Protein AF-0000000067829869 (afdb_homodimer)

Structure (mmCIF, N/CA/C/O backbone):
data_AF-0000000067829869-model_v1
#
loop_
_entity.id
_entity.type
_entity.pdbx_description
1 polymer "5'-deoxynucleotidase"
#
loop_
_atom_site.group_PDB
_atom_site.id
_atom_site.type_symbol
_atom_site.label_atom_id
_atom_site.label_alt_id
_atom_site.label_comp_id
_atom_site.label_asym_id
_atom_site.label_entity_id
_atom_site.label_seq_id
_atom_site.pdbx_PDB_ins_code
_atom_site.Cartn_x
_atom_site.Cartn_y
_atom_site.Cartn_z
_atom_site.occupancy
_atom_site.B_iso_or_equiv
_atom_site.auth_seq_id
_atom_site.auth_comp_id
_atom_site.auth_asym_id
_atom_site.auth_atom_id
_atom_site.pdbx_PDB_model_num
ATOM 1 N N . MET A 1 1 ? 13.711 -28.328 4.07 1 34.31 1 MET A N 1
ATOM 2 C CA . MET A 1 1 ? 12.359 -27.984 3.637 1 34.31 1 MET A CA 1
ATOM 3 C C . MET A 1 1 ? 11.445 -27.75 4.836 1 34.31 1 MET A C 1
ATOM 5 O O . MET A 1 1 ? 11.117 -28.703 5.562 1 34.31 1 MET A O 1
ATOM 9 N N . ASN A 1 2 ? 11.695 -26.797 5.629 1 39.78 2 ASN A N 1
ATOM 10 C CA . ASN A 1 2 ? 10.938 -26.672 6.867 1 39.78 2 ASN A CA 1
ATOM 11 C C . ASN A 1 2 ? 9.438 -26.859 6.633 1 39.78 2 ASN A C 1
ATOM 13 O O . ASN A 1 2 ? 8.836 -26.156 5.832 1 39.78 2 ASN A O 1
ATOM 17 N N . ASN A 1 3 ? 8.984 -28.031 6.754 1 41.53 3 ASN A N 1
ATOM 18 C CA . ASN A 1 3 ? 7.652 -28.609 6.645 1 41.53 3 ASN A CA 1
ATOM 19 C C . ASN A 1 3 ? 6.617 -27.797 7.41 1 41.53 3 ASN A C 1
ATOM 21 O O . ASN A 1 3 ? 6.512 -27.922 8.633 1 41.53 3 ASN A O 1
ATOM 25 N N . TYR A 1 4 ? 6.582 -26.484 7.191 1 51.41 4 TYR A N 1
ATOM 26 C CA . TYR A 1 4 ? 5.484 -25.828 7.891 1 51.41 4 TYR A CA 1
ATOM 27 C C . TYR A 1 4 ? 4.188 -26.609 7.719 1 51.41 4 TYR A C 1
ATOM 29 O O . TYR A 1 4 ? 3.9 -27.109 6.629 1 51.41 4 TYR A O 1
ATOM 37 N N . ASN A 1 5 ? 3.955 -27.406 8.695 1 52.59 5 ASN A N 1
ATOM 38 C CA . ASN A 1 5 ? 2.75 -28.219 8.773 1 52.59 5 ASN A CA 1
ATOM 39 C C . ASN A 1 5 ? 1.517 -27.453 8.32 1 52.59 5 ASN A C 1
ATOM 41 O O . ASN A 1 5 ? 0.865 -26.781 9.125 1 52.59 5 ASN A O 1
ATOM 45 N N . TYR A 1 6 ? 1.631 -26.828 7.129 1 61.5 6 TYR A N 1
ATOM 46 C CA . TYR A 1 6 ? 0.429 -26.234 6.566 1 61.5 6 TYR A CA 1
ATOM 47 C C . TYR A 1 6 ? -0.666 -27.266 6.367 1 61.5 6 TYR A C 1
ATOM 49 O O . TYR A 1 6 ? -0.431 -28.312 5.758 1 61.5 6 TYR A O 1
ATOM 57 N N . THR A 1 7 ? -1.593 -27.234 7.301 1 67.88 7 THR A N 1
ATOM 58 C CA . THR A 1 7 ? -2.803 -28 7.016 1 67.88 7 THR A CA 1
ATOM 59 C C . THR A 1 7 ? -3.465 -27.516 5.73 1 67.88 7 THR A C 1
ATOM 61 O O . THR A 1 7 ? -3.756 -26.312 5.594 1 67.88 7 THR A O 1
ATOM 64 N N . SER A 1 8 ? -3.633 -28.406 4.875 1 79.75 8 SER A N 1
ATOM 65 C CA . SER A 1 8 ? -4.156 -28.094 3.545 1 79.75 8 SER A CA 1
ATOM 66 C C . SER A 1 8 ? -5.539 -27.469 3.625 1 79.75 8 SER A C 1
ATOM 68 O O . SER A 1 8 ? -6.406 -27.953 4.355 1 79.75 8 SER A O 1
ATOM 70 N N . LEU A 1 9 ? -5.703 -26.312 3.033 1 87.19 9 LEU A N 1
ATOM 71 C CA . LEU A 1 9 ? -7.004 -25.656 2.918 1 87.19 9 LEU A CA 1
ATOM 72 C C . LEU A 1 9 ? -7.891 -26.375 1.912 1 87.19 9 LEU A C 1
ATOM 74 O O . LEU A 1 9 ? -7.391 -27.016 0.982 1 87.19 9 LEU A O 1
ATOM 78 N N . ASN A 1 10 ? -9.164 -26.391 2.234 1 89.56 10 ASN A N 1
ATOM 79 C CA . ASN A 1 10 ? -10.047 -26.969 1.231 1 89.56 10 ASN A CA 1
ATOM 80 C C . ASN A 1 10 ? -10.055 -26.141 -0.053 1 89.56 10 ASN A C 1
ATOM 82 O O . ASN A 1 10 ? -9.703 -24.969 -0.039 1 89.56 10 ASN A O 1
ATOM 86 N N . SER A 1 11 ? -10.484 -26.766 -1.114 1 91.06 11 SER A N 1
ATOM 87 C CA . SER A 1 11 ? -10.406 -26.188 -2.453 1 91.06 11 SER A CA 1
ATOM 88 C C . SER A 1 11 ? -11.25 -24.922 -2.561 1 91.06 11 SER A C 1
ATOM 90 O O . SER A 1 11 ? -10.836 -23.953 -3.184 1 91.06 11 SER A O 1
ATOM 92 N N . ASP A 1 12 ? -12.406 -24.922 -1.951 1 93.31 12 ASP A N 1
ATOM 93 C CA . ASP A 1 12 ? -13.289 -23.75 -2.01 1 93.31 12 ASP A CA 1
ATOM 94 C C . ASP A 1 12 ? -12.656 -22.547 -1.316 1 93.31 12 ASP A C 1
ATOM 96 O O . ASP A 1 12 ? -12.773 -21.422 -1.795 1 93.31 12 ASP A O 1
ATOM 100 N N . THR A 1 13 ? -12.031 -22.828 -0.239 1 93.88 13 THR A N 1
ATOM 101 C CA . THR A 1 13 ? -11.367 -21.75 0.497 1 93.88 13 THR A CA 1
ATOM 102 C C . THR A 1 13 ? -10.234 -21.156 -0.329 1 93.88 13 THR A C 1
ATOM 104 O O . THR A 1 13 ? -10.07 -19.938 -0.368 1 93.88 13 THR A O 1
ATOM 107 N N . ILE A 1 14 ? -9.453 -22 -0.963 1 95.44 14 ILE A N 1
ATOM 108 C CA . ILE A 1 14 ? -8.352 -21.531 -1.79 1 95.44 14 ILE A CA 1
ATOM 109 C C . ILE A 1 14 ? -8.891 -20.672 -2.934 1 95.44 14 ILE A C 1
ATOM 111 O O . ILE A 1 14 ? -8.336 -19.609 -3.232 1 95.44 14 ILE A O 1
ATOM 115 N N . LYS A 1 15 ? -9.961 -21.094 -3.559 1 95.38 15 LYS A N 1
ATOM 116 C CA . LYS A 1 15 ? -10.594 -20.344 -4.641 1 95.38 15 LYS A CA 1
ATOM 117 C C . LYS A 1 15 ? -11.07 -18.984 -4.152 1 95.38 15 LYS A C 1
ATOM 119 O O . LYS A 1 15 ? -10.891 -17.969 -4.84 1 95.38 15 LYS A O 1
ATOM 124 N N . ASN A 1 16 ? -11.695 -18.969 -2.992 1 95.25 16 ASN A N 1
ATOM 125 C CA . ASN A 1 16 ? -12.188 -17.719 -2.426 1 95.25 16 ASN A CA 1
ATOM 126 C C . ASN A 1 16 ? -11.047 -16.766 -2.094 1 95.25 16 ASN A C 1
ATOM 128 O O . ASN A 1 16 ? -11.18 -15.547 -2.25 1 95.25 16 ASN A O 1
ATOM 132 N N . ILE A 1 17 ? -9.922 -17.281 -1.606 1 96.94 17 ILE A N 1
ATOM 133 C CA . ILE A 1 17 ? -8.742 -16.484 -1.309 1 96.94 17 ILE A CA 1
ATOM 134 C C . ILE A 1 17 ? -8.211 -15.844 -2.594 1 96.94 17 ILE A C 1
ATOM 136 O O . ILE A 1 17 ? -7.895 -14.656 -2.621 1 96.94 17 ILE A O 1
ATOM 140 N N . VAL A 1 18 ? -8.164 -16.609 -3.662 1 97.81 18 VAL A N 1
ATOM 141 C CA . VAL A 1 18 ? -7.684 -16.109 -4.945 1 97.81 18 VAL A CA 1
ATOM 142 C C . VAL A 1 18 ? -8.602 -15.008 -5.445 1 97.81 18 VAL A C 1
ATOM 144 O O . VAL A 1 18 ? -8.133 -13.961 -5.906 1 97.81 18 VAL A O 1
ATOM 147 N N . GLN A 1 19 ? -9.906 -15.18 -5.316 1 96.12 19 GLN A N 1
ATOM 148 C CA . GLN A 1 19 ? -10.859 -14.148 -5.727 1 96.12 19 GLN A CA 1
ATOM 149 C C . GLN A 1 19 ? -10.703 -12.883 -4.883 1 96.12 19 GLN A C 1
ATOM 151 O O . GLN A 1 19 ? -10.828 -11.773 -5.398 1 96.12 19 GLN A O 1
ATOM 156 N N . PHE A 1 20 ? -10.438 -13.102 -3.646 1 97.38 20 PHE A N 1
ATOM 157 C CA . PHE A 1 20 ? -10.203 -11.977 -2.75 1 97.38 20 PHE A CA 1
ATOM 158 C C . PHE A 1 20 ? -8.969 -11.195 -3.184 1 97.38 20 PHE A C 1
ATOM 160 O O . PHE A 1 20 ? -8.945 -9.969 -3.117 1 97.38 20 PHE A O 1
ATOM 167 N N . PHE A 1 21 ? -7.918 -11.898 -3.643 1 98.5 21 PHE A N 1
ATOM 168 C CA . PHE A 1 21 ? -6.703 -11.242 -4.113 1 98.5 21 PHE A CA 1
ATOM 169 C C . PHE A 1 21 ? -6.984 -10.43 -5.371 1 98.5 21 PHE A C 1
ATOM 171 O O . PHE A 1 21 ? -6.473 -9.312 -5.52 1 98.5 21 PHE A O 1
ATOM 178 N N . PHE A 1 22 ? -7.762 -10.969 -6.262 1 97.69 22 PHE A N 1
ATOM 179 C CA . PHE A 1 22 ? -8.148 -10.203 -7.441 1 97.69 22 PHE A CA 1
ATOM 180 C C . PHE A 1 22 ? -8.914 -8.953 -7.043 1 97.69 22 PHE A C 1
ATOM 182 O O . PHE A 1 22 ? -8.672 -7.871 -7.59 1 97.69 22 PHE A O 1
ATOM 189 N N . GLU A 1 23 ? -9.852 -9.133 -6.113 1 96.56 23 GLU A N 1
ATOM 190 C CA . GLU A 1 23 ? -10.641 -8 -5.625 1 96.56 23 GLU A CA 1
ATOM 191 C C . GLU A 1 23 ? -9.734 -6.926 -5.02 1 96.56 23 GLU A C 1
ATOM 193 O O . GLU A 1 23 ? -9.898 -5.738 -5.305 1 96.56 23 GLU A O 1
ATOM 198 N N . ALA A 1 24 ? -8.766 -7.312 -4.184 1 97.56 24 ALA A N 1
ATOM 199 C CA . ALA A 1 24 ? -7.828 -6.375 -3.578 1 97.56 24 ALA A CA 1
ATOM 200 C C . ALA A 1 24 ? -7.078 -5.582 -4.645 1 97.56 24 ALA A C 1
ATOM 202 O O . ALA A 1 24 ? -6.805 -4.391 -4.469 1 97.56 24 ALA A O 1
ATOM 203 N N . GLY A 1 25 ? -6.766 -6.23 -5.754 1 97.31 25 GLY A N 1
ATOM 204 C CA . GLY A 1 25 ? -6.031 -5.598 -6.836 1 97.31 25 GLY A CA 1
ATOM 205 C C . GLY A 1 25 ? -6.82 -4.512 -7.543 1 97.31 25 GLY A C 1
ATOM 206 O O . GLY A 1 25 ? -6.246 -3.664 -8.227 1 97.31 25 GLY A O 1
ATOM 207 N N . MET A 1 26 ? -8.125 -4.426 -7.34 1 96.94 26 MET A N 1
ATOM 208 C CA . MET A 1 26 ? -8.984 -3.461 -8.016 1 96.94 26 MET A CA 1
ATOM 209 C C . MET A 1 26 ? -8.773 -2.059 -7.461 1 96.94 26 MET A C 1
ATOM 211 O O . MET A 1 26 ? -9.109 -1.069 -8.117 1 96.94 26 MET A O 1
ATOM 215 N N . LEU A 1 27 ? -8.18 -1.945 -6.297 1 97.69 27 LEU A N 1
ATOM 216 C CA . LEU A 1 27 ? -8.023 -0.64 -5.664 1 97.69 27 LEU A CA 1
ATOM 217 C C . LEU A 1 27 ? -7.051 0.232 -6.445 1 97.69 27 LEU A C 1
ATOM 219 O O . LEU A 1 27 ? -7.055 1.457 -6.305 1 97.69 27 LEU A O 1
ATOM 223 N N . ARG A 1 28 ? -6.164 -0.368 -7.277 1 97.56 28 ARG A N 1
ATOM 224 C CA . ARG A 1 28 ? -5.258 0.421 -8.109 1 97.56 28 ARG A CA 1
ATOM 225 C C . ARG A 1 28 ? -6.02 1.126 -9.227 1 97.56 28 ARG A C 1
ATOM 227 O O . ARG A 1 28 ? -5.492 2.051 -9.852 1 97.56 28 ARG A O 1
ATOM 234 N N . TYR A 1 29 ? -7.312 0.741 -9.461 1 96.38 29 TYR A N 1
ATOM 235 C CA . TYR A 1 29 ? -8.117 1.323 -10.523 1 96.38 29 TYR A CA 1
ATOM 236 C C . TYR A 1 29 ? -9.188 2.252 -9.961 1 96.38 29 TYR A C 1
ATOM 238 O O . TYR A 1 29 ? -9.969 2.84 -10.711 1 96.38 29 TYR A O 1
ATOM 246 N N . ILE A 1 30 ? -9.281 2.422 -8.664 1 96.69 30 ILE A N 1
ATOM 247 C CA . ILE A 1 30 ? -10.258 3.301 -8.031 1 96.69 30 ILE A CA 1
ATOM 248 C C . ILE A 1 30 ? -9.602 4.645 -7.707 1 96.69 30 ILE A C 1
ATOM 250 O O . ILE A 1 30 ? -8.875 4.766 -6.719 1 96.69 30 ILE A O 1
ATOM 254 N N . PRO A 1 31 ? -9.938 5.664 -8.508 1 96.38 31 PRO A N 1
ATOM 255 C CA . PRO A 1 31 ? -9.359 6.98 -8.227 1 96.38 31 PRO A CA 1
ATOM 256 C C . PRO A 1 31 ? -9.914 7.605 -6.949 1 96.38 31 PRO A C 1
ATOM 258 O O . PRO A 1 31 ? -11.102 7.441 -6.641 1 96.38 31 PRO A O 1
ATOM 261 N N . ARG A 1 32 ? -9.078 8.305 -6.199 1 96.44 32 ARG A N 1
ATOM 262 C CA . ARG A 1 32 ? -9.586 9.172 -5.137 1 96.44 32 ARG A CA 1
ATOM 263 C C . ARG A 1 32 ? -10.438 10.297 -5.711 1 96.44 32 ARG A C 1
ATOM 265 O O . ARG A 1 32 ? -9.977 11.07 -6.551 1 96.44 32 ARG A O 1
ATOM 272 N N . SER A 1 33 ? -11.602 10.469 -5.277 1 95 33 SER A N 1
ATOM 273 C CA . SER A 1 33 ? -12.641 11.234 -5.965 1 95 33 SER A CA 1
ATOM 274 C C . SER A 1 33 ? -12.562 12.719 -5.605 1 95 33 SER A C 1
ATOM 276 O O . SER A 1 33 ? -13.25 13.539 -6.215 1 95 33 SER A O 1
ATOM 278 N N . GLY A 1 34 ? -11.703 13.086 -4.707 1 92.62 34 GLY A N 1
ATOM 279 C CA . GLY A 1 34 ? -11.555 14.484 -4.328 1 92.62 34 GLY A CA 1
ATOM 280 C C . GLY A 1 34 ? -10.727 15.281 -5.32 1 92.62 34 GLY A C 1
ATOM 281 O O . GLY A 1 34 ? -10.906 16.5 -5.438 1 92.62 34 GLY A O 1
ATOM 282 N N . TYR A 1 35 ? -9.891 14.625 -6.09 1 94.06 35 TYR A N 1
ATOM 283 C CA . TYR A 1 35 ? -8.906 15.312 -6.918 1 94.06 35 TYR A CA 1
ATOM 284 C C . TYR A 1 35 ? -9.578 16.094 -8.031 1 94.06 35 TYR A C 1
ATOM 286 O O . TYR A 1 35 ? -9.133 17.188 -8.383 1 94.06 35 TYR A O 1
ATOM 294 N N . PRO A 1 36 ? -10.68 15.617 -8.602 1 92.56 36 PRO A N 1
ATOM 295 C CA . PRO A 1 36 ? -11.383 16.438 -9.594 1 92.56 36 PRO A CA 1
ATOM 296 C C . PRO A 1 36 ? -11.852 17.781 -9.016 1 92.56 36 PRO A C 1
ATOM 298 O O . PRO A 1 36 ? -11.891 18.781 -9.727 1 92.56 36 PRO A O 1
ATOM 301 N N . PHE A 1 37 ? -12.148 17.859 -7.762 1 91.25 37 PHE A N 1
ATOM 302 C CA . PHE A 1 37 ? -12.578 19.078 -7.109 1 91.25 37 PHE A CA 1
ATOM 303 C C . PHE A 1 37 ? -11.391 19.969 -6.77 1 91.25 37 PHE A C 1
ATOM 305 O O . PHE A 1 37 ? -11.5 21.188 -6.746 1 91.25 37 PHE A O 1
ATOM 312 N N . LEU A 1 38 ? -10.281 19.312 -6.508 1 92.81 38 LEU A N 1
ATOM 313 C CA . LEU A 1 38 ? -9.047 20.062 -6.277 1 92.81 38 LEU A CA 1
ATOM 314 C C . LEU A 1 38 ? -8.547 20.688 -7.57 1 92.81 38 LEU A C 1
ATOM 316 O O . LEU A 1 38 ? -7.93 21.766 -7.539 1 92.81 38 LEU A O 1
ATOM 320 N N . GLY A 1 39 ? -8.805 20.031 -8.688 1 93.69 39 GLY A N 1
ATOM 321 C CA . GLY A 1 39 ? -8.492 20.578 -9.992 1 93.69 39 GLY A CA 1
ATOM 322 C C . GLY A 1 39 ? -7.195 20.047 -10.578 1 93.69 39 GLY A C 1
ATOM 323 O O . GLY A 1 39 ? -6.98 20.109 -11.789 1 93.69 39 GLY A O 1
ATOM 324 N N . THR A 1 40 ? -6.281 19.594 -9.75 1 94.62 40 THR A N 1
ATOM 325 C CA . THR A 1 40 ? -5.023 19.016 -10.203 1 94.62 40 THR A CA 1
ATOM 326 C C . THR A 1 40 ? -4.66 17.797 -9.359 1 94.62 40 THR A C 1
ATOM 328 O O . THR A 1 40 ? -5.234 17.578 -8.289 1 94.62 40 THR A O 1
ATOM 331 N N . GLY A 1 41 ? -3.707 17 -9.938 1 94.12 41 GLY A N 1
ATOM 332 C CA . GLY A 1 41 ? -3.232 15.844 -9.211 1 94.12 41 GLY A CA 1
ATOM 333 C C . GLY A 1 41 ? -4.113 14.617 -9.406 1 94.12 41 GLY A C 1
ATOM 334 O O . GLY A 1 41 ? -5.18 14.711 -10.016 1 94.12 41 GLY A O 1
ATOM 335 N N . LYS A 1 42 ? -3.631 13.453 -9.039 1 95.12 42 LYS A N 1
ATOM 336 C CA . LYS A 1 42 ? -4.344 12.18 -9.055 1 95.12 42 LYS A CA 1
ATOM 337 C C . LYS A 1 42 ? -3.693 11.172 -8.117 1 95.12 42 LYS A C 1
ATOM 339 O O . LYS A 1 42 ? -2.494 11.25 -7.848 1 95.12 42 LYS A O 1
ATOM 344 N N . GLU A 1 43 ? -4.488 10.398 -7.629 1 96.94 43 GLU A N 1
ATOM 345 C CA . GLU A 1 43 ? -4.102 9.289 -6.766 1 96.94 43 GLU A CA 1
ATOM 346 C C . GLU A 1 43 ? -5.172 8.195 -6.75 1 96.94 43 GLU A C 1
ATOM 348 O O . GLU A 1 43 ? -6.367 8.5 -6.754 1 96.94 43 GLU A O 1
ATOM 353 N N . ASN A 1 44 ? -4.75 6.91 -6.793 1 98.19 44 ASN A N 1
ATOM 354 C CA . ASN A 1 44 ? -5.738 5.859 -6.578 1 98.19 44 ASN A CA 1
ATOM 355 C C . ASN A 1 44 ? -5.676 5.312 -5.156 1 98.19 44 ASN A C 1
ATOM 357 O O . ASN A 1 44 ? -4.812 5.711 -4.371 1 98.19 44 ASN A O 1
ATOM 361 N N . VAL A 1 45 ? -6.613 4.457 -4.773 1 98.62 45 VAL A N 1
ATOM 362 C CA . VAL A 1 45 ? -6.801 4.035 -3.389 1 98.62 45 VAL A CA 1
ATOM 363 C C . VAL A 1 45 ? -5.637 3.145 -2.961 1 98.62 45 VAL A C 1
ATOM 365 O O . VAL A 1 45 ? -5.211 3.184 -1.805 1 98.62 45 VAL A O 1
ATOM 368 N N . ALA A 1 46 ? -5.062 2.314 -3.844 1 98.69 46 ALA A N 1
ATOM 369 C CA . ALA A 1 46 ? -3.922 1.47 -3.5 1 98.69 46 ALA A CA 1
ATOM 370 C C . ALA A 1 46 ? -2.695 2.314 -3.172 1 98.69 46 ALA A C 1
ATOM 372 O O . ALA A 1 46 ? -2.002 2.055 -2.186 1 98.69 46 ALA A O 1
ATOM 373 N N . GLU A 1 47 ? -2.41 3.359 -3.998 1 98.56 47 GLU A N 1
ATOM 374 C CA . GLU A 1 47 ? -1.316 4.297 -3.76 1 98.56 47 GLU A CA 1
ATOM 375 C C . GLU A 1 47 ? -1.464 4.984 -2.406 1 98.56 47 GLU A C 1
ATOM 377 O O . GLU A 1 47 ? -0.511 5.047 -1.626 1 98.56 47 GLU A O 1
ATOM 382 N N . HIS A 1 48 ? -2.645 5.438 -2.18 1 98.69 48 HIS A N 1
ATOM 383 C CA . HIS A 1 48 ? -2.973 6.102 -0.925 1 98.69 48 HIS A CA 1
ATOM 384 C C . HIS A 1 48 ? -2.75 5.176 0.265 1 98.69 48 HIS A C 1
ATOM 386 O O . HIS A 1 48 ? -2.107 5.559 1.244 1 98.69 48 HIS A O 1
ATOM 392 N N . SER A 1 49 ? -3.277 3.971 0.179 1 98.81 49 SER A N 1
ATOM 393 C CA . SER A 1 49 ? -3.219 3.018 1.283 1 98.81 49 SER A CA 1
ATOM 394 C C . SER A 1 49 ? -1.784 2.586 1.566 1 98.81 49 SER A C 1
ATOM 396 O O . SER A 1 49 ? -1.424 2.328 2.717 1 98.81 49 SER A O 1
ATOM 398 N N . TYR A 1 50 ? -0.983 2.535 0.529 1 98.75 50 TYR A N 1
ATOM 399 C CA . TYR A 1 50 ? 0.422 2.182 0.701 1 98.75 50 TYR A CA 1
ATOM 400 C C . TYR A 1 50 ? 1.135 3.197 1.587 1 98.75 50 TYR A C 1
ATOM 402 O O . TYR A 1 50 ? 1.702 2.838 2.621 1 98.75 50 TYR A O 1
ATOM 410 N N . ARG A 1 51 ? 1.145 4.484 1.209 1 98.81 51 ARG A N 1
ATOM 411 C CA . ARG A 1 51 ? 1.859 5.488 1.988 1 98.81 51 ARG A CA 1
ATOM 412 C C . ARG A 1 51 ? 1.228 5.668 3.365 1 98.81 51 ARG A C 1
ATOM 414 O O . ARG A 1 51 ? 1.931 5.898 4.352 1 98.81 51 ARG A O 1
ATOM 421 N N . THR A 1 52 ? -0.129 5.504 3.438 1 98.88 52 THR A N 1
ATOM 422 C CA . THR A 1 52 ? -0.805 5.574 4.727 1 98.88 52 THR A CA 1
ATOM 423 C C . THR A 1 52 ? -0.248 4.527 5.688 1 98.88 52 THR A C 1
ATOM 425 O O . THR A 1 52 ? -0.018 4.816 6.863 1 98.88 52 THR A O 1
ATOM 428 N N . ALA A 1 53 ? -0.028 3.33 5.145 1 98.88 53 ALA A N 1
ATOM 429 C CA . ALA A 1 53 ? 0.486 2.244 5.977 1 98.88 53 ALA A CA 1
ATOM 430 C C . ALA A 1 53 ? 1.899 2.549 6.465 1 98.88 53 ALA A C 1
ATOM 432 O O . ALA A 1 53 ? 2.248 2.24 7.605 1 98.88 53 ALA A O 1
ATOM 433 N N . ILE A 1 54 ? 2.744 3.184 5.656 1 98.62 54 ILE A N 1
ATOM 434 C CA . ILE A 1 54 ? 4.098 3.584 6.027 1 98.62 54 ILE A CA 1
ATOM 435 C C . ILE A 1 54 ? 4.039 4.645 7.125 1 98.62 54 ILE A C 1
ATOM 437 O O . ILE A 1 54 ? 4.742 4.543 8.133 1 98.62 54 I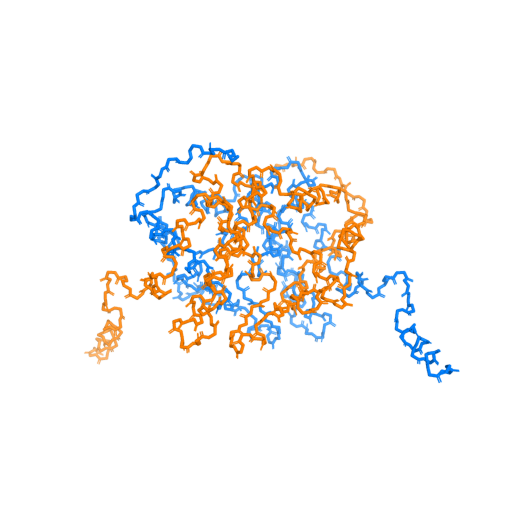LE A O 1
ATOM 441 N N . ILE A 1 55 ? 3.195 5.637 6.977 1 98.75 55 ILE A N 1
ATOM 442 C CA . ILE A 1 55 ? 3.035 6.719 7.941 1 98.75 55 ILE A CA 1
ATOM 443 C C . ILE A 1 55 ? 2.553 6.156 9.273 1 98.75 55 ILE A C 1
ATOM 445 O O . ILE A 1 55 ? 3.094 6.492 10.336 1 98.75 55 ILE A O 1
ATOM 449 N N . GLY A 1 56 ? 1.541 5.266 9.203 1 98.75 56 GLY A N 1
ATOM 450 C CA . GLY A 1 56 ? 1.01 4.66 10.414 1 98.75 56 GLY A CA 1
ATOM 451 C C . GLY A 1 56 ? 2.051 3.891 11.203 1 98.75 56 GLY A C 1
ATOM 452 O O . GLY A 1 56 ? 2.088 3.967 12.43 1 98.75 56 GLY A O 1
ATOM 453 N N . TYR A 1 57 ? 2.883 3.182 10.484 1 98.56 57 TYR A N 1
ATOM 454 C CA . TYR A 1 57 ? 3.963 2.436 11.117 1 98.56 57 TYR A CA 1
ATOM 455 C C . TYR A 1 57 ? 4.867 3.361 11.922 1 98.56 57 TYR A C 1
ATOM 457 O O . TYR A 1 57 ? 5.172 3.082 13.086 1 98.56 57 TYR A O 1
ATOM 465 N N . ILE A 1 58 ? 5.289 4.465 11.344 1 97.31 58 ILE A N 1
ATOM 466 C CA . ILE A 1 58 ? 6.242 5.379 11.961 1 97.31 58 ILE A CA 1
ATOM 467 C C . ILE A 1 58 ? 5.582 6.09 13.141 1 97.31 58 ILE A C 1
ATOM 469 O O . ILE A 1 58 ? 6.176 6.199 14.219 1 97.31 58 ILE A O 1
ATOM 473 N N . LEU A 1 59 ? 4.344 6.57 13.016 1 96.88 59 LEU A N 1
ATOM 474 C CA . LEU A 1 59 ? 3.619 7.234 14.094 1 96.88 59 LEU A CA 1
ATOM 475 C C . LEU A 1 59 ? 3.531 6.34 15.32 1 96.88 59 LEU A C 1
ATOM 477 O O . LEU A 1 59 ? 3.877 6.762 16.422 1 96.88 59 LEU A O 1
ATOM 481 N N . ALA A 1 60 ? 3.066 5.121 15.062 1 97.44 60 ALA A N 1
ATOM 482 C CA . ALA A 1 60 ? 2.867 4.188 16.172 1 97.44 60 ALA A CA 1
ATOM 483 C C . ALA A 1 60 ? 4.195 3.842 16.844 1 97.44 60 ALA A C 1
ATOM 485 O O . ALA A 1 60 ? 4.273 3.77 18.062 1 97.44 60 ALA A O 1
ATOM 486 N N . LYS A 1 61 ? 5.223 3.633 16.031 1 95.5 61 LYS A N 1
ATOM 487 C CA . LYS A 1 61 ? 6.531 3.264 16.562 1 95.5 61 LYS A CA 1
ATOM 488 C C . LYS A 1 61 ? 7.102 4.383 17.422 1 95.5 61 LYS A C 1
ATOM 490 O O . LYS A 1 61 ? 7.645 4.125 18.5 1 95.5 61 LYS A O 1
ATOM 495 N N . GLU A 1 62 ? 6.984 5.625 17.016 1 94.06 62 GLU A N 1
ATOM 496 C CA . GLU A 1 62 ? 7.508 6.781 17.734 1 94.06 62 GLU A CA 1
ATOM 497 C C . GLU A 1 62 ? 6.73 7.016 19.031 1 94.06 62 GLU A C 1
ATOM 499 O O . GLU A 1 62 ? 7.27 7.562 19.984 1 94.06 62 GLU A O 1
ATOM 504 N N . CYS A 1 63 ? 5.484 6.512 19.125 1 94.69 63 CYS A N 1
ATOM 505 C CA . CYS A 1 63 ? 4.617 6.863 20.234 1 94.69 63 CYS A CA 1
ATOM 506 C C . CYS A 1 63 ? 4.387 5.664 21.156 1 94.69 63 CYS A C 1
ATOM 508 O O . CYS A 1 63 ? 3.561 5.719 22.062 1 94.69 63 CYS A O 1
ATOM 510 N N . GLY A 1 64 ? 5.004 4.566 20.891 1 92.62 64 GLY A N 1
ATOM 511 C CA . GLY A 1 64 ? 4.996 3.43 21.797 1 92.62 64 GLY A CA 1
ATOM 512 C C . GLY A 1 64 ? 3.785 2.533 21.625 1 92.62 64 GLY A C 1
ATOM 513 O O . GLY A 1 64 ? 3.424 1.783 22.531 1 92.62 64 GLY A O 1
ATOM 514 N N . ALA A 1 65 ? 3.016 2.691 20.531 1 96.38 65 ALA A N 1
ATOM 515 C CA . ALA A 1 65 ? 1.95 1.757 20.188 1 96.38 65 ALA A CA 1
ATOM 516 C C . ALA A 1 65 ? 2.484 0.611 19.328 1 96.38 65 ALA A C 1
ATOM 518 O O . ALA A 1 65 ? 3.684 0.545 19.047 1 96.38 65 ALA A O 1
ATOM 519 N N . ASN A 1 66 ? 1.643 -0.387 19.031 1 97.81 66 ASN A N 1
ATOM 520 C CA . ASN A 1 66 ? 2.039 -1.502 18.172 1 97.81 66 ASN A CA 1
ATOM 521 C C . ASN A 1 66 ? 2.146 -1.078 16.703 1 97.81 66 ASN A C 1
ATOM 523 O O . ASN A 1 66 ? 1.133 -0.921 16.031 1 97.81 66 ASN A O 1
ATOM 527 N N . PRO A 1 67 ? 3.369 -0.923 16.234 1 97.69 67 PRO A N 1
ATOM 528 C CA . PRO A 1 67 ? 3.529 -0.344 14.906 1 97.69 67 PRO A CA 1
ATOM 529 C C . PRO A 1 67 ? 3.059 -1.28 13.797 1 97.69 67 PRO A C 1
ATOM 531 O O . PRO A 1 67 ? 2.459 -0.83 12.812 1 97.69 67 PRO A O 1
ATOM 534 N N . GLU A 1 68 ? 3.305 -2.578 13.93 1 98.31 68 GLU A N 1
ATOM 535 C CA . GLU A 1 68 ? 2.891 -3.529 12.906 1 98.31 68 GLU A CA 1
ATOM 536 C C . GLU A 1 68 ? 1.369 -3.598 12.797 1 98.31 68 GLU A C 1
ATOM 538 O O . GLU A 1 68 ? 0.821 -3.627 11.695 1 98.31 68 GLU A O 1
ATOM 543 N N . HIS A 1 69 ? 0.703 -3.609 13.922 1 98.5 69 HIS A N 1
ATOM 544 C CA . HIS A 1 69 ? -0.756 -3.631 13.945 1 98.5 69 HIS A CA 1
ATOM 545 C C . HIS A 1 69 ? -1.335 -2.352 13.352 1 98.5 69 HIS A C 1
ATOM 547 O O . HIS A 1 69 ? -2.303 -2.398 12.586 1 98.5 69 HIS A O 1
ATOM 553 N N . THR A 1 70 ? -0.734 -1.224 13.68 1 98.69 70 THR A N 1
ATOM 554 C CA . THR A 1 70 ? -1.183 0.059 13.156 1 98.69 70 THR A CA 1
ATOM 555 C C . THR A 1 70 ? -1.065 0.087 11.633 1 98.69 70 THR A C 1
ATOM 557 O O . THR A 1 70 ? -1.983 0.534 10.938 1 98.69 70 THR A O 1
ATOM 560 N N . SER A 1 71 ? 0.084 -0.384 11.133 1 98.69 71 SER A N 1
ATOM 561 C CA . SER A 1 71 ? 0.288 -0.455 9.688 1 98.69 71 SER A CA 1
ATOM 562 C C . SER A 1 71 ? -0.772 -1.324 9.023 1 98.69 71 SER A C 1
ATOM 564 O O . SER A 1 71 ? -1.244 -1.009 7.93 1 98.69 71 SER A O 1
ATOM 566 N N . LEU A 1 72 ? -1.15 -2.395 9.648 1 98.62 72 LEU A N 1
ATOM 567 C CA . LEU A 1 72 ? -2.156 -3.303 9.109 1 98.62 72 LEU A CA 1
ATOM 568 C C . LEU A 1 72 ? -3.527 -2.637 9.07 1 98.62 72 LEU A C 1
ATOM 570 O O . LEU A 1 72 ? -4.281 -2.805 8.109 1 98.62 72 LEU A O 1
ATOM 574 N N . LEU A 1 73 ? -3.873 -1.915 10.125 1 98.69 73 LEU A N 1
ATOM 575 C CA . LEU A 1 73 ? -5.113 -1.146 10.117 1 98.69 73 LEU A CA 1
ATOM 576 C C . LEU A 1 73 ? -5.16 -0.212 8.906 1 98.69 73 LEU A C 1
ATOM 578 O O . LEU A 1 73 ? -6.188 -0.112 8.234 1 98.69 73 LEU A O 1
ATOM 582 N N . CYS A 1 74 ? -4.039 0.453 8.641 1 98.75 74 CYS A N 1
ATOM 583 C CA . CYS A 1 74 ? -3.938 1.386 7.523 1 98.75 74 CYS A CA 1
ATOM 584 C C . CYS A 1 74 ? -4.125 0.666 6.195 1 98.75 74 CYS A C 1
ATOM 586 O O . CYS A 1 74 ? -4.77 1.192 5.285 1 98.75 74 CYS A O 1
ATOM 588 N N . LEU A 1 75 ? -3.611 -0.511 6.062 1 98.31 75 LEU A N 1
ATOM 589 C CA . LEU A 1 75 ? -3.656 -1.278 4.824 1 98.31 75 LEU A CA 1
ATOM 590 C C . LEU A 1 75 ? -5.094 -1.633 4.453 1 98.31 75 LEU A C 1
ATOM 592 O O . LEU A 1 75 ? -5.445 -1.667 3.273 1 98.31 75 LEU A O 1
ATOM 596 N N . PHE A 1 76 ? -5.945 -1.902 5.422 1 98.38 76 PHE A N 1
ATOM 597 C CA . PHE A 1 76 ? -7.273 -2.438 5.145 1 98.38 76 PHE A CA 1
ATOM 598 C C . PHE A 1 76 ? -8.328 -1.348 5.266 1 98.38 76 PHE A C 1
ATOM 600 O O . PHE A 1 76 ? -9.5 -1.573 4.945 1 98.38 76 PHE A O 1
ATOM 607 N N . HIS A 1 77 ? -7.965 -0.133 5.688 1 98.31 77 HIS A N 1
ATOM 608 C CA . HIS A 1 77 ? -8.961 0.853 6.098 1 98.31 77 HIS A CA 1
ATOM 609 C C . HIS A 1 77 ? -9.898 1.196 4.945 1 98.31 77 HIS A C 1
ATOM 611 O O . HIS A 1 77 ? -11.102 1.374 5.152 1 98.31 77 HIS A O 1
ATOM 617 N N . ASP A 1 78 ? -9.391 1.236 3.777 1 98.19 78 ASP A N 1
ATOM 618 C CA . ASP A 1 78 ? -10.195 1.65 2.631 1 98.19 78 ASP A CA 1
ATOM 619 C C . ASP A 1 78 ? -10.523 0.46 1.733 1 98.19 78 ASP A C 1
ATOM 621 O O . ASP A 1 78 ? -11.008 0.637 0.614 1 98.19 78 ASP A O 1
ATOM 625 N N . PHE A 1 79 ? -10.258 -0.798 2.172 1 98.12 79 PHE A N 1
ATOM 626 C CA . PHE A 1 79 ? -10.492 -1.976 1.342 1 98.12 79 PHE A CA 1
ATOM 627 C C . PHE A 1 79 ? -11.93 -2.012 0.838 1 98.12 79 PHE A C 1
ATOM 629 O O . PHE A 1 79 ? -12.172 -2.334 -0.325 1 98.12 79 PHE A O 1
ATOM 636 N N . PRO A 1 80 ? -12.969 -1.634 1.611 1 97.19 80 PRO A N 1
ATOM 637 C CA . PRO A 1 80 ? -14.352 -1.735 1.139 1 97.19 80 PRO A CA 1
ATOM 638 C C . PRO A 1 80 ? -14.625 -0.868 -0.088 1 97.19 80 PRO A C 1
ATOM 640 O O . PRO A 1 80 ? -15.648 -1.036 -0.755 1 97.19 80 PRO A O 1
ATOM 643 N N . GLU A 1 81 ? -13.727 0.059 -0.373 1 97.31 81 GLU A N 1
ATOM 644 C CA . GLU A 1 81 ? -13.945 0.976 -1.488 1 97.31 81 GLU A CA 1
ATOM 645 C C . GLU A 1 81 ? -13.891 0.242 -2.824 1 97.31 81 GLU A C 1
ATOM 647 O O . GLU A 1 81 ? -14.328 0.773 -3.85 1 97.31 81 GLU A O 1
ATOM 652 N N . VAL A 1 82 ? -13.383 -0.98 -2.77 1 96.62 82 VAL A N 1
ATOM 653 C CA . VAL A 1 82 ? -13.43 -1.79 -3.982 1 96.62 82 VAL A CA 1
ATOM 654 C C . VAL A 1 82 ? -14.875 -1.974 -4.426 1 96.62 82 VAL A C 1
ATOM 656 O O . VAL A 1 82 ? -15.172 -1.981 -5.625 1 96.62 82 VAL A O 1
ATOM 659 N N . ARG A 1 83 ? -15.766 -2.092 -3.506 1 94.62 83 ARG A N 1
ATOM 660 C CA . ARG A 1 83 ? -17.156 -2.406 -3.824 1 94.62 83 ARG A CA 1
ATOM 661 C C . ARG A 1 83 ? -18.031 -1.156 -3.762 1 94.62 83 ARG A C 1
ATOM 663 O O . ARG A 1 83 ? -18.953 -1.003 -4.555 1 94.62 83 ARG A O 1
ATOM 670 N N . ILE A 1 84 ? -17.688 -0.165 -2.955 1 95.25 84 ILE A N 1
ATOM 671 C CA . ILE A 1 84 ? -18.609 0.951 -2.758 1 95.25 84 ILE A CA 1
ATOM 672 C C . ILE A 1 84 ? -18.078 2.189 -3.477 1 95.25 84 ILE A C 1
ATOM 674 O O . ILE A 1 84 ? -18.781 3.193 -3.596 1 95.25 84 ILE A O 1
ATOM 678 N N . GLY A 1 85 ? -16.828 2.072 -3.965 1 95.5 85 GLY A N 1
ATOM 679 C CA . GLY A 1 85 ? -16.188 3.248 -4.531 1 95.5 85 GLY A CA 1
ATOM 680 C C . GLY A 1 85 ? -15.68 4.215 -3.48 1 95.5 85 GLY A C 1
ATOM 681 O O . GLY A 1 85 ? -16 4.082 -2.299 1 95.5 85 GLY A O 1
ATOM 682 N N . ASP A 1 86 ? -14.82 5.121 -3.9 1 96.38 86 ASP A N 1
ATOM 683 C CA . ASP A 1 86 ? -14.383 6.215 -3.039 1 96.38 86 ASP A CA 1
ATOM 684 C C . ASP A 1 86 ? -15.391 7.363 -3.049 1 96.38 86 ASP A C 1
ATOM 686 O O . ASP A 1 86 ? -15.477 8.109 -4.027 1 96.38 86 ASP A O 1
ATOM 690 N N . LEU A 1 87 ? -16.094 7.52 -2.004 1 93.94 87 LEU A N 1
ATOM 691 C CA . LEU A 1 87 ? -17.109 8.562 -1.905 1 93.94 87 LEU A CA 1
ATOM 692 C C . LEU A 1 87 ? -16.547 9.805 -1.222 1 93.94 87 LEU A C 1
ATOM 694 O O . LEU A 1 87 ? -16.141 9.75 -0.063 1 93.94 87 LEU A O 1
ATOM 698 N N . ASN A 1 88 ? -16.609 10.875 -1.921 1 90.12 88 ASN A N 1
ATOM 699 C CA . ASN A 1 88 ? -16.156 12.125 -1.322 1 90.12 88 ASN A CA 1
ATOM 700 C C . ASN A 1 88 ? -17.266 12.82 -0.539 1 90.12 88 ASN A C 1
ATOM 702 O O . ASN A 1 88 ? -18.359 12.273 -0.402 1 90.12 88 ASN A O 1
ATOM 706 N N . TYR A 1 89 ? -16.922 13.922 -0.024 1 86.25 89 TYR A N 1
ATOM 707 C CA . TYR A 1 89 ? -17.828 14.641 0.873 1 86.25 89 TYR A CA 1
ATOM 708 C C . TYR A 1 89 ? -19.141 14.969 0.177 1 86.25 89 TYR A C 1
ATOM 710 O O . TYR A 1 89 ? -20.203 14.922 0.795 1 86.25 89 TYR A O 1
ATOM 718 N N . ILE A 1 90 ? -19.109 15.352 -1.102 1 87.88 90 ILE A N 1
ATOM 719 C CA . ILE A 1 90 ? -20.312 15.695 -1.855 1 87.88 90 ILE A CA 1
ATOM 720 C C . ILE A 1 90 ? -21.156 14.445 -2.08 1 87.88 90 ILE A C 1
ATOM 722 O O . ILE A 1 90 ? -22.391 14.484 -1.919 1 87.88 90 ILE A O 1
ATOM 726 N N . ASN A 1 91 ? -20.516 13.352 -2.426 1 91.62 91 ASN A N 1
ATOM 727 C CA . ASN A 1 91 ? -21.234 12.094 -2.631 1 91.62 91 ASN A CA 1
ATOM 728 C C . ASN A 1 91 ? -22 11.664 -1.375 1 91.62 91 ASN A C 1
ATOM 730 O O . ASN A 1 91 ? -23.109 11.172 -1.462 1 91.62 91 ASN A O 1
ATOM 734 N N . HIS A 1 92 ? -21.312 11.906 -0.253 1 91.25 92 HIS A N 1
ATOM 735 C CA . HIS A 1 92 ? -21.875 11.453 1.013 1 91.25 92 HIS A CA 1
ATOM 736 C C . HIS A 1 92 ? -23.188 12.164 1.327 1 91.25 92 HIS A C 1
ATOM 738 O O . HIS A 1 92 ? -24.016 11.648 2.084 1 91.25 92 HIS A O 1
ATOM 744 N N . ILE A 1 93 ? -23.391 13.305 0.784 1 91.69 93 ILE A N 1
ATOM 745 C CA . ILE A 1 93 ? -24.641 14.055 0.968 1 91.69 93 ILE A CA 1
ATOM 746 C C . ILE A 1 93 ? -25.797 13.297 0.332 1 91.69 93 ILE A C 1
ATOM 748 O O . ILE A 1 93 ? -26.922 13.344 0.829 1 91.69 93 ILE A O 1
ATOM 752 N N . TYR A 1 94 ? -25.547 12.508 -0.635 1 92 94 TYR A N 1
ATOM 753 C CA . TYR A 1 94 ? -26.625 11.961 -1.464 1 92 94 TYR A CA 1
ATOM 754 C C . TYR A 1 94 ? -26.594 10.438 -1.456 1 92 94 TYR A C 1
ATOM 756 O O . TYR A 1 94 ? -27.562 9.797 -1.865 1 92 94 TYR A O 1
ATOM 764 N N . VAL A 1 95 ? -25.484 9.891 -1 1 90.69 95 VAL A N 1
ATOM 765 C CA . VAL A 1 95 ? -25.297 8.445 -1.09 1 90.69 95 VAL A CA 1
ATOM 766 C C . VAL A 1 95 ? -24.938 7.879 0.285 1 90.69 95 VAL A C 1
ATOM 768 O O . VAL A 1 95 ? -24.062 8.398 0.97 1 90.69 95 VAL A O 1
ATOM 771 N N . LYS A 1 96 ? -25.641 6.867 0.694 1 92.12 96 LYS A N 1
ATOM 772 C CA . LYS A 1 96 ? -25.312 6.117 1.903 1 92.12 96 LYS A CA 1
ATOM 773 C C . LYS A 1 96 ? -24.766 4.73 1.562 1 92.12 96 LYS A C 1
ATOM 775 O O . LYS A 1 96 ? -25.453 3.941 0.904 1 92.12 96 LYS A O 1
ATOM 780 N N . ALA A 1 97 ? -23.578 4.496 1.982 1 92.31 97 ALA A N 1
ATOM 781 C CA . ALA A 1 97 ? -22.953 3.205 1.704 1 92.31 97 ALA A CA 1
ATOM 782 C C . ALA A 1 97 ? -23.031 2.287 2.922 1 92.31 97 ALA A C 1
ATOM 784 O O . ALA A 1 97 ? -22.875 2.742 4.059 1 92.31 97 ALA A O 1
ATOM 785 N N . ASN A 1 98 ? -23.328 1.019 2.695 1 94.75 98 ASN A N 1
ATOM 786 C CA . ASN A 1 98 ? -23.172 -0.001 3.725 1 94.75 98 ASN A CA 1
ATOM 787 C C . ASN A 1 98 ? -21.766 -0.62 3.682 1 94.75 98 ASN A C 1
ATOM 789 O O . ASN A 1 98 ? -21.609 -1.757 3.238 1 94.75 98 ASN A O 1
ATOM 793 N N . THR A 1 99 ? -20.859 0.084 4.242 1 95.44 99 THR A N 1
ATOM 794 C CA . THR A 1 99 ? -19.438 -0.215 4.125 1 95.44 99 THR A CA 1
ATOM 795 C C . THR A 1 99 ? -19.109 -1.553 4.781 1 95.44 99 THR A C 1
ATOM 797 O O . THR A 1 99 ? -18.375 -2.367 4.215 1 95.44 99 THR A O 1
ATOM 800 N N . ARG A 1 100 ? -19.625 -1.763 5.973 1 95.69 100 ARG A N 1
ATOM 801 C CA . ARG A 1 100 ? -19.328 -2.99 6.703 1 95.69 100 ARG A CA 1
ATOM 802 C C . ARG A 1 100 ? -19.875 -4.211 5.977 1 95.69 100 ARG A C 1
ATOM 804 O O . ARG A 1 100 ? -19.234 -5.262 5.945 1 95.69 100 ARG A O 1
ATOM 811 N N . LYS A 1 101 ? -21.062 -4.117 5.418 1 95.69 101 LYS A N 1
ATOM 812 C CA . LYS A 1 101 ? -21.641 -5.211 4.641 1 95.69 101 LYS A CA 1
ATOM 813 C C . LYS A 1 101 ? -20.781 -5.52 3.414 1 95.69 101 LYS A C 1
ATOM 815 O O . LYS A 1 101 ? -20.578 -6.688 3.074 1 95.69 101 LYS A O 1
ATOM 820 N N . ALA A 1 102 ? -20.328 -4.461 2.744 1 95.25 102 ALA A N 1
ATOM 821 C CA . ALA A 1 102 ? -19.469 -4.645 1.579 1 95.25 102 ALA A CA 1
ATOM 822 C C . ALA A 1 102 ? -18.219 -5.465 1.938 1 95.25 102 ALA A C 1
ATOM 824 O O . ALA A 1 102 ? -17.844 -6.375 1.2 1 95.25 102 ALA A O 1
ATOM 825 N N . LEU A 1 103 ? -17.625 -5.148 3.092 1 96.44 103 LEU A N 1
ATOM 826 C CA . LEU A 1 103 ? -16.438 -5.879 3.529 1 96.44 103 LEU A CA 1
ATOM 827 C C . LEU A 1 103 ? -16.797 -7.316 3.895 1 96.44 103 LEU A C 1
ATOM 829 O O . LEU A 1 103 ? -16.062 -8.25 3.543 1 96.44 103 LEU A O 1
ATOM 833 N N . LYS A 1 104 ? -17.875 -7.48 4.602 1 95.38 104 LYS A N 1
ATOM 834 C CA . LYS A 1 104 ? -18.312 -8.82 4.988 1 95.38 104 LYS A CA 1
ATOM 835 C C . LYS A 1 104 ? -18.5 -9.711 3.762 1 95.38 104 LYS A C 1
ATOM 837 O O . LYS A 1 104 ? -18.125 -10.883 3.781 1 95.38 104 LYS A O 1
ATOM 842 N N . ASP A 1 105 ? -19.062 -9.18 2.727 1 93.88 105 ASP A N 1
ATOM 843 C CA . ASP A 1 105 ? -19.266 -9.938 1.492 1 93.88 105 ASP A CA 1
ATOM 844 C C . ASP A 1 105 ? -17.922 -10.273 0.833 1 93.88 105 ASP A C 1
ATOM 846 O O . ASP A 1 105 ? -17.766 -11.359 0.275 1 93.88 105 ASP A O 1
ATOM 850 N N . SER A 1 106 ? -16.984 -9.359 0.854 1 94.44 106 SER A N 1
ATOM 851 C CA . SER A 1 106 ? -15.68 -9.547 0.236 1 94.44 106 SER A CA 1
ATOM 852 C C . SER A 1 106 ? -14.93 -10.703 0.886 1 94.44 106 SER A C 1
ATOM 854 O O . SER A 1 106 ? -14.18 -11.422 0.217 1 94.44 106 SER A O 1
ATOM 856 N N . ILE A 1 107 ? -15.141 -10.859 2.201 1 95.06 107 ILE A N 1
ATOM 857 C CA . ILE A 1 107 ? -14.312 -11.812 2.934 1 95.06 107 ILE A CA 1
ATOM 858 C C . ILE A 1 107 ? -15.078 -13.117 3.129 1 95.06 107 ILE A C 1
ATOM 860 O O . ILE A 1 107 ? -14.602 -14.023 3.824 1 95.06 107 ILE A O 1
ATOM 864 N N . SER A 1 108 ? -16.219 -13.18 2.543 1 91.38 108 SER A N 1
ATOM 865 C CA . SER A 1 108 ? -17.031 -14.375 2.68 1 91.38 108 SER A CA 1
ATOM 866 C C . SER A 1 108 ? -16.297 -15.602 2.141 1 91.38 108 SER A C 1
ATOM 868 O O . SER A 1 108 ? -15.766 -15.578 1.033 1 91.38 108 SER A O 1
ATOM 870 N N . GLY A 1 109 ? -16.219 -16.703 2.932 1 90.38 109 GLY A N 1
ATOM 871 C CA . GLY A 1 109 ? -15.625 -17.953 2.496 1 90.38 109 GLY A CA 1
ATOM 872 C C . GLY A 1 109 ? -14.125 -18.016 2.713 1 90.38 109 GLY A C 1
ATOM 873 O O . GLY A 1 109 ? -13.477 -19 2.316 1 90.38 109 GLY A O 1
ATOM 874 N N . ILE A 1 110 ? -13.586 -16.953 3.295 1 91.62 110 ILE A N 1
ATOM 875 C CA . ILE A 1 110 ? -12.172 -16.953 3.65 1 91.62 110 ILE A CA 1
ATOM 876 C C . ILE A 1 110 ? -12.016 -17.188 5.152 1 91.62 110 ILE A C 1
ATOM 878 O O . ILE A 1 110 ? -12.734 -16.594 5.957 1 91.62 110 ILE A O 1
ATOM 882 N N . ASN A 1 111 ? -11.156 -18.078 5.605 1 88.56 111 ASN A N 1
ATOM 883 C CA . ASN A 1 111 ? -11.016 -18.484 7.004 1 88.56 111 ASN A CA 1
ATOM 884 C C . ASN A 1 111 ? -10.68 -17.281 7.895 1 88.56 111 ASN A C 1
ATOM 886 O O . ASN A 1 111 ? -11.188 -17.172 9.016 1 88.56 111 ASN A O 1
ATOM 890 N N . ILE A 1 112 ? -9.914 -16.422 7.328 1 87.81 112 ILE A N 1
ATOM 891 C CA . ILE A 1 112 ? -9.406 -15.32 8.148 1 87.81 112 ILE A CA 1
ATOM 892 C C . ILE A 1 112 ? -10.281 -14.086 7.965 1 87.81 112 ILE A C 1
ATOM 894 O O . ILE A 1 112 ? -9.898 -12.984 8.367 1 87.81 112 ILE A O 1
ATOM 898 N N . GLY A 1 113 ? -11.398 -14.258 7.43 1 92.94 113 GLY A N 1
ATOM 899 C CA . GLY A 1 113 ? -12.281 -13.148 7.109 1 92.94 113 GLY A CA 1
ATOM 900 C C . GLY A 1 113 ? -12.703 -12.352 8.328 1 92.94 113 GLY A C 1
ATOM 901 O O . GLY A 1 113 ? -12.727 -11.117 8.297 1 92.94 113 GLY A O 1
ATOM 902 N N . GLU A 1 114 ? -12.969 -13.008 9.383 1 93.19 114 GLU A N 1
ATOM 903 C CA . GLU A 1 114 ? -13.406 -12.344 10.609 1 93.19 114 GLU A CA 1
ATOM 904 C C . GLU A 1 114 ? -12.297 -11.453 11.172 1 93.19 114 GLU A C 1
ATOM 906 O O . GLU A 1 114 ? -12.578 -10.406 11.758 1 93.19 114 GLU A O 1
ATOM 911 N N . SER A 1 115 ? -11.117 -11.859 11.008 1 95.69 115 SER A N 1
ATOM 912 C CA . SER A 1 115 ? -9.992 -11.039 11.453 1 95.69 115 SER A CA 1
ATOM 913 C C . SER A 1 115 ? -9.93 -9.734 10.68 1 95.69 115 SER A C 1
ATOM 915 O O . SER A 1 115 ? -9.633 -8.68 11.25 1 95.69 115 SER A O 1
ATOM 917 N N . ILE A 1 116 ? -10.219 -9.781 9.414 1 96.5 116 ILE A N 1
ATOM 918 C CA . ILE A 1 116 ? -10.188 -8.594 8.57 1 96.5 116 ILE A CA 1
ATOM 919 C C . ILE A 1 116 ? -11.328 -7.656 8.945 1 96.5 116 ILE A C 1
ATOM 921 O O . ILE A 1 116 ? -11.148 -6.441 9.031 1 96.5 116 ILE A O 1
ATOM 925 N N . LEU A 1 117 ? -12.461 -8.281 9.172 1 96.75 117 LEU A N 1
ATOM 926 C CA . LEU A 1 117 ? -13.609 -7.492 9.602 1 96.75 117 LEU A CA 1
ATOM 927 C C . LEU A 1 117 ? -13.32 -6.789 10.922 1 96.75 117 LEU A C 1
ATOM 929 O O . LEU A 1 117 ? -13.672 -5.617 11.102 1 96.75 117 LEU A O 1
ATOM 933 N N . SER A 1 118 ? -12.695 -7.473 11.805 1 97.31 118 SER A N 1
ATOM 934 C CA . SER A 1 118 ? -12.336 -6.914 13.109 1 97.31 118 SER A CA 1
ATOM 935 C C . SER A 1 118 ? -11.344 -5.77 12.961 1 97.31 118 SER A C 1
ATOM 937 O O . SER A 1 118 ? -11.391 -4.793 13.719 1 97.31 118 SER A O 1
ATOM 939 N N . LEU A 1 119 ? -10.375 -5.922 12.078 1 97.75 119 LEU A N 1
ATOM 940 C CA . LEU A 1 119 ? -9.438 -4.84 11.805 1 97.75 119 LEU A CA 1
ATOM 941 C C . LEU A 1 119 ? -10.172 -3.582 11.359 1 97.75 119 LEU A C 1
ATOM 943 O O . LEU A 1 119 ? -9.898 -2.486 11.852 1 97.75 119 LEU A O 1
ATOM 947 N N . TRP A 1 120 ? -11.086 -3.758 10.453 1 97.5 120 TRP A N 1
ATOM 948 C CA . TRP A 1 120 ? -11.828 -2.615 9.93 1 97.5 120 TRP A CA 1
ATOM 949 C C . TRP A 1 120 ? -12.703 -1.986 11.008 1 97.5 120 TRP A C 1
ATOM 951 O O . TRP A 1 120 ? -12.812 -0.761 11.086 1 97.5 120 TRP A O 1
ATOM 961 N N . ASP A 1 121 ? -13.359 -2.822 11.867 1 98 121 ASP A N 1
ATOM 962 C CA . ASP A 1 121 ? -14.148 -2.328 12.992 1 98 121 ASP A CA 1
ATOM 963 C C . ASP A 1 121 ? -13.289 -1.5 13.945 1 98 121 ASP A C 1
ATOM 965 O O . ASP A 1 121 ? -13.727 -0.45 14.422 1 98 121 ASP A O 1
ATOM 969 N N . GLU A 1 122 ? -12.156 -1.978 14.227 1 98.38 122 GLU A N 1
ATOM 970 C CA . GLU A 1 122 ? -11.242 -1.258 15.109 1 98.38 122 GLU A CA 1
ATOM 971 C C . GLU A 1 122 ? -10.875 0.106 14.531 1 98.38 122 GLU A C 1
ATOM 973 O O . GLU A 1 122 ? -10.906 1.115 15.242 1 98.38 122 GLU A O 1
ATOM 978 N N . TYR A 1 123 ? -10.547 0.118 13.289 1 98.38 123 TYR A N 1
ATOM 979 C CA . TYR A 1 123 ? -10.227 1.38 12.633 1 98.38 123 TYR A CA 1
ATOM 980 C C . TYR A 1 123 ? -11.406 2.34 12.688 1 98.38 123 TYR A C 1
ATOM 982 O O . TYR A 1 123 ? -11.25 3.51 13.047 1 98.38 123 TYR A O 1
ATOM 990 N N . SER A 1 124 ? -12.555 1.839 12.312 1 96.81 124 SER A N 1
ATOM 991 C CA . SER A 1 124 ? -13.766 2.645 12.188 1 96.81 124 SER A CA 1
ATOM 992 C C . SER A 1 124 ? -14.18 3.223 13.539 1 96.81 124 SER A C 1
ATOM 994 O O . SER A 1 124 ? -14.688 4.344 13.609 1 96.81 124 SER A O 1
ATOM 996 N N . ASN A 1 125 ? -13.992 2.457 14.586 1 96.75 125 ASN A N 1
ATOM 997 C CA . ASN A 1 125 ? -14.367 2.893 15.93 1 96.75 125 ASN A CA 1
ATOM 998 C C . ASN A 1 125 ? -13.375 3.914 16.484 1 96.75 125 ASN A C 1
ATOM 1000 O O . ASN A 1 125 ? -13.719 4.715 17.344 1 96.75 125 ASN A O 1
ATOM 1004 N N . CYS A 1 126 ? -12.109 3.83 16.062 1 97.12 126 CYS A N 1
ATOM 1005 C CA . CYS A 1 126 ? -11.055 4.785 16.391 1 97.12 126 CYS A CA 1
ATOM 1006 C C . CYS A 1 126 ? -10.93 4.961 17.906 1 97.12 126 CYS A C 1
ATOM 1008 O O . CYS A 1 126 ? -10.875 6.086 18.391 1 97.12 126 CYS A O 1
ATOM 1010 N N . GLN A 1 127 ? -10.867 3.828 18.656 1 96.5 127 GLN A N 1
ATOM 1011 C CA . GLN A 1 127 ? -10.844 3.877 20.109 1 96.5 127 GLN A CA 1
ATOM 1012 C C . GLN A 1 127 ? -9.484 3.449 20.656 1 96.5 127 GLN A C 1
ATOM 1014 O O . GLN A 1 127 ? -9.094 3.85 21.75 1 96.5 127 GLN A O 1
ATOM 1019 N N . THR A 1 128 ? -8.742 2.57 19.938 1 97.5 128 THR A N 1
ATOM 1020 C CA . THR A 1 128 ? -7.402 2.156 20.344 1 97.5 128 THR A CA 1
ATOM 1021 C C . THR A 1 128 ? -6.359 3.166 19.875 1 97.5 128 THR A C 1
ATOM 1023 O O . THR A 1 128 ? -6.605 3.943 18.953 1 97.5 128 THR A O 1
ATOM 1026 N N . LEU A 1 129 ? -5.215 3.176 20.547 1 97.12 129 LEU A N 1
ATOM 1027 C CA . LEU A 1 129 ? -4.117 4.031 20.109 1 97.12 129 LEU A CA 1
ATOM 1028 C C . LEU A 1 129 ? -3.756 3.75 18.641 1 97.12 129 LEU A C 1
ATOM 1030 O O . LEU A 1 129 ? -3.525 4.676 17.875 1 97.12 129 LEU A O 1
ATOM 1034 N N . GLU A 1 130 ? -3.674 2.518 18.312 1 98.5 130 GLU A N 1
ATOM 1035 C CA . GLU A 1 130 ? -3.34 2.105 16.953 1 98.5 130 GLU A CA 1
ATOM 1036 C C . GLU A 1 130 ? -4.336 2.664 15.938 1 98.5 130 GLU A C 1
ATOM 1038 O O . GLU A 1 130 ? -3.947 3.137 14.867 1 98.5 130 GLU A O 1
ATOM 1043 N N . ALA A 1 131 ? -5.605 2.615 16.297 1 98.62 131 ALA A N 1
ATOM 1044 C CA . ALA A 1 131 ? -6.637 3.129 15.398 1 98.62 131 ALA A CA 1
ATOM 1045 C C . ALA A 1 131 ? -6.539 4.645 15.266 1 98.62 131 ALA A C 1
ATOM 1047 O O . ALA A 1 131 ? -6.781 5.195 14.188 1 98.62 131 ALA A O 1
ATOM 1048 N N . ILE A 1 132 ? -6.207 5.309 16.297 1 98.38 132 ILE A N 1
ATOM 1049 C CA . ILE A 1 132 ? -6.031 6.758 16.281 1 98.38 132 ILE A CA 1
ATOM 1050 C C . ILE A 1 132 ? -4.859 7.121 15.367 1 98.38 132 ILE A C 1
ATOM 1052 O O . ILE A 1 132 ? -4.969 8.023 14.539 1 98.38 132 ILE A O 1
ATOM 1056 N N . PHE A 1 133 ? -3.75 6.41 15.484 1 98.5 133 PHE A N 1
ATOM 1057 C CA . PHE A 1 133 ? -2.592 6.668 14.641 1 98.5 133 PHE A CA 1
ATOM 1058 C C . PHE A 1 133 ? -2.896 6.328 13.188 1 98.5 133 PHE A C 1
ATOM 1060 O O . PHE A 1 133 ? -2.404 6.988 12.273 1 98.5 133 PHE A O 1
ATOM 1067 N N . ALA A 1 134 ? -3.676 5.266 12.961 1 98.81 134 ALA A N 1
ATOM 1068 C CA . ALA A 1 134 ? -4.086 4.941 11.602 1 98.81 134 ALA A CA 1
ATOM 1069 C C . ALA A 1 134 ? -4.953 6.051 11.008 1 98.81 134 ALA A C 1
ATOM 1071 O O . ALA A 1 134 ? -4.797 6.41 9.836 1 98.81 134 ALA A O 1
ATOM 1072 N N . HIS A 1 135 ? -5.867 6.59 11.805 1 98.56 135 HIS A N 1
ATOM 1073 C CA . HIS A 1 135 ? -6.676 7.73 11.391 1 98.56 135 HIS A CA 1
ATOM 1074 C C . HIS A 1 135 ? -5.797 8.93 11.039 1 98.56 135 HIS A C 1
ATOM 1076 O O . HIS A 1 135 ? -5.98 9.555 9.992 1 98.56 135 HIS A O 1
ATOM 1082 N N . ASP A 1 136 ? -4.902 9.266 11.914 1 98.69 136 ASP A N 1
ATOM 1083 C CA . ASP A 1 136 ? -4 10.391 11.68 1 98.69 136 ASP A CA 1
ATOM 1084 C C . ASP A 1 136 ? -3.145 10.164 10.438 1 98.69 136 ASP A C 1
ATOM 1086 O O . ASP A 1 136 ? -2.863 11.094 9.688 1 98.69 136 ASP A O 1
ATOM 1090 N N . ALA A 1 137 ? -2.67 8.898 10.25 1 98.88 137 ALA A N 1
ATOM 1091 C CA . ALA A 1 137 ? -1.884 8.555 9.062 1 98.88 137 ALA A CA 1
ATOM 1092 C C . ALA A 1 137 ? -2.666 8.836 7.785 1 98.88 137 ALA A C 1
ATOM 1094 O O . ALA A 1 137 ? -2.109 9.352 6.812 1 98.88 137 ALA A O 1
ATOM 1095 N N . ASP A 1 138 ? -3.928 8.477 7.762 1 98.69 138 ASP A N 1
ATOM 1096 C CA . ASP A 1 138 ? -4.816 8.734 6.629 1 98.69 138 ASP A CA 1
ATOM 1097 C C . ASP A 1 138 ? -4.891 10.227 6.316 1 98.69 138 ASP A C 1
ATOM 1099 O O . ASP A 1 138 ? -4.82 10.625 5.152 1 98.69 138 ASP A O 1
ATOM 1103 N N . GLN A 1 139 ? -4.945 11.062 7.285 1 98.31 139 GLN A N 1
ATOM 1104 C CA . GLN A 1 139 ? -5.008 12.508 7.125 1 98.31 139 GLN A CA 1
ATOM 1105 C C . GLN A 1 139 ? -3.664 13.07 6.676 1 98.31 139 GLN A C 1
ATOM 1107 O O . GLN A 1 139 ? -3.613 13.992 5.852 1 98.31 139 GLN A O 1
ATOM 1112 N N . LEU A 1 140 ? -2.633 12.555 7.242 1 98.75 140 LEU A N 1
ATOM 1113 C CA . LEU A 1 140 ? -1.304 13.055 6.906 1 98.75 140 LEU A CA 1
ATOM 1114 C C . LEU A 1 140 ? -0.944 12.719 5.465 1 98.75 140 LEU A C 1
ATOM 1116 O O . LEU A 1 140 ? -0.259 13.5 4.797 1 98.75 140 LEU A O 1
ATOM 1120 N N . ASP A 1 141 ? -1.35 11.523 4.973 1 98.75 141 ASP A N 1
ATOM 1121 C CA . ASP A 1 141 ? -1.141 11.227 3.559 1 98.75 141 ASP A CA 1
ATOM 1122 C C . ASP A 1 141 ? -1.782 12.289 2.672 1 98.75 141 ASP A C 1
ATOM 1124 O O . ASP A 1 141 ? -1.178 12.742 1.697 1 98.75 141 ASP A O 1
ATOM 1128 N N . LEU A 1 142 ? -3.01 12.656 2.994 1 97.88 142 LEU A N 1
ATOM 1129 C CA . LEU A 1 142 ? -3.691 13.711 2.25 1 97.88 142 LEU A CA 1
ATOM 1130 C C . LEU A 1 142 ? -2.926 15.023 2.346 1 97.88 142 LEU A C 1
ATOM 1132 O O . LEU A 1 142 ? -2.758 15.727 1.345 1 97.88 142 LEU A O 1
ATOM 1136 N N . ALA A 1 143 ? -2.459 15.352 3.514 1 98.44 143 ALA A N 1
ATOM 1137 C CA . ALA A 1 143 ? -1.712 16.594 3.707 1 98.44 143 ALA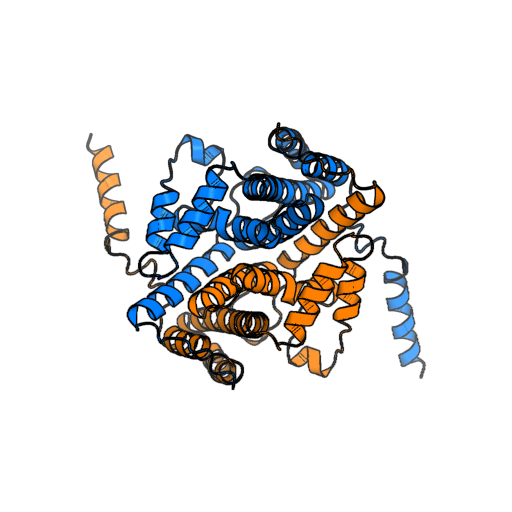 A CA 1
ATOM 1138 C C . ALA A 1 143 ? -0.475 16.625 2.814 1 98.44 143 ALA A C 1
ATOM 1140 O O . ALA A 1 143 ? -0.176 17.656 2.203 1 98.44 143 ALA A O 1
ATOM 1141 N N . LEU A 1 144 ? 0.23 15.555 2.785 1 98.62 144 LEU A N 1
ATOM 1142 C CA . LEU A 1 144 ? 1.439 15.461 1.975 1 98.62 144 LEU A CA 1
ATOM 1143 C C . LEU A 1 144 ? 1.121 15.672 0.499 1 98.62 144 LEU A C 1
ATOM 1145 O O . LEU A 1 144 ? 1.838 16.391 -0.197 1 98.62 144 LEU A O 1
ATOM 1149 N N . ASN A 1 145 ? 0.084 15.031 -0.009 1 97.88 145 ASN A N 1
ATOM 1150 C CA . ASN A 1 145 ? -0.323 15.203 -1.4 1 97.88 145 ASN A CA 1
ATOM 1151 C C . ASN A 1 145 ? -0.755 16.641 -1.687 1 97.88 145 ASN A C 1
ATOM 1153 O O . ASN A 1 145 ? -0.439 17.188 -2.742 1 97.88 145 ASN A O 1
ATOM 1157 N N . LEU A 1 146 ? -1.531 17.203 -0.771 1 97.69 146 LEU A N 1
ATOM 1158 C CA . LEU A 1 146 ? -1.976 18.578 -0.928 1 97.69 146 LEU A CA 1
ATOM 1159 C C . LEU A 1 146 ? -0.789 19.547 -0.934 1 97.69 146 LEU A C 1
ATOM 1161 O O . LEU A 1 146 ? -0.785 20.531 -1.672 1 97.69 146 LEU A O 1
ATOM 1165 N N . LYS A 1 147 ? 0.165 19.234 -0.1 1 97.94 147 LYS A N 1
ATOM 1166 C CA . LYS A 1 147 ? 1.36 20.078 -0.07 1 97.94 147 LYS A CA 1
ATOM 1167 C C . LYS A 1 147 ? 2.088 20.047 -1.41 1 97.94 147 LYS A C 1
ATOM 1169 O O . LYS A 1 147 ? 2.59 21.078 -1.874 1 97.94 147 LYS A O 1
ATOM 1174 N N . VAL A 1 148 ? 2.209 18.891 -2.01 1 97.62 148 VAL A N 1
ATOM 1175 C CA . VAL A 1 148 ? 2.803 18.781 -3.338 1 97.62 148 VAL A CA 1
ATOM 1176 C C . VAL A 1 148 ? 2.043 19.656 -4.324 1 97.62 148 VAL A C 1
ATOM 1178 O O . VAL A 1 148 ? 2.65 20.422 -5.078 1 97.62 148 VAL A O 1
ATOM 1181 N N . GLU A 1 149 ? 0.692 19.609 -4.281 1 97.12 149 GLU A N 1
ATOM 1182 C CA . GLU A 1 149 ? -0.137 20.406 -5.172 1 97.12 149 GLU A CA 1
ATOM 1183 C C . GLU A 1 149 ? 0.049 21.906 -4.906 1 97.12 149 GLU A C 1
ATOM 1185 O O . GLU A 1 149 ? 0.056 22.703 -5.84 1 97.12 149 GLU A O 1
ATOM 1190 N N . GLN A 1 150 ? 0.145 22.25 -3.658 1 96.62 150 GLN A N 1
ATOM 1191 C CA . GLN A 1 150 ? 0.413 23.641 -3.303 1 96.62 150 GLN A CA 1
ATOM 1192 C C . GLN A 1 150 ? 1.762 24.109 -3.848 1 96.62 150 GLN A C 1
ATOM 1194 O O . GLN A 1 150 ? 1.871 25.188 -4.414 1 96.62 150 GLN A O 1
ATOM 1199 N N . ASN A 1 151 ? 2.777 23.266 -3.652 1 96.56 151 ASN A N 1
ATOM 1200 C CA . ASN A 1 151 ? 4.109 23.578 -4.156 1 96.56 151 ASN A CA 1
ATOM 1201 C C . ASN A 1 151 ? 4.109 23.75 -5.672 1 96.56 151 ASN A C 1
ATOM 1203 O O . ASN A 1 151 ? 4.887 24.547 -6.215 1 96.56 151 ASN A O 1
ATOM 1207 N N . LEU A 1 152 ? 3.17 23.141 -6.344 1 96.25 152 LEU A N 1
ATOM 1208 C CA . LEU A 1 152 ? 3.084 23.172 -7.797 1 96.25 152 LEU A CA 1
ATOM 1209 C C . LEU A 1 152 ? 2.207 24.344 -8.258 1 96.25 152 LEU A C 1
ATOM 1211 O O . LEU A 1 152 ? 1.977 24.516 -9.453 1 96.25 152 LEU A O 1
ATOM 1215 N N . GLY A 1 153 ? 1.656 25.062 -7.301 1 95.44 153 GLY A N 1
ATOM 1216 C CA . GLY A 1 153 ? 1.02 26.328 -7.648 1 95.44 153 GLY A CA 1
ATOM 1217 C C . GLY A 1 153 ? -0.493 26.281 -7.527 1 95.44 153 GLY A C 1
ATOM 1218 O O . GLY A 1 153 ? -1.176 27.25 -7.879 1 95.44 153 GLY A O 1
ATOM 1219 N N . ASN A 1 154 ? -1.072 25.156 -7.035 1 95.88 154 ASN A N 1
ATOM 1220 C CA . ASN A 1 154 ? -2.518 25.094 -6.844 1 95.88 154 ASN A CA 1
ATOM 1221 C C . ASN A 1 154 ? -2.955 25.859 -5.598 1 95.88 154 ASN A C 1
ATOM 1223 O O . ASN A 1 154 ? -2.721 25.406 -4.477 1 95.88 154 ASN A O 1
ATOM 1227 N N . PRO A 1 155 ? -3.66 26.922 -5.785 1 93.75 155 PRO A N 1
ATOM 1228 C CA . PRO A 1 155 ? -4.023 27.734 -4.617 1 93.75 155 PRO A CA 1
ATOM 1229 C C . PRO A 1 155 ? -5.117 27.078 -3.771 1 93.75 155 PRO A C 1
ATOM 1231 O O . PRO A 1 155 ? -5.254 27.406 -2.586 1 93.75 155 PRO A O 1
ATOM 1234 N N . TYR A 1 156 ? -5.863 26.188 -4.344 1 92.75 156 TYR A N 1
ATOM 1235 C CA . TYR A 1 156 ? -6.977 25.578 -3.631 1 92.75 156 TYR A CA 1
ATOM 1236 C C . TYR A 1 156 ? -6.477 24.594 -2.58 1 92.75 156 TYR A C 1
ATOM 1238 O O . TYR A 1 156 ? -7.18 24.297 -1.615 1 92.75 156 TYR A O 1
ATOM 1246 N N . ALA A 1 157 ? -5.238 24.047 -2.789 1 95.69 157 ALA A N 1
ATOM 1247 C CA . ALA A 1 157 ? -4.656 23.078 -1.853 1 95.69 157 ALA A CA 1
ATOM 1248 C C . ALA A 1 157 ? -4.516 23.688 -0.46 1 95.69 157 ALA A C 1
ATOM 1250 O O . ALA A 1 157 ? -4.688 23 0.546 1 95.69 157 ALA A O 1
ATOM 1251 N N . LYS A 1 158 ? -4.27 24.969 -0.437 1 93.19 158 LYS A N 1
ATOM 1252 C CA . LYS A 1 158 ? -4.055 25.641 0.836 1 93.19 158 LYS A CA 1
ATOM 1253 C C . LYS A 1 158 ? -5.289 25.547 1.727 1 93.19 158 LYS A C 1
ATOM 1255 O O . LYS A 1 158 ? -5.184 25.25 2.914 1 93.19 158 LYS A O 1
ATOM 1260 N N . ASN A 1 159 ? -6.438 25.875 1.186 1 91.19 159 ASN A N 1
ATOM 1261 C CA . ASN A 1 159 ? -7.676 25.828 1.958 1 91.19 159 ASN A CA 1
ATOM 1262 C C . ASN A 1 159 ? -7.945 24.422 2.496 1 91.19 159 ASN A C 1
ATOM 1264 O O . ASN A 1 159 ? -8.375 24.266 3.641 1 91.19 159 ASN A O 1
ATOM 1268 N N . TRP A 1 160 ? -7.758 23.406 1.699 1 93.38 160 TRP A N 1
ATOM 1269 C CA . TRP A 1 160 ? -7.945 22.016 2.129 1 93.38 160 TRP A CA 1
ATOM 1270 C C . TRP A 1 160 ? -6.992 21.672 3.264 1 93.38 160 TRP A C 1
ATOM 1272 O O . TRP A 1 160 ? -7.379 21 4.227 1 93.38 160 TRP A O 1
ATOM 1282 N N . LEU A 1 161 ? -5.73 22.094 3.07 1 95.56 161 LEU A N 1
ATOM 1283 C CA . LEU A 1 161 ? -4.715 21.844 4.09 1 95.56 161 LEU A CA 1
ATOM 1284 C C . LEU A 1 161 ? -5.125 22.453 5.426 1 95.56 161 LEU A C 1
ATOM 1286 O O . LEU A 1 161 ? -5.004 21.812 6.469 1 95.56 161 LEU A O 1
ATOM 1290 N N . GLU A 1 162 ? -5.602 23.656 5.438 1 93.31 162 GLU A N 1
ATOM 1291 C CA . GLU A 1 162 ? -5.969 24.344 6.664 1 93.31 162 GLU A CA 1
ATOM 1292 C C . GLU A 1 162 ? -7.105 23.641 7.387 1 93.31 162 GLU A C 1
ATOM 1294 O O . GLU A 1 162 ? -7.137 23.594 8.617 1 93.31 162 GLU A O 1
ATOM 1299 N N . ASN A 1 163 ? -7.984 23.031 6.676 1 92.5 163 ASN A N 1
ATOM 1300 C CA . ASN A 1 163 ? -9.133 22.344 7.262 1 92.5 163 ASN A CA 1
ATOM 1301 C C . ASN A 1 163 ? -8.75 20.969 7.816 1 92.5 163 ASN A C 1
ATOM 1303 O O . ASN A 1 163 ? -9.422 20.438 8.695 1 92.5 163 ASN A O 1
ATOM 1307 N N . LEU A 1 164 ? -7.688 20.484 7.324 1 95.19 164 LEU A N 1
ATOM 1308 C CA . LEU A 1 164 ? -7.266 19.141 7.68 1 95.19 164 LEU A CA 1
ATOM 1309 C C . LEU A 1 164 ? -6.77 19.094 9.125 1 95.19 164 LEU A C 1
ATOM 1311 O O . LEU A 1 164 ? -6.891 18.062 9.789 1 95.19 164 LEU A O 1
ATOM 1315 N N . PHE A 1 165 ? -6.285 20.188 9.68 1 94.56 165 PHE A N 1
ATOM 1316 C CA . PHE A 1 165 ? -5.668 20.234 11 1 94.56 165 PHE A CA 1
ATOM 1317 C C . PHE A 1 165 ? -6.645 19.766 12.078 1 94.56 165 PHE A C 1
ATOM 1319 O O . PHE A 1 165 ? -6.266 19.031 12.984 1 94.56 165 PHE A O 1
ATOM 1326 N N . SER A 1 166 ? -7.887 20.188 11.992 1 95.56 166 SER A N 1
ATOM 1327 C CA . SER A 1 166 ? -8.891 19.906 13.016 1 95.56 166 SER A CA 1
ATOM 1328 C C . SER A 1 166 ? -9.219 18.422 13.086 1 95.56 166 SER A C 1
ATOM 1330 O O . SER A 1 166 ? -9.805 17.953 14.062 1 95.56 166 SER A O 1
ATOM 1332 N N . ARG A 1 167 ? -8.797 17.641 12.109 1 95.62 167 ARG A N 1
ATOM 1333 C CA . ARG A 1 167 ? -9.102 16.219 12.062 1 95.62 167 ARG A CA 1
ATOM 1334 C C . ARG A 1 167 ? -8.016 15.398 12.75 1 95.62 167 ARG A C 1
ATOM 1336 O O . ARG A 1 167 ? -8.219 14.227 13.062 1 95.62 167 ARG A O 1
ATOM 1343 N N . LEU A 1 168 ? -6.848 15.992 12.906 1 97.25 168 LEU A N 1
ATOM 1344 C CA . LEU A 1 168 ? -5.734 15.281 13.531 1 97.25 168 LEU A CA 1
ATOM 1345 C C . LEU A 1 168 ? -5.973 15.109 15.031 1 97.25 168 LEU A C 1
ATOM 1347 O O . LEU A 1 168 ? -6.488 16.016 15.688 1 97.25 168 LEU A O 1
ATOM 1351 N N . LYS A 1 169 ? -5.598 14 15.562 1 97 169 LYS A N 1
ATOM 1352 C CA . LYS A 1 169 ? -5.938 13.664 16.938 1 97 169 LYS A CA 1
ATOM 1353 C C . LYS A 1 169 ? -4.691 13.641 17.828 1 97 169 LYS A C 1
ATOM 1355 O O . LYS A 1 169 ? -4.727 14.094 18.969 1 97 169 LYS A O 1
ATOM 1360 N N . SER A 1 170 ? -3.59 13.086 17.406 1 96.06 170 SER A N 1
ATOM 1361 C CA . SER A 1 170 ? -2.406 12.906 18.234 1 96.06 170 SER A CA 1
ATOM 1362 C C . SER A 1 170 ? -1.477 14.109 18.141 1 96.06 170 SER A C 1
ATOM 1364 O O . SER A 1 170 ? -1.449 14.805 17.125 1 96.06 170 SER A O 1
ATOM 1366 N N . SER A 1 171 ? -0.694 14.336 19.156 1 95.69 171 SER A N 1
ATOM 1367 C CA . SER A 1 171 ? 0.246 15.453 19.203 1 95.69 171 SER A CA 1
ATOM 1368 C C . SER A 1 171 ? 1.322 15.32 18.141 1 95.69 171 SER A C 1
ATOM 1370 O O . SER A 1 171 ? 1.687 16.297 17.484 1 95.69 171 SER A O 1
ATOM 1372 N N . LEU A 1 172 ? 1.852 14.148 17.953 1 96.06 172 LEU A N 1
ATOM 1373 C CA . LEU A 1 172 ? 2.891 13.961 16.953 1 96.06 172 LEU A CA 1
ATOM 1374 C C . LEU A 1 172 ? 2.354 14.25 15.555 1 96.06 172 LEU A C 1
ATOM 1376 O O . LEU A 1 172 ? 3.039 14.867 14.734 1 96.06 172 LEU A O 1
ATOM 1380 N N . ALA A 1 173 ? 1.154 13.766 15.258 1 97.69 173 ALA A N 1
ATOM 1381 C CA . ALA A 1 173 ? 0.568 14.031 13.945 1 97.69 173 ALA A CA 1
ATOM 1382 C C . ALA A 1 173 ? 0.435 15.539 13.703 1 97.69 173 ALA A C 1
ATOM 1384 O O . ALA A 1 173 ? 0.688 16.016 12.594 1 97.69 173 ALA A O 1
ATOM 1385 N N . LYS A 1 174 ? 0.046 16.25 14.727 1 97 174 LYS A N 1
ATOM 1386 C CA . LYS A 1 174 ? -0.093 17.703 14.617 1 97 174 LYS A CA 1
ATOM 1387 C C . LYS A 1 174 ? 1.262 18.359 14.391 1 97 174 LYS A C 1
ATOM 1389 O O . LYS A 1 174 ? 1.371 19.312 13.609 1 97 174 LYS A O 1
ATOM 1394 N N . GLU A 1 175 ? 2.221 17.906 15.047 1 96.81 175 GLU A N 1
ATOM 1395 C CA . GLU A 1 175 ? 3.568 18.422 14.836 1 96.81 175 GLU A CA 1
ATOM 1396 C C . GLU A 1 175 ? 4.059 18.141 13.422 1 96.81 175 GLU A C 1
ATOM 1398 O O . GLU A 1 175 ? 4.633 19.016 12.773 1 96.81 175 GLU A O 1
ATOM 1403 N N . LEU A 1 176 ? 3.91 16.922 12.984 1 97.88 176 LEU A N 1
ATOM 1404 C CA . LEU A 1 176 ? 4.285 16.562 11.617 1 97.88 176 LEU A CA 1
ATOM 1405 C C . LEU A 1 176 ? 3.551 17.422 10.602 1 97.88 176 LEU A C 1
ATOM 1407 O O . LEU A 1 176 ? 4.145 17.875 9.617 1 97.88 176 LEU A O 1
ATOM 1411 N N . TYR A 1 177 ? 2.273 17.672 10.883 1 97.94 177 TYR A N 1
ATOM 1412 C CA . TYR A 1 177 ? 1.445 18.516 10.023 1 97.94 177 TYR A CA 1
ATOM 1413 C C . TYR A 1 177 ? 2.049 19.906 9.875 1 97.94 177 TYR A C 1
ATOM 1415 O O . TYR A 1 177 ? 2.148 20.422 8.758 1 97.94 177 TYR A O 1
ATOM 1423 N N . HIS A 1 178 ? 2.469 20.516 10.891 1 97.5 178 HIS A N 1
ATOM 1424 C CA . HIS A 1 178 ? 3.053 21.844 10.836 1 97.5 178 HIS A CA 1
ATOM 1425 C C . HIS A 1 178 ? 4.348 21.859 10.031 1 97.5 178 HIS A C 1
ATOM 1427 O O . HIS A 1 178 ? 4.617 22.797 9.289 1 97.5 178 HIS A O 1
ATOM 1433 N N . VAL A 1 179 ? 5.129 20.828 10.18 1 97.88 179 VAL A N 1
ATOM 1434 C CA . VAL A 1 179 ? 6.371 20.719 9.414 1 97.88 179 VAL A CA 1
ATOM 1435 C C . VAL A 1 179 ? 6.051 20.516 7.938 1 97.88 179 VAL A C 1
ATOM 1437 O O . VAL A 1 179 ? 6.727 21.062 7.066 1 97.88 179 VAL A O 1
ATOM 1440 N N . ILE A 1 180 ? 5.02 19.703 7.633 1 98.19 180 ILE A N 1
ATOM 1441 C CA . ILE A 1 180 ? 4.59 19.5 6.25 1 98.19 180 ILE A CA 1
ATOM 1442 C C . ILE A 1 180 ? 4.234 20.844 5.617 1 98.19 180 ILE A C 1
ATOM 1444 O O . ILE A 1 180 ? 4.629 21.125 4.484 1 98.19 180 ILE A O 1
ATOM 1448 N N . LEU A 1 181 ? 3.604 21.75 6.355 1 97 181 LEU A N 1
ATOM 1449 C CA . LEU A 1 181 ? 3.127 23.031 5.84 1 97 181 LEU A CA 1
ATOM 1450 C C . LEU A 1 181 ? 4.293 23.891 5.352 1 97 181 LEU A C 1
ATOM 1452 O O . LEU A 1 181 ? 4.141 24.672 4.41 1 97 181 LEU A O 1
ATOM 1456 N N . ILE A 1 182 ? 5.422 23.719 5.91 1 96.44 182 ILE A N 1
ATOM 1457 C CA . ILE A 1 182 ? 6.523 24.625 5.598 1 96.44 182 ILE A CA 1
ATOM 1458 C C . ILE A 1 182 ? 7.605 23.875 4.82 1 96.44 182 ILE A C 1
ATOM 1460 O O . ILE A 1 182 ? 8.719 24.391 4.656 1 96.44 182 ILE A O 1
ATOM 1464 N N . SER A 1 183 ? 7.363 22.672 4.43 1 95.75 183 SER A N 1
ATOM 1465 C CA . SER A 1 183 ? 8.336 21.844 3.732 1 95.75 183 SER A CA 1
ATOM 1466 C C . SER A 1 183 ? 8.25 22.031 2.223 1 95.75 183 SER A C 1
ATOM 1468 O O . SER A 1 183 ? 7.242 22.516 1.71 1 95.75 183 SER A O 1
ATOM 1470 N N . ASP A 1 184 ? 9.352 21.781 1.571 1 95.38 184 ASP A N 1
ATOM 1471 C CA . ASP A 1 184 ? 9.391 21.531 0.134 1 95.38 184 ASP A CA 1
ATOM 1472 C C . ASP A 1 184 ? 9.508 20.031 -0.156 1 95.38 184 ASP A C 1
ATOM 1474 O O . ASP A 1 184 ? 10.445 19.375 0.306 1 95.38 184 ASP A O 1
ATOM 1478 N N . HIS A 1 185 ? 8.555 19.531 -0.92 1 94.75 185 HIS A N 1
ATOM 1479 C CA . HIS A 1 185 ? 8.445 18.094 -1.123 1 94.75 185 HIS A CA 1
ATOM 1480 C C . HIS A 1 185 ? 9.641 17.547 -1.891 1 94.75 185 HIS A C 1
ATOM 1482 O O . HIS A 1 185 ? 9.852 16.328 -1.949 1 94.75 185 HIS A O 1
ATOM 1488 N N . THR A 1 186 ? 10.523 18.422 -2.502 1 92.94 186 THR A N 1
ATOM 1489 C CA . THR A 1 186 ? 11.648 17.984 -3.316 1 92.94 186 THR A CA 1
ATOM 1490 C C . THR A 1 186 ? 12.938 17.969 -2.498 1 92.94 186 THR A C 1
ATOM 1492 O O . THR A 1 186 ? 13.977 17.531 -2.979 1 92.94 186 THR A O 1
ATOM 1495 N N . ASP A 1 187 ? 12.852 18.406 -1.271 1 91.06 187 ASP A N 1
ATOM 1496 C CA . ASP A 1 187 ? 14.062 18.641 -0.485 1 91.06 187 ASP A CA 1
ATOM 1497 C C . ASP A 1 187 ? 14.836 17.328 -0.282 1 91.06 187 ASP A C 1
ATOM 1499 O O . ASP A 1 187 ? 16.062 17.344 -0.246 1 91.06 187 ASP A O 1
ATOM 1503 N N . TRP A 1 188 ? 14.164 16.25 -0.148 1 89 188 TRP A N 1
ATOM 1504 C CA . TRP A 1 188 ? 14.836 14.992 0.203 1 89 188 TRP A CA 1
ATOM 1505 C C . TRP A 1 188 ? 15.805 14.57 -0.896 1 89 188 TRP A C 1
ATOM 1507 O O . TRP A 1 188 ? 16.828 13.938 -0.62 1 89 188 TRP A O 1
ATOM 1517 N N . TRP A 1 189 ? 15.547 14.93 -2.078 1 86.44 189 TRP A N 1
ATOM 1518 C CA . TRP A 1 189 ? 16.484 14.523 -3.127 1 86.44 189 TRP A CA 1
ATOM 1519 C C . TRP A 1 189 ? 17.219 15.734 -3.701 1 86.44 189 TRP A C 1
ATOM 1521 O O . TRP A 1 189 ? 18.344 15.617 -4.172 1 86.44 189 TRP A O 1
ATOM 1531 N N . TYR A 1 190 ? 16.578 16.906 -3.705 1 83.62 190 TYR A N 1
ATOM 1532 C CA . TYR A 1 190 ? 17.188 18.109 -4.293 1 83.62 190 TYR A CA 1
ATOM 1533 C C . TYR A 1 190 ? 18.312 18.641 -3.412 1 83.62 190 TYR A C 1
ATOM 1535 O O . TYR A 1 190 ? 19.328 19.109 -3.914 1 83.62 190 TYR A O 1
ATOM 1543 N N . LYS A 1 191 ? 18.156 18.547 -2.145 1 78.25 191 LYS A N 1
ATOM 1544 C CA . LYS A 1 191 ? 19.141 19.125 -1.221 1 78.25 191 LYS A CA 1
ATOM 1545 C C . LYS A 1 191 ? 20.219 18.094 -0.859 1 78.25 191 LYS A C 1
ATOM 1547 O O . LYS A 1 191 ? 21.078 18.359 -0.015 1 78.25 191 LYS A O 1
ATOM 1552 N N . GLN A 1 192 ? 20.062 16.938 -1.424 1 70.38 192 GLN A N 1
ATOM 1553 C CA . GLN A 1 192 ? 21.109 15.953 -1.142 1 70.38 192 GLN A CA 1
ATOM 1554 C C . GLN A 1 192 ? 22.484 16.516 -1.463 1 70.38 192 GLN A C 1
ATOM 1556 O O . GLN A 1 192 ? 22.625 17.391 -2.32 1 70.38 192 GLN A O 1
ATOM 1561 N N . LYS A 1 193 ? 23.375 16.266 -0.446 1 58.16 193 LYS A N 1
ATOM 1562 C CA . LYS A 1 193 ? 24.703 16.844 -0.312 1 58.16 193 LYS A CA 1
ATOM 1563 C C . LYS A 1 193 ? 25.344 17.094 -1.68 1 58.16 193 LYS A C 1
ATOM 1565 O O . LYS A 1 193 ? 26.109 18.047 -1.857 1 58.16 193 LYS A O 1
ATOM 1570 N N . ASN A 1 194 ? 25.359 16.047 -2.547 1 55.44 194 ASN A N 1
ATOM 1571 C CA . ASN A 1 194 ? 26.203 16.391 -3.691 1 55.44 194 ASN A CA 1
ATOM 1572 C C . ASN A 1 194 ? 25.453 17.266 -4.695 1 55.44 194 ASN A C 1
ATOM 1574 O O . ASN A 1 194 ? 24.703 16.75 -5.535 1 55.44 194 ASN A O 1
ATOM 1578 N N . LYS A 1 195 ? 25.234 18.5 -4.285 1 56.47 195 LYS A N 1
ATOM 1579 C CA . LYS A 1 195 ? 24.641 19.547 -5.121 1 56.47 195 LYS A CA 1
ATOM 1580 C C . LYS A 1 195 ? 24.938 19.312 -6.598 1 56.47 195 LYS A C 1
ATOM 1582 O O . LYS A 1 195 ? 24.234 19.812 -7.469 1 56.47 195 LYS A O 1
ATOM 1587 N N . ARG A 1 196 ? 26.031 18.766 -6.832 1 53.66 196 ARG A N 1
ATOM 1588 C CA . ARG A 1 196 ? 26.5 18.797 -8.211 1 53.66 196 ARG A CA 1
ATOM 1589 C C . ARG A 1 196 ? 26.016 17.562 -8.984 1 53.66 196 ARG A C 1
ATOM 1591 O O . ARG A 1 196 ? 26.719 17.062 -9.852 1 53.66 196 ARG A O 1
ATOM 1598 N N . TRP A 1 197 ? 24.953 17.016 -8.43 1 56.53 197 TRP A N 1
ATOM 1599 C CA . TRP A 1 197 ? 24.531 15.82 -9.164 1 56.53 197 TRP A CA 1
ATOM 1600 C C . TRP A 1 197 ? 24.25 16.156 -10.625 1 56.53 197 TRP A C 1
ATOM 1602 O O . TRP A 1 197 ? 24.422 15.312 -11.508 1 56.53 197 TRP A O 1
ATOM 1612 N N . TRP A 1 198 ? 23.797 17.344 -10.773 1 58.38 198 TRP A N 1
ATOM 1613 C CA . TRP A 1 198 ? 23.516 17.75 -12.148 1 58.38 198 TRP A CA 1
ATOM 1614 C C . TRP A 1 198 ? 24.797 18.172 -12.859 1 58.38 198 TRP A C 1
ATOM 1616 O O . TRP A 1 198 ? 24.828 18.234 -14.094 1 58.38 198 TRP A O 1
ATOM 1626 N N . GLU A 1 199 ? 25.703 18.562 -12.148 1 58.66 199 GLU A N 1
ATOM 1627 C CA . GLU A 1 199 ? 26.969 18.984 -12.758 1 58.66 199 GLU A CA 1
ATOM 1628 C C . GLU A 1 199 ? 27.781 17.781 -13.234 1 58.66 199 GLU A C 1
ATOM 1630 O O . GLU A 1 199 ? 28.469 17.844 -14.242 1 58.66 199 GLU A O 1
ATOM 1635 N N . THR A 1 200 ? 27.812 16.703 -12.508 1 52.31 200 THR A N 1
ATOM 1636 C CA . THR A 1 200 ? 28.703 15.578 -12.812 1 52.31 200 THR A CA 1
ATOM 1637 C C . THR A 1 200 ? 28.25 14.859 -14.078 1 52.31 200 THR A C 1
ATOM 1639 O O . THR A 1 200 ? 29 14.07 -14.656 1 52.31 200 THR A O 1
ATOM 1642 N N . ARG A 1 201 ? 27.062 14.93 -14.398 1 52.22 201 ARG A N 1
ATOM 1643 C CA . ARG A 1 201 ? 26.688 14.266 -15.648 1 52.22 201 ARG A CA 1
ATOM 1644 C C . ARG A 1 201 ? 27.531 14.781 -16.812 1 52.22 201 ARG A C 1
ATOM 1646 O O . ARG A 1 201 ? 27.859 14.016 -17.719 1 52.22 201 ARG A O 1
ATOM 1653 N N . GLU A 1 202 ? 27.891 15.992 -16.859 1 47.81 202 GLU A N 1
ATOM 1654 C CA . GLU A 1 202 ? 28.672 16.5 -17.969 1 47.81 202 GLU A CA 1
ATOM 1655 C C . GLU A 1 202 ? 30.109 15.977 -17.953 1 47.81 202 GLU A C 1
ATOM 1657 O O . GLU A 1 202 ? 30.719 15.758 -19 1 47.81 202 GLU A O 1
ATOM 1662 N N . LEU A 1 203 ? 30.641 15.727 -16.891 1 42.31 203 LEU A N 1
ATOM 1663 C CA . LEU A 1 203 ? 32.094 15.508 -16.891 1 42.31 203 LEU A CA 1
ATOM 1664 C C . LEU A 1 203 ? 32.406 14.078 -17.297 1 42.31 203 LEU A C 1
ATOM 1666 O O . LEU A 1 203 ? 33.469 13.836 -17.891 1 42.31 203 LEU A O 1
ATOM 1670 N N . LYS A 1 204 ? 31.594 13.094 -17.031 1 44.22 204 LYS A N 1
ATOM 1671 C CA . LYS A 1 204 ? 32.062 11.766 -17.422 1 44.22 204 LYS A CA 1
ATOM 1672 C C . LYS A 1 204 ? 31.812 11.523 -18.922 1 44.22 204 LYS A C 1
ATOM 1674 O O . LYS A 1 204 ? 32.25 10.523 -19.469 1 44.22 204 LYS A O 1
ATOM 1679 N N . LYS A 1 205 ? 30.938 12.156 -19.531 1 48.06 205 LYS A N 1
ATOM 1680 C CA . LYS A 1 205 ? 30.797 11.953 -20.969 1 48.06 205 LYS A CA 1
ATOM 1681 C C . LYS A 1 205 ? 32.031 12.453 -21.719 1 48.06 205 LYS A C 1
ATOM 1683 O O . LYS A 1 205 ? 32.375 11.938 -22.781 1 48.06 205 LYS A O 1
ATOM 1688 N N . ASP A 1 206 ? 32.562 13.43 -21.203 1 42.34 206 ASP A N 1
ATOM 1689 C CA . ASP A 1 206 ? 33.688 14.039 -21.938 1 42.34 206 ASP A CA 1
ATOM 1690 C C . ASP A 1 206 ? 34.938 13.195 -21.812 1 42.34 206 ASP A C 1
ATOM 1692 O O . ASP A 1 206 ? 35.781 13.203 -22.719 1 42.34 206 ASP A O 1
ATOM 1696 N N . ASP A 1 207 ? 35.062 12.406 -20.766 1 42.91 207 ASP A N 1
ATOM 1697 C CA . ASP A 1 207 ? 36.406 11.82 -20.688 1 42.91 207 ASP A CA 1
ATOM 1698 C C . ASP A 1 207 ? 36.5 10.539 -21.531 1 42.91 207 ASP A C 1
ATOM 1700 O O . ASP A 1 207 ? 37.562 9.977 -21.703 1 42.91 207 ASP A O 1
ATOM 1704 N N . SER A 1 208 ? 35.375 9.875 -21.891 1 42.38 208 SER A N 1
ATOM 1705 C CA . SER A 1 208 ? 35.562 8.648 -22.656 1 42.38 208 SER A CA 1
ATOM 1706 C C . SER A 1 208 ? 35.781 8.938 -24.125 1 42.38 208 SER A C 1
ATOM 1708 O O . SER A 1 208 ? 36.188 8.047 -24.891 1 42.38 208 SER A O 1
ATOM 1710 N N . HIS A 1 209 ? 35.375 10.078 -24.625 1 37.94 209 HIS A N 1
ATOM 1711 C CA . HIS A 1 209 ? 35.688 10.352 -26.031 1 37.94 209 HIS A CA 1
ATOM 1712 C C . HIS A 1 209 ? 37.062 11 -26.156 1 37.94 209 HIS A C 1
ATOM 1714 O O . HIS A 1 209 ? 37.5 11.289 -27.281 1 37.94 209 HIS A O 1
ATOM 1720 N N . LYS A 1 210 ? 37.719 11.344 -25.094 1 35.84 210 LYS A N 1
ATOM 1721 C CA . LYS A 1 210 ? 39.031 11.852 -25.406 1 35.84 210 LYS A CA 1
ATOM 1722 C C . LYS A 1 210 ? 40.062 10.727 -25.422 1 35.84 210 LYS A C 1
ATOM 1724 O O . LYS A 1 210 ? 41.281 10.984 -25.547 1 35.84 210 LYS A O 1
ATOM 1729 N N . LYS A 1 211 ? 39.562 9.445 -25.172 1 28.73 211 LYS A N 1
ATOM 1730 C CA . LYS A 1 211 ? 40.656 8.531 -25.531 1 28.73 211 LYS A CA 1
ATOM 1731 C C . LYS A 1 211 ? 40.406 7.906 -26.906 1 28.73 211 LYS A C 1
ATOM 1733 O O . LYS A 1 211 ? 39.25 7.637 -27.266 1 28.73 211 LYS A O 1
ATOM 1738 N N . MET B 1 1 ? -8.344 12.703 26.953 1 34.38 1 MET B N 1
ATOM 1739 C CA . MET B 1 1 ? -7.188 13.023 26.109 1 34.38 1 MET B CA 1
ATOM 1740 C C . MET B 1 1 ? -6.02 12.094 26.422 1 34.38 1 MET B C 1
ATOM 1742 O O . MET B 1 1 ? -5.422 12.18 27.5 1 34.38 1 MET B O 1
ATOM 1746 N N . ASN B 1 2 ? -6.16 10.844 26.234 1 39.56 2 ASN B N 1
ATOM 1747 C CA . ASN B 1 2 ? -5.133 9.922 26.703 1 39.56 2 ASN B CA 1
ATOM 1748 C C . ASN B 1 2 ? -3.732 10.414 26.344 1 39.56 2 ASN B C 1
ATOM 1750 O O . ASN B 1 2 ? -3.432 10.648 25.172 1 39.56 2 ASN B O 1
ATOM 1754 N N . ASN B 1 3 ? -3.141 11.109 27.203 1 41.38 3 ASN B N 1
ATOM 1755 C CA . ASN B 1 3 ? -1.825 11.734 27.266 1 41.38 3 ASN B CA 1
ATOM 1756 C C . ASN B 1 3 ? -0.723 10.773 26.828 1 41.38 3 ASN B C 1
ATOM 1758 O O . ASN B 1 3 ? -0.247 9.969 27.641 1 41.38 3 ASN B O 1
ATOM 1762 N N . TYR B 1 4 ? -0.905 10.086 25.703 1 51.25 4 TYR B N 1
ATOM 1763 C CA . TYR B 1 4 ? 0.261 9.281 25.344 1 51.25 4 TYR B CA 1
ATOM 1764 C C . TYR B 1 4 ? 1.544 10.094 25.484 1 51.25 4 TYR B C 1
ATOM 1766 O O . TYR B 1 4 ? 1.58 11.281 25.141 1 51.25 4 TYR B O 1
ATOM 1774 N N . ASN B 1 5 ? 2.121 9.898 26.625 1 52.59 5 ASN B N 1
ATOM 1775 C CA . ASN B 1 5 ? 3.391 10.523 26.969 1 52.59 5 ASN B CA 1
ATOM 1776 C C . ASN B 1 5 ? 4.363 10.516 25.797 1 52.59 5 ASN B C 1
ATOM 1778 O O . ASN B 1 5 ? 5.121 9.562 25.609 1 52.59 5 ASN B O 1
ATOM 1782 N N . TYR B 1 6 ? 3.873 10.992 24.641 1 61.84 6 TYR B N 1
ATOM 1783 C CA . TYR B 1 6 ? 4.809 11.164 23.547 1 61.84 6 TYR B CA 1
ATOM 1784 C C . TYR B 1 6 ? 5.926 12.133 23.922 1 61.84 6 TYR B C 1
ATOM 1786 O O . TYR B 1 6 ? 5.664 13.234 24.391 1 61.84 6 TYR B O 1
ATOM 1794 N N . THR B 1 7 ? 7.051 11.531 24.219 1 68 7 THR B N 1
ATOM 1795 C CA . THR B 1 7 ? 8.227 12.391 24.312 1 68 7 THR B CA 1
ATOM 1796 C C . THR B 1 7 ? 8.469 13.125 23 1 68 7 THR B C 1
ATOM 1798 O O . THR B 1 7 ? 8.562 12.5 21.938 1 68 7 THR B O 1
ATOM 1801 N N . SER B 1 8 ? 8.516 14.375 23.109 1 80.19 8 SER B N 1
ATOM 1802 C CA . SER B 1 8 ? 8.648 15.25 21.953 1 80.19 8 SER B CA 1
ATOM 1803 C C . SER B 1 8 ? 9.922 14.953 21.172 1 80.19 8 SER B C 1
ATOM 1805 O O . SER B 1 8 ? 11 14.82 21.766 1 80.19 8 SER B O 1
ATOM 1807 N N . LEU B 1 9 ? 9.789 14.664 19.906 1 87.31 9 LEU B N 1
ATOM 1808 C CA . LEU B 1 9 ? 10.93 14.484 19.016 1 87.31 9 LEU B CA 1
ATOM 1809 C C . LEU B 1 9 ? 11.617 15.82 18.734 1 87.31 9 LEU B C 1
ATOM 1811 O O . LEU B 1 9 ? 10.977 16.875 18.781 1 87.31 9 LEU B O 1
ATOM 1815 N N . ASN B 1 10 ? 12.914 15.742 18.625 1 89.56 10 ASN B N 1
ATOM 1816 C CA . ASN B 1 10 ? 13.586 16.984 18.234 1 89.56 10 ASN B CA 1
ATOM 1817 C C . ASN B 1 10 ? 13.164 17.422 16.828 1 89.56 10 ASN B C 1
ATOM 1819 O O . ASN B 1 10 ? 12.688 16.609 16.031 1 89.56 10 ASN B O 1
ATOM 1823 N N . SER B 1 11 ? 13.391 18.672 16.547 1 91 11 SER B N 1
ATOM 1824 C CA . SER B 1 11 ? 12.906 19.297 15.328 1 91 11 SER B CA 1
ATOM 1825 C C . SER B 1 11 ? 13.539 18.672 14.094 1 91 11 SER B C 1
ATOM 1827 O O . SER B 1 11 ? 12.867 18.453 13.086 1 91 11 SER B O 1
ATOM 1829 N N . ASP B 1 12 ? 14.797 18.328 14.156 1 93.31 12 ASP B N 1
ATOM 1830 C CA . ASP B 1 12 ? 15.492 17.734 13.023 1 93.31 12 ASP B CA 1
ATOM 1831 C C . ASP B 1 12 ? 14.914 16.359 12.688 1 93.31 12 ASP B C 1
ATOM 1833 O O . ASP B 1 12 ? 14.773 16.016 11.516 1 93.31 12 ASP B O 1
ATOM 1837 N N . THR B 1 13 ? 14.625 15.664 13.703 1 93.88 13 THR B N 1
ATOM 1838 C CA . THR B 1 13 ? 14.047 14.344 13.508 1 93.88 13 THR B CA 1
ATOM 1839 C C . THR B 1 13 ? 12.68 14.445 12.844 1 93.88 13 THR B C 1
ATOM 1841 O O . THR B 1 13 ? 12.359 13.664 11.938 1 93.88 13 THR B O 1
ATOM 1844 N N . ILE B 1 14 ? 11.867 15.367 13.297 1 95.44 14 ILE B N 1
ATOM 1845 C CA . ILE B 1 14 ? 10.539 15.555 12.719 1 95.44 14 ILE B CA 1
ATOM 1846 C C . ILE B 1 14 ? 10.664 15.938 11.25 1 95.44 14 ILE B C 1
ATOM 1848 O O . ILE B 1 14 ? 9.93 15.414 10.406 1 95.44 14 ILE B O 1
ATOM 1852 N N . LYS B 1 15 ? 11.586 16.812 10.922 1 95.38 15 LYS B N 1
ATOM 1853 C CA . LYS B 1 15 ? 11.82 17.219 9.539 1 95.38 15 LYS B CA 1
ATOM 1854 C C . LYS B 1 15 ? 12.242 16.031 8.68 1 95.38 15 LYS B C 1
ATOM 1856 O O . LYS B 1 15 ? 11.773 15.875 7.551 1 95.38 15 LYS B O 1
ATOM 1861 N N . ASN B 1 16 ? 13.133 15.219 9.219 1 95.25 16 ASN B N 1
ATOM 1862 C CA . ASN B 1 16 ? 13.602 14.047 8.492 1 95.25 16 ASN B CA 1
ATOM 1863 C C . ASN B 1 16 ? 12.477 13.039 8.258 1 95.25 16 ASN B C 1
ATOM 1865 O O . ASN B 1 16 ? 12.422 12.398 7.203 1 95.25 16 ASN B O 1
ATOM 1869 N N . ILE B 1 17 ? 11.586 12.875 9.227 1 96.94 17 ILE B N 1
ATOM 1870 C CA . ILE B 1 17 ? 10.438 11.992 9.086 1 96.94 17 ILE B CA 1
ATOM 1871 C C . ILE B 1 17 ? 9.531 12.492 7.973 1 96.94 17 ILE B C 1
ATOM 1873 O O . ILE B 1 17 ? 9.07 11.711 7.137 1 96.94 17 ILE B O 1
ATOM 1877 N N . VAL B 1 18 ? 9.297 13.797 7.93 1 97.81 18 VAL B N 1
ATOM 1878 C CA . VAL B 1 18 ? 8.445 14.383 6.902 1 97.81 18 VAL B CA 1
ATOM 1879 C C . VAL B 1 18 ? 9.07 14.156 5.527 1 97.81 18 VAL B C 1
ATOM 1881 O O . VAL B 1 18 ? 8.383 13.781 4.578 1 97.81 18 VAL B O 1
ATOM 1884 N N . GLN B 1 19 ? 10.375 14.328 5.398 1 96.12 19 GLN B N 1
ATOM 1885 C CA . GLN B 1 19 ? 11.062 14.094 4.133 1 96.12 19 GLN B CA 1
ATOM 1886 C C . GLN B 1 19 ? 10.977 12.625 3.725 1 96.12 19 GLN B C 1
ATOM 1888 O O . GLN B 1 19 ? 10.828 12.312 2.541 1 96.12 19 GLN B O 1
ATOM 1893 N N . PHE B 1 20 ? 11.07 11.797 4.703 1 97.38 20 PHE B N 1
ATOM 1894 C CA . PHE B 1 20 ? 10.93 10.367 4.449 1 97.38 20 PHE B CA 1
ATOM 1895 C C . PHE B 1 20 ? 9.539 10.039 3.912 1 97.38 20 PHE B C 1
ATOM 1897 O O . PHE B 1 20 ? 9.391 9.195 3.025 1 97.38 20 PHE B O 1
ATOM 1904 N N . PHE B 1 21 ? 8.5 10.711 4.434 1 98.5 21 PHE B N 1
ATOM 1905 C CA . PHE B 1 21 ? 7.141 10.5 3.959 1 98.5 21 PHE B CA 1
ATOM 1906 C C . PHE B 1 21 ? 6.988 10.961 2.514 1 98.5 21 PHE B C 1
ATOM 1908 O O . PHE B 1 21 ? 6.328 10.297 1.712 1 98.5 21 PHE B O 1
ATOM 1915 N N . PHE B 1 22 ? 7.578 12.078 2.191 1 97.69 22 PHE B N 1
ATOM 1916 C CA . PHE B 1 22 ? 7.559 12.531 0.804 1 97.69 22 PHE B CA 1
ATOM 1917 C C . PHE B 1 22 ? 8.242 11.508 -0.101 1 97.69 22 PHE B C 1
ATOM 1919 O O . PHE B 1 22 ? 7.742 11.203 -1.185 1 97.69 22 PHE B O 1
ATOM 1926 N N . GLU B 1 23 ? 9.398 11.031 0.361 1 96.56 23 GLU B N 1
ATOM 1927 C CA . GLU B 1 23 ? 10.141 10.031 -0.4 1 96.56 23 GLU B CA 1
ATOM 1928 C C . GLU B 1 23 ? 9.297 8.773 -0.614 1 96.56 23 GLU B C 1
ATOM 1930 O O . GLU B 1 23 ? 9.234 8.242 -1.726 1 96.56 23 GLU B O 1
ATOM 1935 N N . ALA B 1 24 ? 8.633 8.273 0.425 1 97.62 24 ALA B N 1
ATOM 1936 C CA . ALA B 1 24 ? 7.77 7.102 0.32 1 97.62 24 ALA B CA 1
ATOM 1937 C C . ALA B 1 24 ? 6.68 7.312 -0.73 1 97.62 24 ALA B C 1
ATOM 1939 O O . ALA B 1 24 ? 6.324 6.383 -1.456 1 97.62 24 ALA B O 1
ATOM 1940 N N . GLY B 1 25 ? 6.18 8.531 -0.826 1 97.31 25 GLY B N 1
ATOM 1941 C CA . GLY B 1 25 ? 5.121 8.852 -1.769 1 97.31 25 GLY B CA 1
ATOM 1942 C C . GLY B 1 25 ? 5.566 8.789 -3.217 1 97.31 25 GLY B C 1
ATOM 1943 O O . GLY B 1 25 ? 4.738 8.695 -4.125 1 97.31 25 GLY B O 1
ATOM 1944 N N . MET B 1 26 ? 6.859 8.734 -3.496 1 96.94 26 MET B N 1
ATOM 1945 C CA . MET B 1 26 ? 7.398 8.727 -4.855 1 96.94 26 MET B CA 1
ATOM 1946 C C . MET B 1 26 ? 7.16 7.379 -5.523 1 96.94 26 MET B C 1
ATOM 1948 O O . MET B 1 26 ? 7.188 7.281 -6.754 1 96.94 26 MET B O 1
ATOM 1952 N N . LEU B 1 27 ? 6.879 6.355 -4.754 1 97.75 27 LEU B N 1
ATOM 1953 C CA . LEU B 1 27 ? 6.73 5.02 -5.32 1 97.75 27 LEU B CA 1
ATOM 1954 C C . LEU B 1 27 ? 5.488 4.934 -6.199 1 97.75 27 LEU B C 1
ATOM 1956 O O . LEU B 1 27 ? 5.379 4.039 -7.043 1 97.75 27 LEU B O 1
ATOM 1960 N N . ARG B 1 28 ? 4.504 5.848 -6.027 1 97.5 28 ARG B N 1
ATOM 1961 C CA . ARG B 1 28 ? 3.33 5.859 -6.895 1 97.5 28 ARG B CA 1
ATOM 1962 C C . ARG B 1 28 ? 3.689 6.344 -8.297 1 97.5 28 ARG B C 1
ATOM 1964 O O . ARG B 1 28 ? 2.918 6.16 -9.234 1 97.5 28 ARG B O 1
ATOM 1971 N N . TYR B 1 29 ? 4.918 6.93 -8.469 1 96.38 29 TYR B N 1
ATOM 1972 C CA . TYR B 1 29 ? 5.348 7.461 -9.758 1 96.38 29 TYR B CA 1
ATOM 1973 C C . TYR B 1 29 ? 6.402 6.562 -10.391 1 96.38 29 TYR B C 1
ATOM 1975 O O . TYR B 1 29 ? 6.883 6.84 -11.492 1 96.38 29 TYR B O 1
ATOM 1983 N N . ILE B 1 30 ? 6.809 5.484 -9.758 1 96.69 30 ILE B N 1
ATOM 1984 C CA . ILE B 1 30 ? 7.801 4.555 -10.281 1 96.69 30 ILE B CA 1
ATOM 1985 C C . ILE B 1 30 ? 7.102 3.369 -10.945 1 96.69 30 ILE B C 1
ATOM 1987 O O . ILE B 1 30 ? 6.629 2.461 -10.258 1 96.69 30 ILE B O 1
ATOM 1991 N N . PRO B 1 31 ? 7.105 3.357 -12.289 1 96.38 31 PRO B N 1
ATOM 1992 C CA . PRO B 1 31 ? 6.469 2.229 -12.969 1 96.38 31 PRO B CA 1
ATOM 1993 C C . PRO B 1 31 ? 7.254 0.927 -12.812 1 96.38 31 PRO B C 1
ATOM 1995 O O . PRO B 1 31 ? 8.484 0.941 -12.797 1 96.38 31 PRO B O 1
ATOM 1998 N N . ARG B 1 32 ? 6.551 -0.19 -12.664 1 96.38 32 ARG B N 1
ATOM 1999 C CA . ARG B 1 32 ? 7.207 -1.485 -12.812 1 96.38 32 ARG B CA 1
ATOM 2000 C C . ARG B 1 32 ? 7.738 -1.669 -14.234 1 96.38 32 ARG B C 1
ATOM 2002 O O . ARG B 1 32 ? 6.984 -1.575 -15.203 1 96.38 32 ARG B O 1
ATOM 2009 N N . SER B 1 33 ? 8.953 -1.981 -14.414 1 95 33 SER B N 1
ATOM 2010 C CA . SER B 1 33 ? 9.672 -1.824 -15.672 1 95 33 SER B CA 1
ATOM 2011 C C . SER B 1 33 ? 9.523 -3.061 -16.547 1 95 33 SER B C 1
ATOM 2013 O O . SER B 1 33 ? 9.93 -3.055 -17.719 1 95 33 SER B O 1
ATOM 2015 N N . GLY B 1 34 ? 8.859 -4.078 -16.078 1 92.69 34 GLY B N 1
ATOM 2016 C CA . GLY B 1 34 ? 8.648 -5.285 -16.859 1 92.69 34 GLY B CA 1
ATOM 2017 C C . GLY B 1 34 ? 7.512 -5.152 -17.859 1 92.69 34 GLY B C 1
ATOM 2018 O O . GLY B 1 34 ? 7.508 -5.82 -18.906 1 92.69 34 GLY B O 1
ATOM 2019 N N . TYR B 1 35 ? 6.586 -4.246 -17.609 1 94.06 35 TYR B N 1
ATOM 2020 C CA . TYR B 1 35 ? 5.348 -4.184 -18.375 1 94.06 35 TYR B CA 1
ATOM 2021 C C . TYR B 1 35 ? 5.617 -3.76 -19.812 1 94.06 35 TYR B C 1
ATOM 2023 O O . TYR B 1 35 ? 4.973 -4.254 -20.75 1 94.06 35 TYR B O 1
ATOM 2031 N N . PRO B 1 36 ? 6.59 -2.885 -20.078 1 92.5 36 PRO B N 1
ATOM 2032 C CA . PRO B 1 36 ? 6.91 -2.582 -21.469 1 92.5 36 PRO B CA 1
ATOM 2033 C C . PRO B 1 36 ? 7.355 -3.812 -22.266 1 92.5 36 PRO B C 1
ATOM 2035 O O . PRO B 1 36 ? 7.082 -3.92 -23.453 1 92.5 36 PRO B O 1
ATOM 2038 N N . PHE B 1 37 ? 7.949 -4.777 -21.641 1 91.31 37 PHE B N 1
ATOM 2039 C CA . PHE B 1 37 ? 8.383 -6.004 -22.297 1 91.31 37 PHE B CA 1
ATOM 2040 C C . PHE B 1 37 ? 7.223 -6.973 -22.453 1 91.31 37 PHE B C 1
ATOM 2042 O O . PHE B 1 37 ? 7.191 -7.758 -23.406 1 91.31 37 PHE B O 1
ATOM 2049 N N . LEU B 1 38 ? 6.309 -6.906 -21.531 1 92.81 38 LEU B N 1
ATOM 2050 C CA . LEU B 1 38 ? 5.09 -7.703 -21.656 1 92.81 38 LEU B CA 1
ATOM 2051 C C . LEU B 1 38 ? 4.207 -7.188 -22.781 1 92.81 38 LEU B C 1
ATOM 2053 O O . LEU B 1 38 ? 3.496 -7.965 -23.422 1 92.81 38 LEU B O 1
ATOM 2057 N N . GLY B 1 39 ? 4.254 -5.875 -23 1 93.75 39 GLY B N 1
ATOM 2058 C CA . GLY B 1 39 ? 3.555 -5.266 -24.125 1 93.75 39 GLY B CA 1
ATOM 2059 C C . GLY B 1 39 ? 2.227 -4.645 -23.734 1 93.75 39 GLY B C 1
ATOM 2060 O O . GLY B 1 39 ? 1.702 -3.791 -24.453 1 93.75 39 GLY B O 1
ATOM 2061 N N . THR B 1 40 ? 1.616 -5.109 -22.672 1 94.69 40 THR B N 1
ATOM 2062 C CA . THR B 1 40 ? 0.364 -4.547 -22.172 1 94.69 40 THR B CA 1
ATOM 2063 C C . THR B 1 40 ? 0.376 -4.449 -20.656 1 94.69 40 THR B C 1
ATOM 2065 O O . THR B 1 40 ? 1.221 -5.062 -20 1 94.69 40 THR B O 1
ATOM 2068 N N . GLY B 1 41 ? -0.583 -3.615 -20.156 1 94.12 41 GLY B N 1
ATOM 2069 C CA . GLY B 1 41 ? -0.712 -3.475 -18.703 1 94.12 41 GLY B CA 1
ATOM 2070 C C . GLY B 1 41 ? 0.23 -2.438 -18.125 1 94.12 41 GLY B C 1
ATOM 2071 O O . GLY B 1 41 ? 1.09 -1.906 -18.828 1 94.12 41 GLY B O 1
ATOM 2072 N N . LYS B 1 42 ? -0.007 -2.008 -16.922 1 95.12 42 LYS B N 1
ATOM 2073 C CA . LYS B 1 42 ? 0.821 -1.084 -16.141 1 95.12 42 LYS B CA 1
ATOM 2074 C C . LYS B 1 42 ? 0.554 -1.222 -14.648 1 95.12 42 LYS B C 1
ATOM 2076 O O . LYS B 1 42 ? -0.538 -1.625 -14.242 1 95.12 42 LYS B O 1
ATOM 2081 N N . GLU B 1 43 ? 1.535 -1.004 -13.969 1 96.94 43 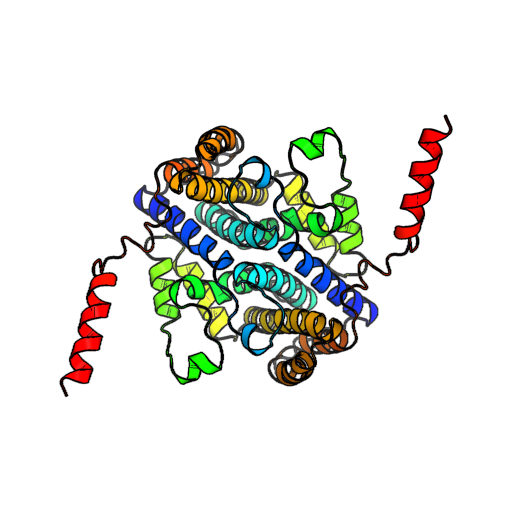GLU B N 1
ATOM 2082 C CA . GLU B 1 43 ? 1.51 -0.988 -12.508 1 96.94 43 GLU B CA 1
ATOM 2083 C C . GLU B 1 43 ? 2.67 -0.172 -11.945 1 96.94 43 GLU B C 1
ATOM 2085 O O . GLU B 1 43 ? 3.781 -0.214 -12.477 1 96.94 43 GLU B O 1
ATOM 2090 N N . ASN B 1 44 ? 2.408 0.633 -10.891 1 98.19 44 ASN B N 1
ATOM 2091 C CA . ASN B 1 44 ? 3.537 1.267 -10.219 1 98.19 44 ASN B CA 1
ATOM 2092 C C . ASN B 1 44 ? 3.906 0.533 -8.93 1 98.19 44 ASN B C 1
ATOM 2094 O O . ASN B 1 44 ? 3.229 -0.419 -8.539 1 98.19 44 ASN B O 1
ATOM 2098 N N . VAL B 1 45 ? 5 0.909 -8.289 1 98.62 45 VAL B N 1
ATOM 2099 C CA . VAL B 1 45 ? 5.582 0.155 -7.184 1 98.62 45 VAL B CA 1
ATOM 2100 C C . VAL B 1 45 ? 4.68 0.261 -5.957 1 98.62 45 VAL B C 1
ATOM 2102 O O . VAL B 1 45 ? 4.562 -0.691 -5.18 1 98.62 45 VAL B O 1
ATOM 2105 N N . ALA B 1 46 ? 4.004 1.394 -5.715 1 98.69 46 ALA B N 1
ATOM 2106 C CA . ALA B 1 46 ? 3.1 1.538 -4.578 1 98.69 46 ALA B CA 1
ATOM 2107 C C . ALA B 1 46 ? 1.903 0.599 -4.707 1 98.69 46 ALA B C 1
ATOM 2109 O O . ALA B 1 46 ? 1.519 -0.065 -3.74 1 98.69 46 ALA B O 1
ATOM 2110 N N . GLU B 1 47 ? 1.296 0.521 -5.918 1 98.56 47 GLU B N 1
ATOM 2111 C CA . GLU B 1 47 ? 0.193 -0.391 -6.203 1 98.56 47 GLU B CA 1
ATOM 2112 C C . GLU B 1 47 ? 0.596 -1.841 -5.949 1 98.56 47 GLU B C 1
ATOM 2114 O O . GLU B 1 47 ? -0.13 -2.584 -5.285 1 98.56 47 GLU B O 1
ATOM 2119 N N . HIS B 1 48 ? 1.728 -2.158 -6.465 1 98.69 48 HIS B N 1
ATOM 2120 C CA . HIS B 1 48 ? 2.281 -3.498 -6.297 1 98.69 48 HIS B CA 1
ATOM 2121 C C . HIS B 1 48 ? 2.48 -3.832 -4.824 1 98.69 48 HIS B C 1
ATOM 2123 O O . HIS B 1 48 ? 2.062 -4.898 -4.363 1 98.69 48 HIS B O 1
ATOM 2129 N N . SER B 1 49 ? 3.113 -2.93 -4.09 1 98.81 49 SER B N 1
ATOM 2130 C CA . SER B 1 49 ? 3.453 -3.164 -2.691 1 98.81 49 SER B CA 1
ATOM 2131 C C . SER B 1 49 ? 2.199 -3.27 -1.83 1 98.81 49 SER B C 1
ATOM 2133 O O . SER B 1 49 ? 2.174 -4.02 -0.851 1 98.81 49 SER B O 1
ATOM 2135 N N . TYR B 1 50 ? 1.177 -2.545 -2.211 1 98.75 50 TYR B N 1
ATOM 2136 C CA . TYR B 1 50 ? -0.086 -2.617 -1.485 1 98.75 50 TYR B CA 1
ATOM 2137 C C . TYR B 1 50 ? -0.667 -4.023 -1.538 1 98.75 50 TYR B C 1
ATOM 2139 O O . TYR B 1 50 ? -0.907 -4.645 -0.498 1 98.75 50 TYR B O 1
ATOM 2147 N N . ARG B 1 51 ? -0.919 -4.566 -2.732 1 98.81 51 ARG B N 1
ATOM 2148 C CA . ARG B 1 51 ? -1.528 -5.887 -2.844 1 98.81 51 ARG B CA 1
ATOM 2149 C C . ARG B 1 51 ? -0.594 -6.969 -2.311 1 98.81 51 ARG B C 1
ATOM 2151 O O . ARG B 1 51 ? -1.045 -7.945 -1.712 1 98.81 51 ARG B O 1
ATOM 2158 N N . THR B 1 52 ? 0.742 -6.754 -2.496 1 98.88 52 THR B N 1
ATOM 2159 C CA . THR B 1 52 ? 1.71 -7.695 -1.945 1 98.88 52 THR B CA 1
ATOM 2160 C C . THR B 1 52 ? 1.544 -7.82 -0.433 1 98.88 52 THR B C 1
ATOM 2162 O O . THR B 1 52 ? 1.588 -8.922 0.113 1 98.88 52 THR B O 1
ATOM 2165 N N . ALA B 1 53 ? 1.339 -6.668 0.202 1 98.88 53 ALA B N 1
ATOM 2166 C CA . ALA B 1 53 ? 1.188 -6.66 1.655 1 98.88 53 ALA B CA 1
ATOM 2167 C C . ALA B 1 53 ? -0.082 -7.395 2.078 1 98.88 53 ALA B C 1
ATOM 2169 O O . ALA B 1 53 ? -0.091 -8.102 3.09 1 98.88 53 ALA B O 1
ATOM 2170 N N . ILE B 1 54 ? -1.173 -7.293 1.337 1 98.62 54 ILE B N 1
ATOM 2171 C CA . ILE B 1 54 ? -2.424 -7.992 1.602 1 98.62 54 ILE B CA 1
ATOM 2172 C C . ILE B 1 54 ? -2.215 -9.5 1.445 1 98.62 54 ILE B C 1
ATOM 2174 O O . ILE B 1 54 ? -2.627 -10.281 2.307 1 98.62 54 ILE B O 1
ATOM 2178 N N . ILE B 1 55 ? -1.563 -9.922 0.385 1 98.75 55 ILE B N 1
ATOM 2179 C CA . ILE B 1 55 ? -1.295 -11.328 0.105 1 98.75 55 ILE B CA 1
ATOM 2180 C C . ILE B 1 55 ? -0.426 -11.914 1.214 1 98.75 55 ILE B C 1
ATOM 2182 O O . ILE B 1 55 ? -0.719 -12.992 1.733 1 98.75 55 ILE B O 1
ATOM 2186 N N . GLY B 1 56 ? 0.637 -11.172 1.587 1 98.75 56 GLY B N 1
ATOM 2187 C CA . GLY B 1 56 ? 1.528 -11.633 2.639 1 98.75 56 GLY B CA 1
ATOM 2188 C C . GLY B 1 56 ? 0.824 -11.859 3.963 1 98.75 56 GLY B C 1
ATOM 2189 O O . GLY B 1 56 ? 1.092 -12.844 4.656 1 98.75 56 GLY B O 1
ATOM 2190 N N . TYR B 1 57 ? -0.075 -10.961 4.281 1 98.56 57 TYR B N 1
ATOM 2191 C CA . TYR B 1 57 ? -0.859 -11.086 5.504 1 98.56 57 TYR B CA 1
ATOM 2192 C C . TYR B 1 57 ? -1.634 -12.398 5.52 1 98.56 57 TYR B C 1
ATOM 2194 O O . TYR B 1 57 ? -1.602 -13.133 6.508 1 98.56 57 TYR B O 1
ATOM 2202 N N . ILE B 1 58 ? -2.318 -12.719 4.445 1 97.31 58 ILE B N 1
ATOM 2203 C CA . ILE B 1 58 ? -3.189 -13.891 4.371 1 97.31 58 ILE B CA 1
ATOM 2204 C C . ILE B 1 58 ? -2.346 -15.164 4.371 1 97.31 58 ILE B C 1
ATOM 2206 O O . ILE B 1 58 ? -2.654 -16.109 5.09 1 97.31 58 ILE B O 1
ATOM 2210 N N . LEU B 1 59 ? -1.252 -15.227 3.611 1 96.81 59 LEU B N 1
ATOM 2211 C CA . LEU B 1 59 ? -0.366 -16.391 3.57 1 96.81 59 LEU B CA 1
ATOM 2212 C C . LEU B 1 59 ? 0.141 -16.734 4.965 1 96.81 59 LEU B C 1
ATOM 2214 O O . LEU B 1 59 ? 0.036 -17.875 5.402 1 96.81 59 LEU B O 1
ATOM 2218 N N . ALA B 1 60 ? 0.678 -15.688 5.617 1 97.44 60 ALA B N 1
ATOM 2219 C CA . ALA B 1 60 ? 1.263 -15.898 6.938 1 97.44 60 ALA B CA 1
ATOM 2220 C C . ALA B 1 60 ? 0.202 -16.344 7.941 1 97.44 60 ALA B C 1
ATOM 2222 O O . ALA B 1 60 ? 0.445 -17.234 8.758 1 97.44 60 ALA B O 1
ATOM 2223 N N . LYS B 1 61 ? -0.974 -15.719 7.871 1 95.44 61 LYS B N 1
ATOM 2224 C CA . LYS B 1 61 ? -2.045 -16.047 8.805 1 95.44 61 LYS B CA 1
ATOM 2225 C C . LYS B 1 61 ? -2.512 -17.484 8.633 1 95.44 61 LYS B C 1
ATOM 2227 O O . LYS B 1 61 ? -2.721 -18.203 9.609 1 95.44 61 LYS B O 1
ATOM 2232 N N . GLU B 1 62 ? -2.65 -17.953 7.406 1 94 62 GLU B N 1
ATOM 2233 C CA . GLU B 1 62 ? -3.104 -19.312 7.102 1 94 62 GLU B CA 1
ATOM 2234 C C . GLU B 1 62 ? -2.059 -20.344 7.504 1 94 62 GLU B C 1
ATOM 2236 O O . GLU B 1 62 ? -2.398 -21.484 7.82 1 94 62 GLU B O 1
ATOM 2241 N N . CYS B 1 63 ? -0.785 -19.953 7.621 1 94.62 63 CYS B N 1
ATOM 2242 C CA . CYS B 1 63 ? 0.29 -20.922 7.809 1 94.62 63 CYS B CA 1
ATOM 2243 C C . CYS B 1 63 ? 0.882 -20.812 9.203 1 94.62 63 CYS B C 1
ATOM 2245 O O . CYS B 1 63 ? 1.899 -21.438 9.508 1 94.62 63 CYS B O 1
ATOM 2247 N N . GLY B 1 64 ? 0.362 -19.984 10.039 1 92.5 64 GLY B N 1
ATOM 2248 C CA . GLY B 1 64 ? 0.733 -19.938 11.445 1 92.5 64 GLY B CA 1
ATOM 2249 C C . GLY B 1 64 ? 1.961 -19.078 11.711 1 92.5 64 GLY B C 1
ATOM 2250 O O . GLY B 1 64 ? 2.631 -19.25 12.734 1 92.5 64 GLY B O 1
ATOM 2251 N N . ALA B 1 65 ? 2.41 -18.266 10.742 1 96.31 65 ALA B N 1
ATOM 2252 C CA . ALA B 1 65 ? 3.459 -17.266 10.961 1 96.31 65 ALA B CA 1
ATOM 2253 C C . ALA B 1 65 ? 2.867 -15.953 11.445 1 96.31 65 ALA B C 1
ATOM 2255 O O . ALA B 1 65 ? 1.653 -15.836 11.633 1 96.31 65 ALA B O 1
ATOM 2256 N N . ASN B 1 66 ? 3.723 -14.977 11.812 1 97.81 66 ASN B N 1
ATOM 2257 C CA . ASN B 1 66 ? 3.26 -13.664 12.242 1 97.81 66 ASN B CA 1
ATOM 2258 C C . ASN B 1 66 ? 2.732 -12.844 11.062 1 97.81 66 ASN B C 1
ATOM 2260 O O . ASN B 1 66 ? 3.512 -12.312 10.273 1 97.81 66 ASN B O 1
ATOM 2264 N N . PRO B 1 67 ? 1.417 -12.734 10.977 1 97.69 67 PRO B N 1
ATOM 2265 C CA . PRO B 1 67 ? 0.852 -12.117 9.773 1 97.69 67 PRO B CA 1
ATOM 2266 C C . PRO B 1 67 ? 1.136 -10.617 9.695 1 97.69 67 PRO B C 1
ATOM 2268 O O . PRO B 1 67 ? 1.407 -10.102 8.609 1 97.69 67 PRO B O 1
ATOM 2271 N N . GLU B 1 68 ? 1.095 -9.914 10.82 1 98.31 68 GLU B N 1
ATOM 2272 C CA . GLU B 1 68 ? 1.345 -8.469 10.812 1 98.31 68 GLU B CA 1
ATOM 2273 C C . GLU B 1 68 ? 2.785 -8.164 10.414 1 98.31 68 GLU B C 1
ATOM 2275 O O . GLU B 1 68 ? 3.033 -7.246 9.625 1 98.31 68 GLU B O 1
ATOM 2280 N N . HIS B 1 69 ? 3.713 -8.93 10.93 1 98.5 69 HIS B N 1
ATOM 2281 C CA . HIS B 1 69 ? 5.121 -8.758 10.586 1 98.5 69 HIS B CA 1
ATOM 2282 C C . HIS B 1 69 ? 5.371 -9.062 9.117 1 98.5 69 HIS B C 1
ATOM 2284 O O . HIS B 1 69 ? 6.113 -8.344 8.445 1 98.5 69 HIS B O 1
ATOM 2290 N N . THR B 1 70 ? 4.746 -10.109 8.617 1 98.69 70 THR B N 1
ATOM 2291 C CA . THR B 1 70 ? 4.887 -10.477 7.211 1 98.69 70 THR B CA 1
ATOM 2292 C C . THR B 1 70 ? 4.383 -9.359 6.301 1 98.69 70 THR B C 1
ATOM 2294 O O . THR B 1 70 ? 5.031 -9.023 5.312 1 98.69 70 THR B O 1
ATOM 2297 N N . SER B 1 71 ? 3.205 -8.812 6.648 1 98.69 71 SER B N 1
ATOM 2298 C CA . SER B 1 71 ? 2.652 -7.703 5.883 1 98.69 71 SER B CA 1
ATOM 2299 C C . SER B 1 71 ? 3.607 -6.512 5.871 1 98.69 71 SER B C 1
ATOM 2301 O O . SER B 1 71 ? 3.744 -5.832 4.855 1 98.69 71 SER B O 1
ATOM 2303 N N . LEU B 1 72 ? 4.258 -6.25 6.969 1 98.62 72 LEU B N 1
ATOM 2304 C CA . LEU B 1 72 ? 5.195 -5.137 7.074 1 98.62 72 LEU B CA 1
ATOM 2305 C C . LEU B 1 72 ? 6.422 -5.375 6.199 1 98.62 72 LEU B C 1
ATOM 2307 O O . LEU B 1 72 ? 6.918 -4.449 5.555 1 98.62 72 LEU B O 1
ATOM 2311 N N . LEU B 1 73 ? 6.934 -6.598 6.191 1 98.69 73 LEU B N 1
ATOM 2312 C CA . LEU B 1 73 ? 8.023 -6.934 5.289 1 98.69 73 LEU B CA 1
ATOM 2313 C C . LEU B 1 73 ? 7.652 -6.617 3.844 1 98.69 73 LEU B C 1
ATOM 2315 O O . LEU B 1 73 ? 8.453 -6.055 3.098 1 98.69 73 LEU B O 1
ATOM 2319 N N . CYS B 1 74 ? 6.426 -6.977 3.469 1 98.75 74 CYS B N 1
ATOM 2320 C CA . CYS B 1 74 ? 5.93 -6.742 2.117 1 98.75 74 CYS B CA 1
ATOM 2321 C C . CYS B 1 74 ? 5.863 -5.25 1.812 1 98.75 74 CYS B C 1
ATOM 2323 O O . CYS B 1 74 ? 6.18 -4.824 0.7 1 98.75 74 CYS B O 1
ATOM 2325 N N . LEU B 1 75 ? 5.477 -4.449 2.75 1 98.38 75 LEU B N 1
ATOM 2326 C CA . LEU B 1 75 ? 5.297 -3.01 2.568 1 98.38 75 LEU B CA 1
ATOM 2327 C C . LEU B 1 75 ? 6.629 -2.334 2.254 1 98.38 75 LEU B C 1
ATOM 2329 O O . LEU B 1 75 ? 6.676 -1.394 1.457 1 98.38 75 LEU B O 1
ATOM 2333 N N . PHE B 1 76 ? 7.73 -2.807 2.822 1 98.44 76 PHE B N 1
ATOM 2334 C CA . PHE B 1 76 ? 9 -2.096 2.725 1 98.44 76 PHE B CA 1
ATOM 2335 C C . PHE B 1 76 ? 9.914 -2.758 1.701 1 98.44 76 PHE B C 1
ATOM 2337 O O . PHE B 1 76 ? 10.977 -2.229 1.38 1 98.44 76 PHE B O 1
ATOM 2344 N N . HIS B 1 77 ? 9.531 -3.902 1.139 1 98.31 77 HIS B N 1
ATOM 2345 C CA . HIS B 1 77 ? 10.469 -4.723 0.386 1 98.31 77 HIS B CA 1
ATOM 2346 C C . HIS B 1 77 ? 11.031 -3.961 -0.809 1 98.31 77 HIS B C 1
ATOM 2348 O O . HIS B 1 77 ? 12.219 -4.086 -1.128 1 98.31 77 HIS B O 1
ATOM 2354 N N . ASP B 1 78 ? 10.242 -3.158 -1.407 1 98.19 78 ASP B N 1
ATOM 2355 C CA . ASP B 1 78 ? 10.664 -2.459 -2.615 1 98.19 78 ASP B CA 1
ATOM 2356 C C . ASP B 1 78 ? 10.898 -0.975 -2.338 1 98.19 78 ASP B C 1
ATOM 2358 O O . ASP B 1 78 ? 11.062 -0.182 -3.268 1 98.19 78 ASP B O 1
ATOM 2362 N N . PHE B 1 79 ? 10.898 -0.532 -1.062 1 98.12 79 PHE B N 1
ATOM 2363 C CA . PHE B 1 79 ? 11.047 0.879 -0.728 1 98.12 79 PHE B CA 1
ATOM 2364 C C . PHE B 1 79 ? 12.305 1.458 -1.371 1 98.12 79 PHE B C 1
ATOM 2366 O O . PHE B 1 79 ? 12.281 2.576 -1.89 1 98.12 79 PHE B O 1
ATOM 2373 N N . PRO B 1 80 ? 13.453 0.761 -1.463 1 97.19 80 PRO B N 1
ATOM 2374 C CA . PRO B 1 80 ? 14.672 1.351 -2.023 1 97.19 80 PRO B CA 1
ATOM 2375 C C . PRO B 1 80 ? 14.516 1.754 -3.486 1 97.19 80 PRO B C 1
ATOM 2377 O O . PRO B 1 80 ? 15.344 2.488 -4.023 1 97.19 80 PRO B O 1
ATOM 2380 N N . GLU B 1 81 ? 13.469 1.263 -4.125 1 97.31 81 GLU B N 1
ATOM 2381 C CA . GLU B 1 81 ? 13.281 1.543 -5.547 1 97.31 81 GLU B CA 1
ATOM 2382 C C . GLU B 1 81 ? 12.977 3.02 -5.781 1 97.31 81 GLU B C 1
ATOM 2384 O O . GLU B 1 81 ? 13.07 3.504 -6.91 1 97.31 81 GLU B O 1
ATOM 2389 N N . VAL B 1 82 ? 12.648 3.701 -4.699 1 96.62 82 VAL B N 1
ATOM 2390 C CA . VAL B 1 82 ? 12.484 5.145 -4.824 1 96.62 82 VAL B CA 1
ATOM 2391 C C . VAL B 1 82 ? 13.789 5.77 -5.324 1 96.62 82 VAL B C 1
ATOM 2393 O O . VAL B 1 82 ? 13.766 6.715 -6.113 1 96.62 82 VAL B O 1
ATOM 2396 N N . ARG B 1 83 ? 14.875 5.262 -4.898 1 94.62 83 ARG B N 1
ATOM 2397 C CA . ARG B 1 83 ? 16.172 5.871 -5.207 1 94.62 83 ARG B CA 1
ATOM 2398 C C . ARG B 1 83 ? 16.875 5.129 -6.336 1 94.62 83 ARG B C 1
ATOM 2400 O O . ARG B 1 83 ? 17.547 5.742 -7.168 1 94.62 83 ARG B O 1
ATOM 2407 N N . ILE B 1 84 ? 16.641 3.836 -6.523 1 95.25 84 ILE B N 1
ATOM 2408 C CA . ILE B 1 84 ? 17.438 3.08 -7.48 1 95.25 84 ILE B CA 1
ATOM 2409 C C . ILE B 1 84 ? 16.594 2.764 -8.719 1 95.25 84 ILE B C 1
ATOM 2411 O O . ILE B 1 84 ? 17.125 2.289 -9.727 1 95.25 84 ILE B O 1
ATOM 2415 N N . GLY B 1 85 ? 15.289 3.07 -8.609 1 95.44 85 GLY B N 1
ATOM 2416 C CA . GLY B 1 85 ? 14.391 2.664 -9.68 1 95.44 85 GLY B CA 1
ATOM 2417 C C . GLY B 1 85 ? 14.055 1.184 -9.648 1 95.44 85 GLY B C 1
ATOM 2418 O O . GLY B 1 85 ? 14.68 0.416 -8.914 1 95.44 85 GLY B O 1
ATOM 2419 N N . ASP B 1 86 ? 13.008 0.817 -10.367 1 96.31 86 ASP B N 1
ATOM 2420 C CA . ASP B 1 86 ? 12.68 -0.591 -10.562 1 96.31 86 ASP B CA 1
ATOM 2421 C C . ASP B 1 86 ? 13.508 -1.199 -11.695 1 96.31 86 ASP B C 1
ATOM 2423 O O . ASP B 1 86 ? 13.266 -0.917 -12.867 1 96.31 86 ASP B O 1
ATOM 2427 N N . LEU B 1 87 ? 14.438 -2.018 -11.352 1 93.81 87 LEU B N 1
ATOM 2428 C CA . LEU B 1 87 ? 15.312 -2.637 -12.336 1 93.81 87 LEU B CA 1
ATOM 2429 C C . LEU B 1 87 ? 14.805 -4.02 -12.727 1 93.81 87 LEU B C 1
ATOM 2431 O O . LEU B 1 87 ? 14.703 -4.91 -11.883 1 93.81 87 LEU B O 1
ATOM 2435 N N . ASN B 1 88 ? 14.555 -4.176 -13.977 1 89.94 88 ASN B N 1
ATOM 2436 C CA . ASN B 1 88 ? 14.109 -5.484 -14.445 1 89.94 88 ASN B CA 1
ATOM 2437 C C . ASN B 1 88 ? 15.297 -6.391 -14.781 1 89.94 88 ASN B C 1
ATOM 2439 O O . ASN B 1 88 ? 16.453 -6.016 -14.57 1 89.94 88 ASN B O 1
ATOM 2443 N N . TYR B 1 89 ? 14.977 -7.52 -15.227 1 85.94 89 TYR B N 1
ATOM 2444 C CA . TYR B 1 89 ? 15.969 -8.555 -15.469 1 85.94 89 TYR B CA 1
ATOM 2445 C C . TYR B 1 89 ? 17.031 -8.078 -16.453 1 85.94 89 TYR B C 1
ATOM 2447 O O . TYR B 1 89 ? 18.203 -8.375 -16.312 1 85.94 89 TYR B O 1
ATOM 2455 N N . ILE B 1 90 ? 16.641 -7.363 -17.516 1 87.56 90 ILE B N 1
ATOM 2456 C CA . ILE B 1 90 ? 17.562 -6.867 -18.531 1 87.56 90 ILE B CA 1
ATOM 2457 C C . ILE B 1 90 ? 18.469 -5.793 -17.922 1 87.56 90 ILE B C 1
ATOM 2459 O O . ILE B 1 90 ? 19.672 -5.785 -18.156 1 87.56 90 ILE B O 1
ATOM 2463 N N . ASN B 1 91 ? 17.875 -4.91 -17.141 1 91.44 91 ASN B N 1
ATOM 2464 C CA . ASN B 1 91 ? 18.656 -3.865 -16.484 1 91.44 91 ASN B CA 1
ATOM 2465 C C . ASN B 1 91 ? 19.75 -4.453 -15.602 1 91.44 91 ASN B C 1
ATOM 2467 O O . ASN B 1 91 ? 20.875 -3.938 -15.562 1 91.44 91 ASN B O 1
ATOM 2471 N N . HIS B 1 92 ? 19.375 -5.539 -14.938 1 91.12 92 HIS B N 1
ATOM 2472 C CA . HIS B 1 92 ? 20.281 -6.137 -13.977 1 91.12 92 HIS B CA 1
ATOM 2473 C C . HIS B 1 92 ? 21.531 -6.676 -14.656 1 91.12 92 HIS B C 1
ATOM 2475 O O . HIS B 1 92 ? 22.578 -6.82 -14.023 1 91.12 92 HIS B O 1
ATOM 2481 N N . ILE B 1 93 ? 21.453 -6.969 -15.898 1 91.5 93 ILE B N 1
ATOM 2482 C CA . ILE B 1 93 ? 22.609 -7.445 -16.672 1 91.5 93 ILE B CA 1
ATOM 2483 C C . ILE B 1 93 ? 23.641 -6.34 -16.781 1 91.5 93 ILE B C 1
ATOM 2485 O O . ILE B 1 93 ? 24.844 -6.613 -16.797 1 91.5 93 ILE B O 1
ATOM 2489 N N . TYR B 1 94 ? 23.266 -5.125 -16.703 1 92.06 94 TYR B N 1
ATOM 2490 C CA . TYR B 1 94 ? 24.156 -4.023 -17.078 1 92.06 94 TYR B CA 1
ATOM 2491 C C . TYR B 1 94 ? 24.312 -3.047 -15.914 1 92.06 94 TYR B C 1
ATOM 2493 O O . TYR B 1 94 ? 25.219 -2.205 -15.922 1 92.06 94 TYR B O 1
ATOM 2501 N N . VAL B 1 95 ? 23.422 -3.178 -14.93 1 90.75 95 VAL B N 1
ATOM 2502 C CA . VAL B 1 95 ? 23.391 -2.199 -13.852 1 90.75 95 VAL B CA 1
ATOM 2503 C C . VAL B 1 95 ? 23.469 -2.916 -12.5 1 90.75 95 VAL B C 1
ATOM 2505 O O . VAL B 1 95 ? 22.734 -3.871 -12.258 1 90.75 95 VAL B O 1
ATOM 2508 N N . LYS B 1 96 ? 24.375 -2.482 -11.664 1 92.06 96 LYS B N 1
ATOM 2509 C CA . LYS B 1 96 ? 24.453 -2.953 -10.281 1 92.06 96 LYS B CA 1
ATOM 2510 C C . LYS B 1 96 ? 24.016 -1.867 -9.305 1 92.06 96 LYS B C 1
ATOM 2512 O O . LYS B 1 96 ? 24.594 -0.784 -9.266 1 92.06 96 LYS B O 1
ATOM 2517 N N . ALA B 1 97 ? 23 -2.182 -8.578 1 92.25 97 ALA B N 1
ATOM 2518 C CA . ALA B 1 97 ? 22.484 -1.216 -7.613 1 92.25 97 ALA B CA 1
ATOM 2519 C C . ALA B 1 97 ? 22.969 -1.536 -6.203 1 92.25 97 ALA B C 1
ATOM 2521 O O . ALA B 1 97 ? 23.062 -2.705 -5.82 1 92.25 97 ALA B O 1
ATOM 2522 N N . ASN B 1 98 ? 23.344 -0.504 -5.457 1 94.69 98 ASN B N 1
ATOM 2523 C CA . ASN B 1 98 ? 23.578 -0.648 -4.02 1 94.69 98 ASN B CA 1
ATOM 2524 C C . ASN B 1 98 ? 22.297 -0.39 -3.225 1 94.69 98 ASN B C 1
ATOM 2526 O O . ASN B 1 98 ? 22.156 0.656 -2.59 1 94.69 98 ASN B O 1
ATOM 2530 N N . THR B 1 99 ? 21.484 -1.379 -3.186 1 95.31 99 THR B N 1
ATOM 2531 C CA . THR B 1 99 ? 20.125 -1.276 -2.664 1 95.31 99 THR B CA 1
ATOM 2532 C C . THR B 1 99 ? 20.141 -0.957 -1.172 1 95.31 99 THR B C 1
ATOM 2534 O O . THR B 1 99 ? 19.391 -0.095 -0.709 1 95.31 99 THR B O 1
ATOM 2537 N N . ARG B 1 100 ? 20.953 -1.656 -0.435 1 95.69 100 ARG B N 1
ATOM 2538 C CA . ARG B 1 100 ? 21.016 -1.46 1.01 1 95.69 100 ARG B CA 1
ATOM 2539 C C . ARG B 1 100 ? 21.5 -0.056 1.355 1 95.69 100 ARG B C 1
ATOM 2541 O O . ARG B 1 100 ? 21 0.565 2.295 1 95.69 100 ARG B O 1
ATOM 2548 N N . LYS B 1 101 ? 22.484 0.447 0.643 1 95.62 101 LYS B N 1
ATOM 2549 C CA . LYS B 1 101 ? 22.969 1.808 0.858 1 95.62 101 LYS B CA 1
ATOM 2550 C C . LYS B 1 101 ? 21.875 2.832 0.573 1 95.62 101 LYS B C 1
ATOM 2552 O O . LYS B 1 101 ? 21.734 3.816 1.302 1 95.62 101 LYS B O 1
ATOM 2557 N N . ALA B 1 102 ? 21.125 2.6 -0.516 1 95.19 102 ALA B N 1
ATOM 2558 C CA . ALA B 1 102 ? 20.016 3.494 -0.855 1 95.19 102 ALA B CA 1
ATOM 2559 C C . ALA B 1 102 ? 19.031 3.598 0.297 1 95.19 102 ALA B C 1
ATOM 2561 O O . ALA B 1 102 ? 18.578 4.695 0.641 1 95.19 102 ALA B O 1
ATOM 2562 N N . LEU B 1 103 ? 18.719 2.453 0.905 1 96.38 103 LEU B N 1
ATOM 2563 C CA . LEU B 1 103 ? 17.781 2.445 2.023 1 96.38 103 LEU B CA 1
ATOM 2564 C C . LEU B 1 103 ? 18.391 3.137 3.242 1 96.38 103 LEU B C 1
ATOM 2566 O O . LEU B 1 103 ? 17.719 3.91 3.922 1 96.38 103 LEU B O 1
ATOM 2570 N N . LYS B 1 104 ? 19.625 2.84 3.525 1 95.38 104 LYS B N 1
ATOM 2571 C CA . LYS B 1 104 ? 20.297 3.463 4.656 1 95.38 104 LYS B CA 1
ATOM 2572 C C . LYS B 1 104 ? 20.266 4.984 4.547 1 95.38 104 LYS B C 1
ATOM 2574 O O . LYS B 1 104 ? 20.062 5.68 5.543 1 95.38 104 LYS B O 1
ATOM 2579 N N . ASP B 1 105 ? 20.484 5.492 3.367 1 93.88 105 ASP B N 1
ATOM 2580 C CA . ASP B 1 105 ? 20.453 6.934 3.145 1 93.88 105 ASP B CA 1
ATOM 2581 C C . ASP B 1 105 ? 19.047 7.488 3.348 1 93.88 105 ASP B C 1
ATOM 2583 O O . ASP B 1 105 ? 18.891 8.594 3.877 1 93.88 105 ASP B O 1
ATOM 2587 N N . SER B 1 106 ? 18.047 6.773 2.908 1 94.44 106 SER B N 1
ATOM 2588 C CA . SER B 1 106 ? 16.656 7.207 3.018 1 94.44 106 SER B CA 1
ATOM 2589 C C . SER B 1 106 ? 16.25 7.371 4.477 1 94.44 106 SER B C 1
ATOM 2591 O O . SER B 1 106 ? 15.445 8.25 4.809 1 94.44 106 SER B O 1
ATOM 2593 N N . ILE B 1 107 ? 16.797 6.5 5.324 1 95 107 ILE B N 1
ATOM 2594 C CA . ILE B 1 107 ? 16.297 6.457 6.699 1 95 107 ILE B CA 1
ATOM 2595 C C . ILE B 1 107 ? 17.25 7.238 7.609 1 95 107 ILE B C 1
ATOM 2597 O O . ILE B 1 107 ? 17.094 7.23 8.828 1 95 107 ILE B O 1
ATOM 2601 N N . SER B 1 108 ? 18.188 7.863 7.004 1 91.31 108 SER B N 1
ATOM 2602 C CA . SER B 1 108 ? 19.156 8.633 7.789 1 91.31 108 SER B CA 1
ATOM 2603 C C . SER B 1 108 ? 18.469 9.734 8.578 1 91.31 108 SER B C 1
ATOM 2605 O O . SER B 1 108 ? 17.672 10.492 8.031 1 91.31 108 SER B O 1
ATOM 2607 N N . GLY B 1 109 ? 18.719 9.82 9.906 1 90.31 109 GLY B N 1
ATOM 2608 C CA . GLY B 1 109 ? 18.203 10.891 10.742 1 90.31 109 GLY B CA 1
ATOM 2609 C C . GLY B 1 109 ? 16.828 10.594 11.312 1 90.31 109 GLY B C 1
ATOM 2610 O O . GLY B 1 109 ? 16.219 11.438 11.969 1 90.31 109 GLY B O 1
ATOM 2611 N N . ILE B 1 110 ? 16.312 9.398 10.992 1 91.69 110 ILE B N 1
ATOM 2612 C CA . ILE B 1 110 ? 15.047 8.961 11.562 1 91.69 110 ILE B CA 1
ATOM 2613 C C . ILE B 1 110 ? 15.305 7.961 12.688 1 91.69 110 ILE B C 1
ATOM 2615 O O . ILE B 1 110 ? 16.125 7.047 12.531 1 91.69 110 ILE B O 1
ATOM 2619 N N . ASN B 1 111 ? 14.695 8.094 13.852 1 88.62 111 ASN B N 1
ATOM 2620 C CA . ASN B 1 111 ? 14.969 7.277 15.031 1 88.62 111 ASN B CA 1
ATOM 2621 C C . ASN B 1 111 ? 14.734 5.797 14.758 1 88.62 111 ASN B C 1
ATOM 2623 O O . ASN B 1 111 ? 15.484 4.941 15.227 1 88.62 111 ASN B O 1
ATOM 2627 N N . ILE B 1 112 ? 13.758 5.562 13.945 1 88.06 112 ILE B N 1
ATOM 2628 C CA . ILE B 1 112 ? 13.352 4.176 13.75 1 88.06 112 ILE B CA 1
ATOM 2629 C C . ILE B 1 112 ? 14 3.625 12.477 1 88.06 112 ILE B C 1
ATOM 2631 O O . ILE B 1 112 ? 13.617 2.561 11.992 1 88.06 112 ILE B O 1
ATOM 2635 N N . GLY B 1 113 ? 14.945 4.273 12 1 92.94 113 GLY B N 1
ATOM 2636 C CA . GLY B 1 113 ? 15.586 3.912 10.742 1 92.94 113 GLY B CA 1
ATOM 2637 C C . GLY B 1 113 ? 16.203 2.525 10.766 1 92.94 113 GLY B C 1
ATOM 2638 O O . GLY B 1 113 ? 16.062 1.762 9.812 1 92.94 113 GLY B O 1
ATOM 2639 N N . GLU B 1 114 ? 16.812 2.186 11.836 1 93.12 114 GLU B N 1
ATOM 2640 C CA . GLU B 1 114 ? 17.453 0.883 11.953 1 93.12 114 GLU B CA 1
ATOM 2641 C C . GLU B 1 114 ? 16.438 -0.248 11.898 1 93.12 114 GLU B C 1
ATOM 2643 O O . GLU B 1 114 ? 16.734 -1.331 11.391 1 93.12 114 GLU B O 1
ATOM 2648 N N . SER B 1 115 ? 15.312 -0.011 12.422 1 95.62 115 SER B N 1
ATOM 2649 C CA . SER B 1 115 ? 14.25 -1.008 12.352 1 95.62 115 SER B CA 1
ATOM 2650 C C . SER B 1 115 ? 13.828 -1.271 10.906 1 95.62 115 SER B C 1
ATOM 2652 O O . SER B 1 115 ? 13.562 -2.414 10.531 1 95.62 115 SER B O 1
ATOM 2654 N N . ILE B 1 116 ? 13.781 -0.254 10.117 1 96.44 116 ILE B N 1
ATOM 2655 C CA . ILE B 1 116 ? 13.398 -0.378 8.711 1 96.44 116 ILE B CA 1
ATOM 2656 C C . ILE B 1 116 ? 14.477 -1.131 7.941 1 96.44 116 ILE B C 1
ATOM 2658 O O . ILE B 1 116 ? 14.172 -1.998 7.121 1 96.44 116 ILE B O 1
ATOM 2662 N N . LEU B 1 117 ? 15.688 -0.752 8.258 1 96.75 117 LEU B N 1
ATOM 2663 C CA . LEU B 1 117 ? 16.812 -1.448 7.621 1 96.75 117 LEU B CA 1
ATOM 2664 C C . LEU B 1 117 ? 16.781 -2.936 7.961 1 96.75 117 LEU B C 1
ATOM 2666 O O . LEU B 1 117 ? 17.016 -3.777 7.094 1 96.75 117 LEU B O 1
ATOM 2670 N N . SER B 1 118 ? 16.484 -3.244 9.172 1 97.31 118 SER B N 1
ATOM 2671 C CA . SER B 1 118 ? 16.406 -4.629 9.617 1 97.31 118 SER B CA 1
ATOM 2672 C C . SER B 1 118 ? 15.281 -5.375 8.914 1 97.31 118 SER B C 1
ATOM 2674 O O . SER B 1 118 ? 15.398 -6.566 8.625 1 97.31 118 SER B O 1
ATOM 2676 N N . LEU B 1 119 ? 14.148 -4.73 8.75 1 97.69 119 LEU B N 1
ATOM 2677 C CA . LEU B 1 119 ? 13.047 -5.328 8 1 97.69 119 LEU B CA 1
ATOM 2678 C C . LEU B 1 119 ? 13.492 -5.711 6.594 1 97.69 119 LEU B C 1
ATOM 2680 O O . LEU B 1 119 ? 13.219 -6.824 6.137 1 97.69 119 LEU B O 1
ATOM 2684 N N . TRP B 1 120 ? 14.156 -4.801 5.957 1 97.44 120 TRP B N 1
ATOM 2685 C CA . TRP B 1 120 ? 14.594 -5.047 4.586 1 97.44 120 TRP B CA 1
ATOM 2686 C C . TRP B 1 120 ? 15.625 -6.16 4.535 1 97.44 120 TRP B C 1
ATOM 2688 O O . TRP B 1 120 ? 15.609 -7 3.631 1 97.44 120 TRP B O 1
ATOM 2698 N N . ASP B 1 121 ? 16.578 -6.195 5.52 1 97.94 121 ASP B N 1
ATOM 2699 C CA . ASP B 1 121 ? 17.562 -7.27 5.621 1 97.94 121 ASP B CA 1
ATOM 2700 C C . ASP B 1 121 ? 16.891 -8.625 5.789 1 97.94 121 ASP B C 1
ATOM 2702 O O . ASP B 1 121 ? 17.297 -9.609 5.172 1 97.94 121 ASP B O 1
ATOM 2706 N N . GLU B 1 122 ? 15.93 -8.672 6.613 1 98.38 122 GLU B N 1
ATOM 2707 C CA . GLU B 1 122 ? 15.195 -9.914 6.832 1 98.38 122 GLU B CA 1
ATOM 2708 C C . GLU B 1 122 ? 14.531 -10.398 5.547 1 98.38 122 GLU B C 1
ATOM 2710 O O . GLU B 1 122 ? 14.625 -11.578 5.199 1 98.38 122 GLU B O 1
ATOM 2715 N N . TYR B 1 123 ? 13.898 -9.5 4.871 1 98.38 123 TYR B N 1
ATOM 2716 C CA . TYR B 1 123 ? 13.273 -9.852 3.602 1 98.38 123 TYR B CA 1
ATOM 2717 C C . TYR B 1 123 ? 14.305 -10.375 2.609 1 98.38 123 TYR B C 1
ATOM 2719 O O . TYR B 1 123 ? 14.102 -11.414 1.983 1 98.38 123 TYR B O 1
ATOM 2727 N N . SER B 1 124 ? 15.375 -9.625 2.469 1 96.75 124 SER B N 1
ATOM 2728 C CA . SER B 1 124 ? 16.406 -9.914 1.479 1 96.75 124 SER B CA 1
ATOM 2729 C C . SER B 1 124 ? 17.078 -11.258 1.751 1 96.75 124 SER B C 1
ATOM 2731 O O . SER B 1 124 ? 17.438 -11.969 0.817 1 96.75 124 SER B O 1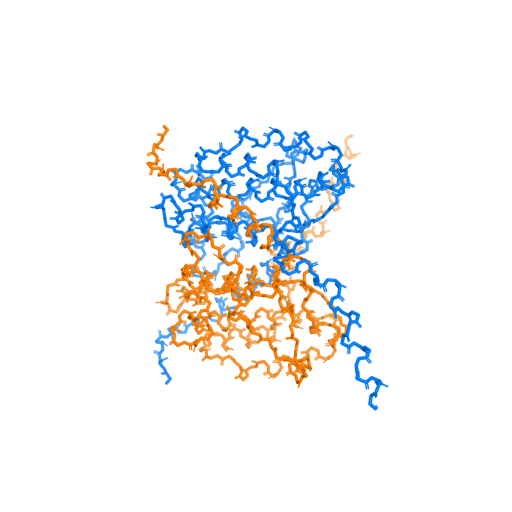
ATOM 2733 N N . ASN B 1 125 ? 17.266 -11.578 3.004 1 96.75 125 ASN B N 1
ATOM 2734 C CA . ASN B 1 125 ? 17.906 -12.828 3.389 1 96.75 125 ASN B CA 1
ATOM 2735 C C . ASN B 1 125 ? 16.969 -14.023 3.199 1 96.75 125 ASN B C 1
ATOM 2737 O O . ASN B 1 125 ? 17.422 -15.156 3.031 1 96.75 125 ASN B O 1
ATOM 2741 N N . CYS B 1 126 ? 15.656 -13.805 3.328 1 97.06 126 CYS B N 1
ATOM 2742 C CA . CYS B 1 126 ? 14.609 -14.789 3.07 1 97.06 126 CYS B CA 1
ATOM 2743 C C . CYS B 1 126 ? 14.859 -16.062 3.875 1 97.06 126 CYS B C 1
ATOM 2745 O O . CYS B 1 126 ? 14.797 -17.172 3.332 1 97.06 126 CYS B O 1
ATOM 2747 N N . GLN B 1 127 ? 15.125 -15.906 5.203 1 96.38 127 GLN B N 1
ATOM 2748 C CA . GLN B 1 127 ? 15.469 -17.047 6.047 1 96.38 127 GLN B CA 1
ATOM 2749 C C . GLN B 1 127 ? 14.352 -17.344 7.043 1 96.38 127 GLN B C 1
ATOM 2751 O O . GLN B 1 127 ? 14.203 -18.484 7.504 1 96.38 127 GLN B O 1
ATOM 2756 N N . THR B 1 128 ? 13.562 -16.328 7.461 1 97.44 128 THR B N 1
ATOM 2757 C CA . THR B 1 128 ? 12.438 -16.531 8.367 1 97.44 128 THR B CA 1
ATOM 2758 C C . THR B 1 128 ? 11.188 -16.953 7.586 1 97.44 128 THR B C 1
ATOM 2760 O O . THR B 1 128 ? 11.102 -16.719 6.379 1 97.44 128 THR B O 1
ATOM 2763 N N . LEU B 1 129 ? 10.258 -17.594 8.281 1 97.06 129 LEU B N 1
ATOM 2764 C CA . LEU B 1 129 ? 8.984 -17.938 7.645 1 97.06 129 LEU B CA 1
ATOM 2765 C C . LEU B 1 129 ? 8.305 -16.703 7.074 1 97.06 129 LEU B C 1
ATOM 2767 O O . LEU B 1 129 ? 7.773 -16.734 5.961 1 97.06 129 LEU B O 1
ATOM 2771 N N . GLU B 1 130 ? 8.289 -15.664 7.82 1 98.44 130 GLU B N 1
ATOM 2772 C CA . GLU B 1 130 ? 7.676 -14.406 7.398 1 98.44 130 GLU B CA 1
ATOM 2773 C C . GLU B 1 130 ? 8.312 -13.883 6.113 1 98.44 130 GLU B C 1
ATOM 2775 O O . GLU B 1 130 ? 7.605 -13.43 5.207 1 98.44 130 GLU B O 1
ATOM 2780 N N . ALA B 1 131 ? 9.617 -13.977 6.039 1 98.62 131 ALA B N 1
ATOM 2781 C CA . ALA B 1 131 ? 10.312 -13.5 4.848 1 98.62 131 ALA B CA 1
ATOM 2782 C C . ALA B 1 131 ? 10.008 -14.391 3.645 1 98.62 131 ALA B C 1
ATOM 2784 O O . ALA B 1 131 ? 9.898 -13.898 2.518 1 98.62 131 ALA B O 1
ATOM 2785 N N . ILE B 1 132 ? 9.875 -15.641 3.854 1 98.38 132 ILE B N 1
ATOM 2786 C CA . ILE B 1 132 ? 9.523 -16.578 2.791 1 98.38 132 ILE B CA 1
ATOM 2787 C C . ILE B 1 132 ? 8.125 -16.266 2.266 1 98.38 132 ILE B C 1
ATOM 2789 O O . ILE B 1 132 ? 7.91 -16.203 1.053 1 98.38 132 ILE B O 1
ATOM 2793 N N . PHE B 1 133 ? 7.172 -16.031 3.158 1 98.5 133 PHE B N 1
ATOM 2794 C CA . PHE B 1 133 ? 5.816 -15.688 2.748 1 98.5 133 PHE B CA 1
ATOM 2795 C C . PHE B 1 133 ? 5.781 -14.336 2.051 1 98.5 133 PHE B C 1
ATOM 2797 O O . PHE B 1 133 ? 4.992 -14.133 1.125 1 98.5 133 PHE B O 1
ATOM 2804 N N . ALA B 1 134 ? 6.594 -13.391 2.521 1 98.81 134 ALA B N 1
ATOM 2805 C CA . ALA B 1 134 ? 6.68 -12.102 1.841 1 98.81 134 ALA B CA 1
ATOM 2806 C C . ALA B 1 134 ? 7.227 -12.266 0.425 1 98.81 134 ALA B C 1
ATOM 2808 O O . ALA B 1 134 ? 6.734 -11.625 -0.513 1 98.81 134 ALA B O 1
ATOM 2809 N N . HIS B 1 135 ? 8.242 -13.102 0.263 1 98.56 135 HIS B N 1
ATOM 2810 C CA . HIS B 1 135 ? 8.773 -13.422 -1.057 1 98.56 135 HIS B CA 1
ATOM 2811 C C . HIS B 1 135 ? 7.703 -14.039 -1.949 1 98.56 135 HIS B C 1
ATOM 2813 O O . HIS B 1 135 ? 7.535 -13.625 -3.1 1 98.56 135 HIS B O 1
ATOM 2819 N N . ASP B 1 136 ? 7.027 -15.023 -1.453 1 98.62 136 ASP B N 1
ATOM 2820 C CA . ASP B 1 136 ? 5.969 -15.672 -2.215 1 98.62 136 ASP B CA 1
ATOM 2821 C C . ASP B 1 136 ? 4.859 -14.688 -2.57 1 98.62 136 ASP B C 1
ATOM 2823 O O . ASP B 1 136 ? 4.285 -14.75 -3.66 1 98.62 136 ASP B O 1
ATOM 2827 N N . ALA B 1 137 ? 4.5 -13.797 -1.614 1 98.88 137 ALA B N 1
ATOM 2828 C CA . ALA B 1 137 ? 3.49 -12.773 -1.863 1 98.88 137 ALA B CA 1
ATOM 2829 C C . ALA B 1 137 ? 3.881 -11.883 -3.045 1 98.88 137 ALA B C 1
ATOM 2831 O O . ALA B 1 137 ? 3.039 -11.539 -3.877 1 98.88 137 ALA B O 1
ATOM 2832 N N . ASP B 1 138 ? 5.137 -11.492 -3.102 1 98.62 138 ASP B N 1
ATOM 2833 C CA . ASP B 1 138 ? 5.672 -10.695 -4.203 1 98.62 138 ASP B CA 1
ATOM 2834 C C . ASP B 1 138 ? 5.48 -11.414 -5.539 1 98.62 138 ASP B C 1
ATOM 2836 O O . ASP B 1 138 ? 5.07 -10.797 -6.523 1 98.62 138 ASP B O 1
ATOM 2840 N N . GLN B 1 139 ? 5.672 -12.664 -5.609 1 98.31 139 GLN B N 1
ATOM 2841 C CA . GLN B 1 139 ? 5.52 -13.461 -6.816 1 98.31 139 GLN B CA 1
ATOM 2842 C C . GLN B 1 139 ? 4.047 -13.648 -7.172 1 98.31 139 GLN B C 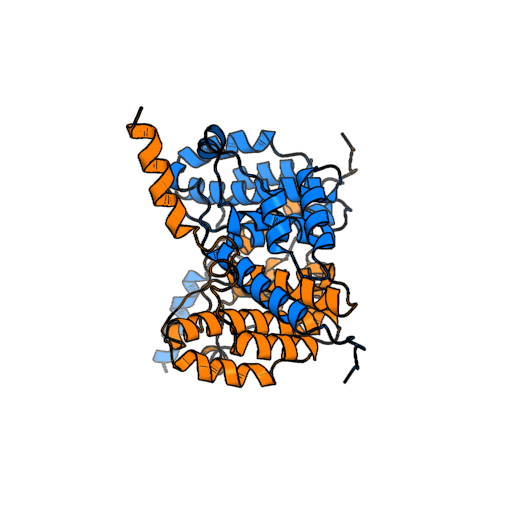1
ATOM 2844 O O . GLN B 1 139 ? 3.676 -13.617 -8.344 1 98.31 139 GLN B O 1
ATOM 2849 N N . LEU B 1 140 ? 3.266 -13.867 -6.18 1 98.75 140 LEU B N 1
ATOM 2850 C CA . LEU B 1 140 ? 1.846 -14.102 -6.422 1 98.75 140 LEU B CA 1
ATOM 2851 C C . LEU B 1 140 ? 1.171 -12.836 -6.949 1 98.75 140 LEU B C 1
ATOM 2853 O O . LEU B 1 140 ? 0.249 -12.914 -7.766 1 98.75 140 LEU B O 1
ATOM 2857 N N . ASP B 1 141 ? 1.578 -11.641 -6.441 1 98.75 141 ASP B N 1
ATOM 2858 C CA . ASP B 1 141 ? 1.052 -10.406 -7.016 1 98.75 141 ASP B CA 1
ATOM 2859 C C . ASP B 1 141 ? 1.314 -10.344 -8.516 1 98.75 141 ASP B C 1
ATOM 2861 O O . ASP B 1 141 ? 0.433 -9.969 -9.289 1 98.75 141 ASP B O 1
ATOM 2865 N N . LEU B 1 142 ? 2.525 -10.688 -8.914 1 97.88 142 LEU B N 1
ATOM 2866 C CA . LEU B 1 142 ? 2.861 -10.719 -10.328 1 97.88 142 LEU B CA 1
ATOM 2867 C C . LEU B 1 142 ? 1.995 -11.727 -11.07 1 97.88 142 LEU B C 1
ATOM 2869 O O . LEU B 1 142 ? 1.493 -11.438 -12.164 1 97.88 142 LEU B O 1
ATOM 2873 N N . ALA B 1 143 ? 1.814 -12.875 -10.5 1 98.38 143 ALA B N 1
ATOM 2874 C CA . ALA B 1 143 ? 0.997 -13.906 -11.133 1 98.38 143 ALA B CA 1
ATOM 2875 C C . ALA B 1 143 ? -0.421 -13.406 -11.383 1 98.38 143 ALA B C 1
ATOM 2877 O O . ALA B 1 143 ? -0.986 -13.641 -12.461 1 98.38 143 ALA B O 1
ATOM 2878 N N . LEU B 1 144 ? -0.981 -12.773 -10.406 1 98.62 144 LEU B N 1
ATOM 2879 C CA . LEU B 1 144 ? -2.336 -12.242 -10.523 1 98.62 144 LEU B CA 1
ATOM 2880 C C . LEU B 1 144 ? -2.43 -11.227 -11.656 1 98.62 144 LEU B C 1
ATOM 2882 O O . LEU B 1 144 ? -3.383 -11.25 -12.438 1 98.62 144 LEU B O 1
ATOM 2886 N N . ASN B 1 145 ? -1.477 -10.312 -11.742 1 97.88 145 ASN B N 1
ATOM 2887 C CA . ASN B 1 145 ? -1.46 -9.32 -12.805 1 97.88 145 ASN B CA 1
ATOM 2888 C C . ASN B 1 145 ? -1.291 -9.977 -14.18 1 97.88 145 ASN B C 1
ATOM 2890 O O . ASN B 1 145 ? -1.928 -9.562 -15.148 1 97.88 145 ASN B O 1
ATOM 2894 N N . LEU B 1 146 ? -0.39 -10.93 -14.25 1 97.69 146 LEU B N 1
ATOM 2895 C CA . LEU B 1 146 ? -0.169 -11.648 -15.5 1 97.69 146 LEU B CA 1
ATOM 2896 C C . LEU B 1 146 ? -1.425 -12.398 -15.93 1 97.69 146 LEU B C 1
ATOM 2898 O O . LEU B 1 146 ? -1.735 -12.477 -17.125 1 97.69 146 LEU B O 1
ATOM 2902 N N . LYS B 1 147 ? -2.088 -12.961 -14.969 1 97.88 147 LYS B N 1
ATOM 2903 C CA . LYS B 1 147 ? -3.326 -13.664 -15.273 1 97.88 147 LYS B CA 1
ATOM 2904 C C . LYS B 1 147 ? -4.363 -12.719 -15.875 1 97.88 147 LYS B C 1
ATOM 2906 O O . LYS B 1 147 ? -5.086 -13.086 -16.797 1 97.88 147 LYS B O 1
ATOM 2911 N N . VAL B 1 148 ? -4.5 -11.539 -15.328 1 97.62 148 VAL B N 1
ATOM 2912 C CA . VAL B 1 148 ? -5.391 -10.531 -15.891 1 97.62 148 VAL B CA 1
ATOM 2913 C C . VAL B 1 148 ? -5.016 -10.258 -17.344 1 97.62 148 VAL B C 1
ATOM 2915 O O . VAL B 1 148 ? -5.883 -10.258 -18.219 1 97.62 148 VAL B O 1
ATOM 2918 N N . GLU B 1 149 ? -3.705 -10.094 -17.625 1 97.12 149 GLU B N 1
ATOM 2919 C CA . GLU B 1 149 ? -3.232 -9.836 -18.969 1 97.12 149 GLU B CA 1
ATOM 2920 C C . GLU B 1 149 ? -3.521 -11.016 -19.891 1 97.12 149 GLU B C 1
ATOM 2922 O O . GLU B 1 149 ? -3.861 -10.828 -21.062 1 97.12 149 GLU B O 1
ATOM 2927 N N . GLN B 1 150 ? -3.34 -12.203 -19.391 1 96.62 150 GLN B N 1
ATOM 2928 C CA . GLN B 1 150 ? -3.674 -13.398 -20.156 1 96.62 150 GLN B CA 1
ATOM 2929 C C . GLN B 1 150 ? -5.164 -13.438 -20.5 1 96.62 150 GLN B C 1
ATOM 2931 O O . GLN B 1 150 ? -5.543 -13.727 -21.625 1 96.62 150 GLN B O 1
ATOM 2936 N N . ASN B 1 151 ? -5.984 -13.172 -19.5 1 96.5 151 ASN B N 1
ATOM 2937 C CA . ASN B 1 151 ? -7.43 -13.148 -19.703 1 96.5 151 ASN B CA 1
ATOM 2938 C C . ASN B 1 151 ? -7.832 -12.109 -20.734 1 96.5 151 ASN B C 1
ATOM 2940 O O . ASN B 1 151 ? -8.812 -12.305 -21.469 1 96.5 151 ASN B O 1
ATOM 2944 N N . LEU B 1 152 ? -7.027 -11.078 -20.906 1 96.19 152 LEU B N 1
ATOM 2945 C CA . LEU B 1 152 ? -7.32 -10 -21.828 1 96.19 152 LEU B CA 1
ATOM 2946 C C . LEU B 1 152 ? -6.73 -10.289 -23.219 1 96.19 152 LEU B C 1
ATOM 2948 O O . LEU B 1 152 ? -6.832 -9.461 -24.125 1 96.19 152 LEU B O 1
ATOM 2952 N N . GLY B 1 153 ? -6.051 -11.43 -23.328 1 95.44 153 GLY B N 1
ATOM 2953 C CA . GLY B 1 153 ? -5.68 -11.898 -24.656 1 95.44 153 GLY B CA 1
ATOM 2954 C C . GLY B 1 153 ? -4.191 -11.781 -24.922 1 95.44 153 GLY B C 1
ATOM 2955 O O . GLY B 1 153 ? -3.742 -12.062 -26.047 1 95.44 153 GLY B O 1
ATOM 2956 N N . ASN B 1 154 ? -3.375 -11.359 -23.938 1 95.94 154 ASN B N 1
ATOM 2957 C CA . ASN B 1 154 ? -1.932 -11.289 -24.141 1 95.94 154 ASN B CA 1
ATOM 2958 C C . ASN B 1 154 ? -1.29 -12.672 -24.078 1 95.94 154 ASN B C 1
ATOM 2960 O O . ASN B 1 154 ? -1.179 -13.258 -23 1 95.94 154 ASN B O 1
ATOM 2964 N N . PRO B 1 155 ? -0.794 -13.141 -25.172 1 93.69 155 PRO B N 1
ATOM 2965 C CA . PRO B 1 155 ? -0.252 -14.5 -25.172 1 93.69 155 PRO B CA 1
ATOM 2966 C C . PRO B 1 155 ? 1.092 -14.594 -24.453 1 93.69 155 PRO B C 1
ATOM 2968 O O . PRO B 1 155 ? 1.485 -15.68 -24.016 1 93.69 155 PRO B O 1
ATOM 2971 N N . TYR B 1 156 ? 1.778 -13.508 -24.297 1 92.69 156 TYR B N 1
ATOM 2972 C CA . TYR B 1 156 ? 3.105 -13.516 -23.703 1 92.69 156 TYR B CA 1
ATOM 2973 C C . TYR B 1 156 ? 3.018 -13.734 -22.188 1 92.69 156 TYR B C 1
ATOM 2975 O O . TYR B 1 156 ? 3.982 -14.172 -21.562 1 92.69 156 TYR B O 1
ATOM 2983 N N . ALA B 1 157 ? 1.834 -13.375 -21.578 1 95.69 157 ALA B N 1
ATOM 2984 C CA . ALA B 1 157 ? 1.64 -13.531 -20.141 1 95.69 157 ALA B CA 1
ATOM 2985 C C . ALA B 1 157 ? 1.79 -14.992 -19.734 1 95.69 157 ALA B C 1
ATOM 2987 O O . ALA B 1 157 ? 2.293 -15.289 -18.641 1 95.69 157 ALA B O 1
ATOM 2988 N N . LYS B 1 158 ? 1.409 -15.859 -20.609 1 93.31 158 LYS B N 1
ATOM 2989 C CA . LYS B 1 158 ? 1.449 -17.281 -20.297 1 93.31 158 LYS B CA 1
ATOM 2990 C C . LYS B 1 158 ? 2.875 -17.75 -20 1 93.31 158 LYS B C 1
ATOM 2992 O O . LYS B 1 158 ? 3.115 -18.469 -19.031 1 93.31 158 LYS B O 1
ATOM 2997 N N . ASN B 1 159 ? 3.809 -17.406 -20.859 1 91.25 159 ASN B N 1
ATOM 2998 C CA . ASN B 1 159 ? 5.199 -17.797 -20.672 1 91.25 159 ASN B CA 1
ATOM 2999 C C . ASN B 1 159 ? 5.762 -17.266 -19.359 1 91.25 159 ASN B C 1
ATOM 3001 O O . ASN B 1 159 ? 6.484 -17.984 -18.656 1 91.25 159 ASN B O 1
ATOM 3005 N N . TRP B 1 160 ? 5.492 -16.047 -19.016 1 93.25 160 TRP B N 1
ATOM 3006 C CA . TRP B 1 160 ? 5.945 -15.461 -17.766 1 93.25 160 TRP B CA 1
ATOM 3007 C C . TRP B 1 160 ? 5.359 -16.203 -16.578 1 93.25 160 TRP B C 1
ATOM 3009 O O . TRP B 1 160 ? 6.055 -16.453 -15.586 1 93.25 160 TRP B O 1
ATOM 3019 N N . LEU B 1 161 ? 4.059 -16.484 -16.703 1 95.5 161 LEU B N 1
ATOM 3020 C CA . LEU B 1 161 ? 3.373 -17.219 -15.641 1 95.5 161 LEU B CA 1
ATOM 3021 C C . LEU B 1 161 ? 4.035 -18.578 -15.398 1 95.5 161 LEU B C 1
ATOM 3023 O O . LEU B 1 161 ? 4.262 -18.953 -14.25 1 95.5 161 LEU B O 1
ATOM 3027 N N . GLU B 1 162 ? 4.344 -19.281 -16.406 1 93.25 162 GLU B N 1
ATOM 3028 C CA . GLU B 1 162 ? 4.926 -20.625 -16.297 1 93.25 162 GLU B CA 1
ATOM 3029 C C . GLU B 1 162 ? 6.289 -20.562 -15.602 1 93.25 162 GLU B C 1
ATOM 3031 O O . GLU B 1 162 ? 6.637 -21.469 -14.836 1 93.25 162 GLU B O 1
ATOM 3036 N N . ASN B 1 163 ? 7.027 -19.531 -15.789 1 92.38 163 ASN B N 1
ATOM 3037 C CA . ASN B 1 163 ? 8.359 -19.391 -15.211 1 92.38 163 ASN B CA 1
ATOM 3038 C C . ASN B 1 163 ? 8.289 -18.969 -13.742 1 92.38 163 ASN B C 1
ATOM 3040 O O . ASN B 1 163 ? 9.227 -19.219 -12.984 1 92.38 163 ASN B O 1
ATOM 3044 N N . LEU B 1 164 ? 7.195 -18.422 -13.398 1 95.06 164 LEU B N 1
ATOM 3045 C CA . LEU B 1 164 ? 7.035 -17.875 -12.055 1 95.06 164 LEU B CA 1
ATOM 3046 C C . LEU B 1 164 ? 6.934 -19 -11.023 1 95.06 164 LEU B C 1
ATOM 3048 O O . LEU B 1 164 ? 7.34 -18.828 -9.875 1 95.06 164 LEU B O 1
ATOM 3052 N N . PHE B 1 165 ? 6.488 -20.188 -11.406 1 94.44 165 PHE B N 1
ATOM 3053 C CA . PHE B 1 165 ? 6.223 -21.297 -10.492 1 94.44 165 PHE B CA 1
ATOM 3054 C C . PHE B 1 165 ? 7.488 -21.688 -9.734 1 94.44 165 PHE B C 1
ATOM 3056 O O . PHE B 1 165 ? 7.441 -21.953 -8.531 1 94.44 165 PHE B O 1
ATOM 3063 N N . SER B 1 166 ? 8.609 -21.75 -10.406 1 95.5 166 SER B N 1
ATOM 3064 C CA . SER B 1 166 ? 9.859 -22.219 -9.836 1 95.5 166 SER B CA 1
ATOM 3065 C C . SER B 1 166 ? 10.367 -21.281 -8.758 1 95.5 166 SER B C 1
ATOM 3067 O O . SER B 1 166 ? 11.234 -21.656 -7.957 1 95.5 166 SER B O 1
ATOM 3069 N N . ARG B 1 167 ? 9.812 -20.094 -8.648 1 95.62 167 ARG B N 1
ATOM 3070 C CA . ARG B 1 167 ? 10.266 -19.094 -7.68 1 95.62 167 ARG B CA 1
ATOM 3071 C C . ARG B 1 167 ? 9.492 -19.219 -6.367 1 95.62 167 ARG B C 1
ATOM 3073 O O . ARG B 1 167 ? 9.914 -18.688 -5.34 1 95.62 167 ARG B O 1
ATOM 3080 N N . LEU B 1 168 ? 8.344 -19.875 -6.426 1 97.19 168 LEU B N 1
ATOM 3081 C CA . LEU B 1 168 ? 7.52 -20.016 -5.23 1 97.19 168 LEU B CA 1
ATOM 3082 C C . LEU B 1 168 ? 8.148 -21.016 -4.258 1 97.19 168 LEU B C 1
ATOM 3084 O O . LEU B 1 168 ? 8.695 -22.031 -4.68 1 97.19 168 LEU B O 1
ATOM 3088 N N . LYS B 1 169 ? 8.062 -20.75 -3 1 96.94 169 LYS B N 1
ATOM 3089 C CA . LYS B 1 169 ? 8.781 -21.531 -2 1 96.94 169 LYS B CA 1
ATOM 3090 C C . LYS B 1 169 ? 7.812 -22.328 -1.133 1 96.94 169 LYS B C 1
ATOM 3092 O O . LYS B 1 169 ? 8.07 -23.5 -0.805 1 96.94 169 LYS B O 1
ATOM 3097 N N . SER B 1 170 ? 6.707 -21.781 -0.697 1 96 170 SER B N 1
ATOM 3098 C CA . SER B 1 170 ? 5.805 -22.438 0.242 1 96 170 SER B CA 1
ATOM 3099 C C . SER B 1 170 ? 4.746 -23.266 -0.49 1 96 170 SER B C 1
ATOM 3101 O O . SER B 1 170 ? 4.375 -22.938 -1.621 1 96 170 SER B O 1
ATOM 3103 N N . SER B 1 171 ? 4.223 -24.266 0.149 1 95.56 171 SER B N 1
ATOM 3104 C CA . SER B 1 171 ? 3.197 -25.141 -0.425 1 95.56 171 SER B CA 1
ATOM 3105 C C . SER B 1 171 ? 1.909 -24.359 -0.697 1 95.56 171 SER B C 1
ATOM 3107 O O . SER B 1 171 ? 1.279 -24.547 -1.74 1 95.56 171 SER B O 1
ATOM 3109 N N . LEU B 1 172 ? 1.495 -23.547 0.216 1 96 172 LEU B N 1
ATOM 3110 C CA . LEU B 1 172 ? 0.266 -22.781 0.017 1 96 172 LEU B CA 1
ATOM 3111 C C . LEU B 1 172 ? 0.391 -21.859 -1.183 1 96 172 LEU B C 1
ATOM 3113 O O . LEU B 1 172 ? -0.548 -21.719 -1.969 1 96 172 LEU B O 1
ATOM 3117 N N . ALA B 1 173 ? 1.522 -21.172 -1.302 1 97.69 173 ALA B N 1
ATOM 3118 C CA . ALA B 1 173 ? 1.721 -20.281 -2.445 1 97.69 173 ALA B CA 1
ATOM 3119 C C . ALA B 1 173 ? 1.605 -21.047 -3.76 1 97.69 173 ALA B C 1
ATOM 3121 O O . ALA B 1 173 ? 1.021 -20.547 -4.727 1 97.69 173 ALA B O 1
ATOM 3122 N N . LYS B 1 174 ? 2.154 -22.234 -3.781 1 96.94 174 LYS B N 1
ATOM 3123 C CA . LYS B 1 174 ? 2.084 -23.062 -4.98 1 96.94 174 LYS B CA 1
ATOM 3124 C C . LYS B 1 174 ? 0.648 -23.484 -5.273 1 96.94 174 LYS B C 1
ATOM 3126 O O . LYS B 1 174 ? 0.231 -23.516 -6.434 1 96.94 174 LYS B O 1
ATOM 3131 N N . GLU B 1 175 ? -0.045 -23.797 -4.297 1 96.75 175 GLU B N 1
ATOM 3132 C CA . GLU B 1 175 ? -1.454 -24.141 -4.469 1 96.75 175 GLU B CA 1
ATOM 3133 C C . GLU B 1 175 ? -2.25 -22.953 -4.988 1 96.75 175 GLU B C 1
ATOM 3135 O O . GLU B 1 175 ? -3.072 -23.094 -5.895 1 96.75 175 GLU B O 1
ATOM 3140 N N . LEU B 1 176 ? -2.086 -21.812 -4.359 1 97.81 176 LEU B N 1
ATOM 3141 C CA . LEU B 1 176 ? -2.748 -20.594 -4.812 1 97.81 176 LEU B CA 1
ATOM 3142 C C . LEU B 1 176 ? -2.404 -20.297 -6.27 1 97.81 176 LEU B C 1
ATOM 3144 O O . LEU B 1 176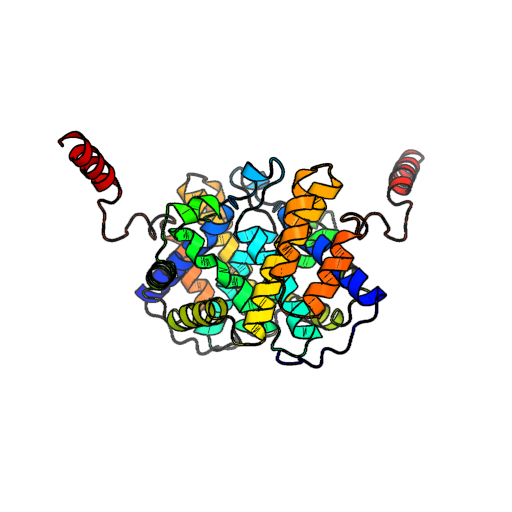 ? -3.277 -19.906 -7.051 1 97.81 176 LEU B O 1
ATOM 3148 N N . TYR B 1 177 ? -1.132 -20.5 -6.613 1 97.88 177 TYR B N 1
ATOM 3149 C CA . TYR B 1 177 ? -0.655 -20.281 -7.977 1 97.88 177 TYR B CA 1
ATOM 3150 C C . TYR B 1 177 ? -1.439 -21.141 -8.969 1 97.88 177 TYR B C 1
ATOM 3152 O O . TYR B 1 177 ? -1.88 -20.641 -10.008 1 97.88 177 TYR B O 1
ATOM 3160 N N . HIS B 1 178 ? -1.657 -22.359 -8.711 1 97.44 178 HIS B N 1
ATOM 3161 C CA . HIS B 1 178 ? -2.393 -23.25 -9.602 1 97.44 178 HIS B CA 1
ATOM 3162 C C . HIS B 1 178 ? -3.84 -22.797 -9.766 1 97.44 178 HIS B C 1
ATOM 3164 O O . HIS B 1 178 ? -4.402 -22.875 -10.859 1 97.44 178 HIS B O 1
ATOM 3170 N N . VAL B 1 179 ? -4.434 -22.344 -8.695 1 97.81 179 VAL B N 1
ATOM 3171 C CA . VAL B 1 179 ? -5.805 -21.859 -8.766 1 97.81 179 VAL B CA 1
ATOM 3172 C C . VAL B 1 179 ? -5.848 -20.562 -9.578 1 97.81 179 VAL B C 1
ATOM 3174 O O . VAL B 1 179 ? -6.785 -20.328 -10.352 1 97.81 179 VAL B O 1
ATOM 3177 N N . ILE B 1 180 ? -4.848 -19.688 -9.414 1 98.19 180 ILE B N 1
ATOM 3178 C CA . ILE B 1 180 ? -4.762 -18.453 -10.203 1 98.19 180 ILE B CA 1
ATOM 3179 C C . ILE B 1 180 ? -4.746 -18.797 -11.695 1 98.19 180 ILE B C 1
ATOM 3181 O O . ILE B 1 180 ? -5.445 -18.172 -12.484 1 98.19 180 ILE B O 1
ATOM 3185 N N . LEU B 1 181 ? -4.051 -19.859 -12.102 1 97 181 LEU B 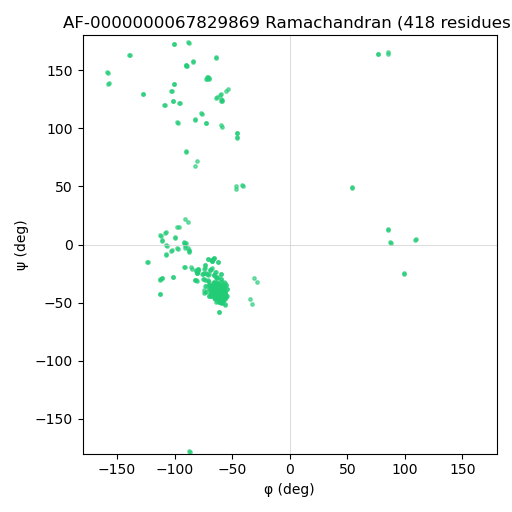N 1
ATOM 3186 C CA . LEU B 1 181 ? -3.881 -20.234 -13.5 1 97 181 LEU B CA 1
ATOM 3187 C C . LEU B 1 181 ? -5.227 -20.562 -14.141 1 97 181 LEU B C 1
ATOM 3189 O O . LEU B 1 181 ? -5.414 -20.344 -15.344 1 97 181 LEU B O 1
ATOM 3193 N N . ILE B 1 182 ? -6.156 -21 -13.391 1 96.38 182 ILE B N 1
ATOM 3194 C CA . ILE B 1 182 ? -7.402 -21.484 -13.984 1 96.38 182 ILE B CA 1
ATOM 3195 C C . ILE B 1 182 ? -8.547 -20.547 -13.609 1 96.38 182 ILE B C 1
ATOM 3197 O O . ILE B 1 182 ? -9.719 -20.875 -13.797 1 96.38 182 ILE B O 1
ATOM 3201 N N . SER B 1 183 ? -8.258 -19.438 -13 1 95.69 183 SER B N 1
ATOM 3202 C CA . SER B 1 183 ? -9.273 -18.5 -12.539 1 95.69 183 SER B CA 1
ATOM 3203 C C . SER B 1 183 ? -9.594 -17.469 -13.625 1 95.69 183 SER B C 1
ATOM 3205 O O . SER B 1 183 ? -8.812 -17.281 -14.555 1 95.69 183 SER B O 1
ATOM 3207 N N . ASP B 1 184 ? -10.797 -16.938 -13.539 1 95.38 184 ASP B N 1
ATOM 3208 C CA . ASP B 1 184 ? -11.164 -15.695 -14.203 1 95.38 184 ASP B CA 1
ATOM 3209 C C . ASP B 1 184 ? -11.172 -14.531 -13.211 1 95.38 184 ASP B C 1
ATOM 3211 O O . ASP B 1 184 ? -11.875 -14.57 -12.203 1 95.38 184 ASP B O 1
ATOM 3215 N N . HIS B 1 185 ? -10.391 -13.508 -13.531 1 94.75 185 HIS B N 1
ATOM 3216 C CA . HIS B 1 185 ? -10.156 -12.414 -12.594 1 94.75 185 HIS B CA 1
ATOM 3217 C C . HIS B 1 185 ? -11.438 -11.633 -12.328 1 94.75 185 HIS B C 1
ATOM 3219 O O . HIS B 1 185 ? -11.5 -10.828 -11.398 1 94.75 185 HIS B O 1
ATOM 3225 N N . THR B 1 186 ? -12.547 -11.844 -13.133 1 92.81 186 THR B N 1
ATOM 3226 C CA . THR B 1 186 ? -13.781 -11.078 -12.992 1 92.81 186 THR B CA 1
ATOM 3227 C C . THR B 1 186 ? -14.805 -11.844 -12.172 1 92.81 186 THR B C 1
ATOM 3229 O O . THR B 1 186 ? -15.875 -11.32 -11.852 1 92.81 186 THR B O 1
ATOM 3232 N N . ASP B 1 187 ? -14.461 -13.047 -11.789 1 90.88 187 ASP B N 1
ATOM 3233 C CA . ASP B 1 187 ? -15.453 -13.93 -11.188 1 90.88 187 ASP B CA 1
ATOM 3234 C C . ASP B 1 187 ? -15.984 -13.344 -9.883 1 90.88 187 ASP B C 1
ATOM 3236 O O . ASP B 1 187 ? -17.156 -13.531 -9.555 1 90.88 187 ASP B O 1
ATOM 3240 N N . TRP B 1 188 ? -15.18 -12.672 -9.156 1 88.75 188 TRP B N 1
ATOM 3241 C CA . TRP B 1 188 ? -15.578 -12.219 -7.824 1 88.75 188 TRP B CA 1
ATOM 3242 C C . TRP B 1 188 ? -16.734 -11.234 -7.91 1 88.75 188 TRP B C 1
ATOM 3244 O O . TRP B 1 188 ? -17.578 -11.172 -7.008 1 88.75 188 TRP B O 1
ATOM 3254 N N . TRP B 1 189 ? -16.859 -10.531 -8.953 1 86.31 189 TRP B N 1
ATOM 3255 C CA . TRP B 1 189 ? -17.969 -9.594 -9.039 1 86.31 189 TRP B CA 1
ATOM 3256 C C . TRP B 1 189 ? -18.953 -10.031 -10.117 1 86.31 189 TRP B C 1
ATOM 3258 O O . TRP B 1 189 ? -20.156 -9.734 -10.023 1 86.31 189 TRP B O 1
ATOM 3268 N N . TYR B 1 190 ? -18.5 -10.719 -11.172 1 83.69 190 TYR B N 1
ATOM 3269 C CA . TYR B 1 190 ? -19.359 -11.109 -12.273 1 83.69 190 TYR B CA 1
ATOM 3270 C C . TYR B 1 190 ? -20.281 -12.258 -11.859 1 83.69 190 TYR B C 1
ATOM 3272 O O . TYR B 1 190 ? -21.438 -12.305 -12.258 1 83.69 190 TYR B O 1
ATOM 3280 N N . LYS B 1 191 ? -19.812 -13.133 -11.062 1 78.12 191 LYS B N 1
ATOM 3281 C CA . LYS B 1 191 ? -20.578 -14.32 -10.695 1 78.12 191 LYS B CA 1
ATOM 3282 C C . LYS B 1 191 ? -21.391 -14.07 -9.43 1 78.12 191 LYS B C 1
ATOM 3284 O O . LYS B 1 191 ? -22.031 -14.984 -8.898 1 78.12 191 LYS B O 1
ATOM 3289 N N . GLN B 1 192 ? -21.312 -12.867 -8.93 1 70.69 192 GLN B N 1
ATOM 3290 C CA . GLN B 1 192 ? -22.109 -12.578 -7.75 1 70.69 192 GLN B CA 1
ATOM 3291 C C . GLN B 1 192 ? -23.594 -12.875 -8 1 70.69 192 GLN B C 1
ATOM 3293 O O . GLN B 1 192 ? -24.062 -12.789 -9.141 1 70.69 192 GLN B O 1
ATOM 3298 N N . LYS B 1 193 ? -24.141 -13.617 -6.992 1 58.62 193 LYS B N 1
ATOM 3299 C CA . LYS B 1 193 ? -25.453 -14.242 -7.012 1 58.62 193 LYS B CA 1
ATOM 3300 C C . LYS B 1 193 ? -26.453 -13.383 -7.777 1 58.62 193 LYS B C 1
ATOM 3302 O O . LYS B 1 193 ? -27.375 -13.906 -8.414 1 58.62 193 LYS B O 1
ATOM 3307 N N . ASN B 1 194 ? -26.484 -12.055 -7.484 1 56 194 ASN B N 1
ATOM 3308 C CA . ASN B 1 194 ? -27.609 -11.414 -8.172 1 56 194 ASN B CA 1
ATOM 3309 C C . ASN B 1 194 ? -27.25 -11.086 -9.625 1 56 194 ASN B C 1
ATOM 3311 O O . ASN B 1 194 ? -26.703 -10.023 -9.914 1 56 194 ASN B O 1
ATOM 3315 N N . LYS B 1 195 ? -27.078 -12.164 -10.391 1 56.5 195 LYS B N 1
ATOM 3316 C CA . LYS B 1 195 ? -26.797 -12.117 -11.828 1 56.5 195 LYS B CA 1
ATOM 3317 C C . LYS B 1 195 ? -27.453 -10.891 -12.469 1 56.5 195 LYS B C 1
ATOM 3319 O O . LYS B 1 195 ? -27.047 -10.469 -13.555 1 56.5 195 LYS B O 1
ATOM 3324 N N . ARG B 1 196 ? -28.484 -10.477 -11.922 1 53.25 196 ARG B N 1
ATOM 3325 C CA . ARG B 1 196 ? -29.297 -9.508 -12.656 1 53.25 196 ARG B CA 1
ATOM 3326 C C . ARG B 1 196 ? -28.844 -8.086 -12.383 1 53.25 196 ARG B C 1
ATOM 3328 O O . ARG B 1 196 ? -29.656 -7.16 -12.344 1 53.25 196 ARG B O 1
ATOM 3335 N N . TRP B 1 197 ? -27.609 -8.016 -11.906 1 56.69 197 TRP B N 1
ATOM 3336 C CA . TRP B 1 197 ? -27.203 -6.648 -11.594 1 56.69 197 TRP B CA 1
ATOM 3337 C C . TRP B 1 197 ? -27.344 -5.75 -12.82 1 56.69 197 TRP B C 1
ATOM 3339 O O . TRP B 1 197 ? -27.594 -4.551 -12.688 1 56.69 197 TRP B O 1
ATOM 3349 N N . TRP B 1 198 ? -27.109 -6.367 -13.922 1 58.41 198 TRP B N 1
ATOM 3350 C CA . TRP B 1 198 ? -27.234 -5.59 -15.148 1 58.41 198 TRP B CA 1
ATOM 3351 C C . TRP B 1 198 ? -28.703 -5.477 -15.562 1 58.41 198 TRP B C 1
ATOM 3353 O O . TRP B 1 198 ? -29.047 -4.621 -16.375 1 58.41 198 TRP B O 1
ATOM 3363 N N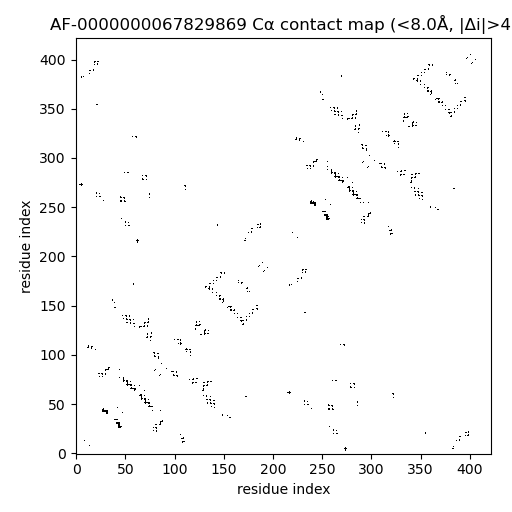 . GLU B 1 199 ? -29.453 -6.367 -15.156 1 58.91 199 GLU B N 1
ATOM 3364 C CA . GLU B 1 199 ? -30.859 -6.332 -15.516 1 58.91 199 GLU B CA 1
ATOM 3365 C C . GLU B 1 199 ? -31.609 -5.262 -14.727 1 58.91 199 GLU B C 1
ATOM 3367 O O . GLU B 1 199 ? -32.531 -4.641 -15.234 1 58.91 199 GLU B O 1
ATOM 3372 N N . THR B 1 200 ? -31.359 -5.086 -13.438 1 52.25 200 THR B N 1
ATOM 3373 C CA . THR B 1 200 ? -32.125 -4.203 -12.578 1 52.25 200 THR B CA 1
ATOM 3374 C C . THR B 1 200 ? -31.953 -2.746 -12.984 1 52.25 200 THR B C 1
ATOM 3376 O O . THR B 1 200 ? -32.719 -1.877 -12.578 1 52.25 200 THR B O 1
ATOM 3379 N N . ARG B 1 201 ? -30.922 -2.412 -13.57 1 52.19 201 ARG B N 1
ATOM 3380 C CA . ARG B 1 201 ? -30.812 -1.015 -13.977 1 52.19 201 ARG B CA 1
ATOM 3381 C C . ARG B 1 201 ? -32 -0.613 -14.836 1 52.19 201 ARG B C 1
ATOM 3383 O O . ARG B 1 201 ? -32.469 0.524 -14.766 1 52.19 201 ARG B O 1
ATOM 3390 N N . GLU B 1 202 ? -32.531 -1.442 -15.648 1 47.09 202 GLU B N 1
ATOM 3391 C CA . GLU B 1 202 ? -33.625 -1.059 -16.5 1 47.09 202 GLU B CA 1
ATOM 3392 C C . GLU B 1 202 ? -34.938 -0.916 -15.703 1 47.09 202 GLU B C 1
ATOM 3394 O O . GLU B 1 202 ? -35.781 -0.082 -16.031 1 47.09 202 GLU B O 1
ATOM 3399 N N . LEU B 1 203 ? -35.125 -1.609 -14.703 1 42.44 203 LEU B N 1
ATOM 3400 C CA . LEU B 1 203 ? -36.469 -1.655 -14.133 1 42.44 203 LEU B CA 1
ATOM 3401 C C . LEU B 1 203 ? -36.719 -0.45 -13.227 1 42.44 203 LEU B C 1
ATOM 3403 O O . LEU B 1 203 ? -37.844 0.021 -13.117 1 42.44 203 LEU B O 1
ATOM 3407 N N . LYS B 1 204 ? -35.719 0.118 -12.555 1 43.69 204 LYS B N 1
ATOM 3408 C CA . LYS B 1 204 ? -36.062 1.244 -11.695 1 43.69 204 LYS B CA 1
ATOM 3409 C C . LYS B 1 204 ? -36.188 2.535 -12.5 1 43.69 204 LYS B C 1
ATOM 3411 O O . LYS B 1 204 ? -36.688 3.545 -11.992 1 43.69 204 LYS B O 1
ATOM 3416 N N . LYS B 1 205 ? -35.594 2.658 -13.586 1 46.81 205 LYS B N 1
ATOM 3417 C CA . LYS B 1 205 ? -35.844 3.877 -14.359 1 46.81 205 LYS B CA 1
ATOM 3418 C C . LYS B 1 205 ? -37.281 3.967 -14.828 1 46.81 205 LYS B C 1
ATOM 3420 O O . LYS B 1 205 ? -37.812 5.066 -15.008 1 46.81 205 LYS B O 1
ATOM 3425 N N . ASP B 1 206 ? -37.812 2.895 -15.078 1 41.91 206 ASP B N 1
ATOM 3426 C CA . ASP B 1 206 ? -39.156 2.898 -15.672 1 41.91 206 ASP B CA 1
ATOM 3427 C C . ASP B 1 206 ? -40.219 3.223 -14.625 1 41.91 206 ASP B C 1
ATOM 3429 O O . ASP B 1 206 ? -41.25 3.773 -14.945 1 41.91 206 ASP B O 1
ATOM 3433 N N . ASP B 1 207 ? -39.969 2.961 -13.344 1 42.19 207 ASP B N 1
ATOM 3434 C CA . ASP B 1 207 ? -41.125 3.143 -12.492 1 42.19 207 ASP B CA 1
ATOM 3435 C C . ASP B 1 207 ? -41.281 4.602 -12.062 1 42.19 207 ASP B C 1
ATOM 3437 O O . ASP B 1 207 ? -42.281 4.977 -11.445 1 42.19 207 ASP B O 1
ATOM 3441 N N . SER B 1 208 ? -40.219 5.438 -12.109 1 41.69 208 SER B N 1
ATOM 3442 C CA . SER B 1 208 ? -40.438 6.801 -11.641 1 41.69 208 SER B CA 1
ATOM 3443 C C . SER B 1 208 ? -41.125 7.652 -12.711 1 41.69 208 SER B C 1
ATOM 3445 O O . SER B 1 208 ? -41.562 8.766 -12.43 1 41.69 208 SER B O 1
ATOM 3447 N N . HIS B 1 209 ? -41.031 7.262 -13.961 1 37.59 209 HIS B N 1
ATOM 3448 C CA . HIS B 1 209 ? -41.75 8.07 -14.945 1 37.59 209 HIS B CA 1
ATOM 3449 C C . HIS B 1 209 ? -43.188 7.598 -15.109 1 37.59 209 HIS B C 1
ATOM 3451 O O . HIS B 1 209 ? -43.938 8.164 -15.898 1 37.59 209 HIS B O 1
ATOM 3457 N N . LYS B 1 210 ? -43.562 6.512 -14.469 1 35.78 210 LYS B N 1
ATOM 3458 C CA . LYS B 1 210 ? -44.969 6.258 -14.68 1 35.78 210 LYS B CA 1
ATOM 3459 C C . LYS B 1 210 ? -45.812 6.914 -13.586 1 35.78 210 LYS B C 1
ATOM 3461 O O . LYS B 1 210 ? -47.031 6.723 -13.531 1 35.78 210 LYS B O 1
ATOM 3466 N N . LYS B 1 211 ? -45.125 7.637 -12.641 1 27.91 211 LYS B N 1
ATOM 3467 C CA . LYS B 1 211 ? -46.125 8.406 -11.914 1 27.91 211 LYS B CA 1
ATOM 3468 C C . LYS B 1 211 ? -46.156 9.852 -12.406 1 27.91 211 LYS B C 1
ATOM 3470 O O . LYS B 1 211 ? -45.125 10.422 -12.766 1 27.91 211 LYS B O 1
#

Radius of gyration: 22.4 Å; Cα contacts (8 Å, |Δi|>4): 567; chains: 2; bounding box: 87×56×53 Å

Sequence (422 aa):
MNNYNYTSLNSDTIKNIVQFFFEAGMLRYIPRSGYPFLGTGKENVAEHSYRTAIIGYILAKECGANPEHTSLLCLFHDFPEVRIGDLNYINHIYVKANTRKALKDSISGINIGESILSLWDEYSNCQTLEAIFAHDADQLDLALNLKVEQNLGNPYAKNWLENLFSRLKSSLAKELYHVILISDHTDWWYKQKNKRWWETRELKKDDSHKKMNNYNYTSLNSDTIKNIVQFFFEAGMLRYIPRSGYPFLGTGKENVAEHSYRTAIIGYILAKECGANPEHTSLLCLFHDFPEVRIGDLNYINHIYVKANTRKALKDSISGINIGESILSLWDEYSNCQTLEAIFAHDADQLDLALNLKVEQNLGNPYAKNWLENLFSRLKSSLAKELYHVILISDHTDWWYKQKNKRWWETRELKKDDSHKK

Nearest PDB structures (foldseek):
  4l7e-assembly1_A  TM=9.009E-01  e=1.126E-06  Homo sapiens
  4dmb-assembly1_A  TM=8.915E-01  e=1.181E-06  Homo sapiens
  4l1j-assembly1_A  TM=8.936E-01  e=2.660E-06  Homo sapiens
  4l7w-assembly1_A-2  TM=8.909E-01  e=6.288E-06  Homo sapiens
  2par-assembly1_B  TM=6.892E-01  e=2.514E-05  Escherichia coli K-12

Solvent-accessible surface area (backbone atoms only — not comparable to full-atom values): 22949 Å² total; per-residue (Å²): 125,86,71,68,81,55,72,81,72,55,69,67,38,49,52,37,46,51,38,38,52,44,50,57,54,44,24,58,74,40,55,50,56,57,28,76,77,63,68,56,81,83,51,27,46,22,37,50,27,33,44,14,16,55,45,5,25,53,52,19,52,74,52,74,43,57,23,47,58,11,19,50,37,23,55,48,62,62,54,38,33,61,77,72,45,60,73,36,78,73,47,51,76,80,49,86,77,64,53,68,60,47,39,53,60,61,32,53,67,33,92,64,27,64,59,54,51,48,40,41,50,45,42,73,64,45,75,48,71,38,21,42,34,22,52,31,15,52,53,47,47,50,44,53,54,33,43,48,40,34,76,75,65,38,72,61,31,53,62,56,49,65,61,47,60,80,71,48,78,51,70,65,56,49,52,48,48,56,50,52,73,76,53,63,78,56,44,68,69,65,63,36,82,67,69,49,62,76,57,51,62,61,56,63,62,54,59,64,71,73,102,124,85,72,66,80,54,72,81,71,56,69,66,38,49,52,37,46,52,38,38,52,45,50,56,53,45,24,59,74,39,54,50,57,56,28,76,77,63,69,58,80,82,51,27,46,21,39,51,29,34,44,15,17,54,45,6,26,52,53,18,52,75,54,75,44,57,22,48,60,10,19,50,36,23,55,48,62,63,54,40,32,61,74,71,46,60,73,37,77,74,47,51,75,80,48,86,78,64,53,68,59,46,40,51,60,60,34,52,67,33,92,62,27,64,60,53,53,48,41,41,50,44,43,73,63,46,75,47,72,37,22,44,35,21,52,33,16,52,52,48,47,52,46,54,54,34,44,48,42,35,75,73,65,39,73,61,31,52,61,55,50,66,60,50,58,80,71,46,78,51,71,67,56,48,52,49,49,57,51,50,74,74,54,61,79,56,46,66,68,66,62,36,82,68,66,48,64,75,57,51,62,60,59,62,62,55,60,66,69,73,103

Secondary structure (DSSP, 8-state):
------PPPPHHHHHHHHHHHHHHHGGGG-B-TTHHHHSS---BHHHHHHHHHHHHHHHHHHTTS-HHHHHHHHHHTTTTHHHH----HHHHHH----HHHHHHHHTTT-TTHHHHHHHHHHHHHT-SHHHHHHHHHHHHHHHHHHHHHHHTT-THHHHHHHHHGGG--SHHHHHHHHHHHT--TTHHHHS-S-GGGTTHHHHHHHHHS--/------PPPPHHHHHHHHHHHHHHHGGGG-B-TTHHHHSS---BHHHHHHHHHHHHHHHHHHHTS-HHHHHHHHHHTTTTHHHH----HHHHHH----HHHHHHHHTTT-TTHHHHHHHHHHHHHT-SHHHHHHHHHHHHHHHHHHHHHHHTT-THHHHHHHHHGGG--SHHHHHHHHHHHT--TTHHHHS-S-GGGTTHHHHHHHHHS--

InterPro domains:
  IPR003607 HD/PDEase domain [SM00471] (41-152)
  IPR006674 HD domain [PF13023] (25-176)
  IPR039356 5'-deoxynucleotidase YfbR/HDDC2 [PTHR11845] (10-149)

Organism: Lawsonia intracellularis (strain PHE/MN1-00) (NCBI:txid363253)

pLDDT: mean 89.63, std 16.18, range [27.91, 98.88]

Foldseek 3Di:
DPPPVPDDDDPLQVVLVVQLVVLQVLQQVFKQPCVVVLVDDTDTRQRLLVQLLVQLLVQCVVVVHDSNLLSVLSNLQCSLCSPVGNADPVNVVPDDDPSLVSLLVSCPSHPCSVVSSVSNVCLVVQPDPSSLSSQLSSLVSLLLRLLQVVLVPRPSSVVVLVVSLVRRDDPVSNVVSVVSNVDDNCCVPCVPPVVCPVVVVPPVVVPVVVD/DPPPVPDDDDPLQVVLVVQLVVLQVLQQVFKQPCQVVLVDDTDTRQRLLVQLLVQLLVQCVVVVHDSNLLSVLSNLQCSLCSPVGNADPVNVVPDDDPSLVSLLVSCPSHPCSVVSSVSNVCLVVCPDPSSLSSQLSSLVSLLLRLLQVVLVPRPSSVVVLVVSLVSRDDPVSNVVSVVSNVDDNCCVPCVPVVVCPVVVVPPVVPPVVVD